Protein AF-A0A959C5Z8-F1 (afdb_monomer_lite)

Secondary structure (DSSP, 8-state):
---EETTEESSPPPP--HHHHHHHHHHHHHHHHHHHHHT---------S----TTTT--HHHHHHHHHHTSS-EEEEEEEEEEEEEEEEEEE---TTS-TTTTEEEEEEEEEEEEEEEEEEETTTEEEEEEEETT-SSTTTSEEEEEEE-TTT-TT-SEEEEEEEEE----S-SSSPPP-SEEEEEEEEEETTEEEEEEEEEE--------EETTEE-------TT---TTTEEESSHHHHHHHHHHTTTTTS----EEEEEEEEEEE-TT---SSEEEEEEETTTT-SS-SS-S-BTTBTT----B-SS-SSB-TTSPBPS-TTSBSHHHHHHHHHHH-GGGGSTTTHHHHHHHHS-PPBTTTEEEEEEEEPPTTTEEEETTTTEEEESS---TT--EEEEEEEEETTEEEE-

Sequence (414 aa):
ITEKIGDEFYRAPTYMTFEEYLNWRDRKQQEEYFDRLQGVTLSGDRSSSGIEDPIAKFDVKTSLIDRLFGGTNVDIRPQGNINLTFGFDYQKIQNPILTLRQQRTGNFDFDMDINMSASGKIGEKLNLNFNYNTQATFDFDNQMKINYDTKNFSEDEIIQNIEAGNVSMPLRSNLIKGAQNLFGVKTEMKFGHLRTTLLAAQQRSRQQSLTVQGGSQVQTFERPIDEYDENRHFFLSHWNRNEFEPALECLPVPISQFTVTRMEVWITNDRLATENVRDVVALMDLGEPQPFLNGPTVDDPNRPDYSLVSPPELDNKGQGLPANNNNRLYPMIASDLVSDPAFRFSDQVVSRLTNQYELKQIRDFEKVRARLLSSSEYTYNDQLGFVSINLNVQPDQVVGIALEYTYNGIPHKI

Structure (mmCIF, N/CA/C/O backbone):
data_AF-A0A959C5Z8-F1
#
_entry.id   AF-A0A959C5Z8-F1
#
loop_
_atom_site.group_PDB
_atom_site.id
_atom_site.type_symbol
_atom_site.label_atom_id
_atom_site.label_alt_id
_atom_site.label_comp_id
_atom_site.label_asym_id
_atom_site.label_entity_id
_atom_site.label_seq_id
_atom_site.pdbx_PDB_ins_code
_atom_site.Cartn_x
_atom_site.Cartn_y
_atom_site.Cartn_z
_atom_site.occupancy
_atom_site.B_iso_or_equiv
_atom_site.auth_seq_id
_atom_site.auth_comp_id
_atom_site.auth_asym_id
_atom_site.auth_atom_id
_atom_site.pdbx_PDB_model_num
ATOM 1 N N . ILE A 1 1 ? -69.147 21.075 68.998 1.00 70.38 1 ILE A N 1
ATOM 2 C CA . ILE A 1 1 ? -67.784 21.000 69.573 1.00 70.38 1 ILE A CA 1
ATOM 3 C C . ILE A 1 1 ? -67.687 22.020 70.697 1.00 70.38 1 ILE A C 1
ATOM 5 O O . ILE A 1 1 ? -68.044 23.175 70.485 1.00 70.38 1 ILE A O 1
ATOM 9 N N . THR A 1 2 ? -67.278 21.585 71.887 1.00 72.12 2 THR A N 1
ATOM 10 C CA . THR A 1 2 ? -67.073 22.446 73.060 1.00 72.12 2 THR A CA 1
ATOM 11 C C . THR A 1 2 ? -65.638 22.292 73.530 1.00 72.12 2 THR A C 1
ATOM 13 O O . THR A 1 2 ? -65.240 21.190 73.902 1.00 72.12 2 THR A O 1
ATOM 16 N N . GLU A 1 3 ? -64.879 23.379 73.528 1.00 70.19 3 GLU A N 1
ATOM 17 C CA . GLU A 1 3 ? -63.509 23.411 74.038 1.00 70.19 3 GLU A CA 1
ATOM 18 C C . GLU A 1 3 ? -63.519 24.114 75.397 1.00 70.19 3 GLU A C 1
ATOM 20 O O . GLU A 1 3 ? -64.049 25.220 75.531 1.00 70.19 3 GLU A O 1
ATOM 25 N N . LYS A 1 4 ? -62.979 23.450 76.420 1.00 79.06 4 LYS A N 1
ATOM 26 C CA . LYS A 1 4 ? -62.882 23.969 77.789 1.00 79.06 4 LYS A CA 1
ATOM 27 C C . LYS A 1 4 ? -61.420 24.053 78.211 1.00 79.06 4 LYS A C 1
ATOM 29 O O . LYS A 1 4 ? -60.632 23.188 77.835 1.00 79.06 4 LYS A O 1
ATOM 34 N N . ILE A 1 5 ? -61.085 25.059 79.015 1.00 69.81 5 ILE A N 1
ATOM 35 C CA . ILE A 1 5 ? -59.835 25.105 79.782 1.00 69.81 5 ILE A CA 1
ATOM 36 C C . ILE A 1 5 ? -60.237 25.124 81.257 1.00 69.81 5 ILE A C 1
ATOM 38 O O . ILE A 1 5 ? -60.871 26.069 81.719 1.00 69.81 5 ILE A O 1
ATOM 42 N N . GLY A 1 6 ? -59.913 24.053 81.986 1.00 79.69 6 GLY A N 1
ATOM 43 C CA . GLY A 1 6 ? -60.487 23.818 83.313 1.00 79.69 6 GLY A CA 1
ATOM 44 C C . GLY A 1 6 ? -62.007 23.637 83.233 1.00 79.69 6 GLY A C 1
ATOM 45 O O . GLY A 1 6 ? -62.503 22.919 82.362 1.00 79.69 6 GLY A O 1
ATOM 46 N N . ASP A 1 7 ? -62.740 24.319 84.113 1.00 78.06 7 ASP A N 1
ATOM 47 C CA . ASP A 1 7 ? -64.209 24.273 84.156 1.00 78.06 7 ASP A CA 1
ATOM 48 C C . ASP A 1 7 ? -64.891 25.335 83.274 1.00 78.06 7 ASP A C 1
ATOM 50 O O . ASP A 1 7 ? -66.117 25.328 83.131 1.00 78.06 7 ASP A O 1
ATOM 54 N N . GLU A 1 8 ? -64.121 26.219 82.634 1.00 69.06 8 GLU A N 1
ATOM 55 C CA . GLU A 1 8 ? -64.639 27.349 81.861 1.00 69.06 8 GLU A CA 1
ATOM 56 C C . GLU A 1 8 ? -64.588 27.081 80.346 1.00 69.06 8 GLU A C 1
ATOM 58 O O . GLU A 1 8 ? -63.652 26.470 79.816 1.00 69.06 8 GLU A O 1
ATOM 63 N N . PHE A 1 9 ? -65.627 27.512 79.624 1.00 75.88 9 PHE A N 1
ATOM 64 C CA . PHE A 1 9 ? -65.686 27.362 78.169 1.00 75.88 9 PHE A CA 1
ATOM 65 C C . PHE A 1 9 ? -64.715 28.342 77.513 1.00 75.88 9 PHE A C 1
ATOM 67 O O . PHE A 1 9 ? -64.899 29.554 77.577 1.00 75.88 9 PHE A O 1
ATOM 74 N N . TYR A 1 10 ? -63.697 27.804 76.846 1.00 73.00 10 TYR A N 1
ATOM 75 C CA . TYR A 1 10 ? -62.656 28.590 76.189 1.00 73.00 10 TYR A CA 1
ATOM 76 C C . TYR A 1 10 ? -63.189 29.322 74.949 1.00 73.00 10 TYR A C 1
ATOM 78 O O . TYR A 1 10 ? -62.725 30.414 74.618 1.00 73.00 10 TYR A O 1
ATOM 86 N N . ARG A 1 11 ? -64.188 28.743 74.265 1.00 75.44 11 ARG A N 1
ATOM 87 C CA . ARG A 1 11 ? -64.877 29.335 73.107 1.00 75.44 11 ARG A CA 1
ATOM 88 C C . ARG A 1 11 ? -66.354 28.952 73.074 1.00 75.44 11 ARG A C 1
ATOM 90 O O . ARG A 1 11 ? -66.761 27.941 73.649 1.00 75.44 11 ARG A O 1
ATOM 97 N N . ALA A 1 12 ? -67.150 29.757 72.366 1.00 78.00 12 ALA A N 1
ATOM 98 C CA . ALA A 1 12 ? -68.565 29.480 72.145 1.00 78.00 12 ALA A CA 1
ATOM 99 C C . ALA A 1 12 ? -68.754 28.118 71.434 1.00 78.00 12 ALA A C 1
ATOM 101 O O . ALA A 1 12 ? -68.021 27.828 70.481 1.00 78.00 12 ALA A O 1
ATOM 102 N N . PRO A 1 13 ? -69.721 27.282 71.863 1.00 73.94 13 PRO A N 1
ATOM 103 C CA . PRO A 1 13 ? -69.971 25.984 71.249 1.00 73.94 13 PRO A CA 1
ATOM 104 C C . PRO A 1 13 ? -70.252 26.125 69.754 1.00 73.94 13 PRO A C 1
ATOM 106 O O . PRO A 1 13 ? -71.168 26.837 69.349 1.00 73.94 13 PRO A O 1
ATOM 109 N N . THR A 1 14 ? -69.470 25.432 68.930 1.00 77.06 14 THR A N 1
ATOM 110 C CA . THR A 1 14 ? -69.711 25.377 67.483 1.00 77.06 14 THR A CA 1
ATOM 111 C C . THR A 1 14 ? -70.618 24.192 67.175 1.00 77.06 14 THR A C 1
ATOM 113 O O . THR A 1 14 ? -70.337 23.071 67.613 1.00 77.06 14 THR A O 1
ATOM 116 N N . TYR A 1 15 ? -71.699 24.422 66.436 1.00 80.12 15 TYR A N 1
ATOM 117 C CA . TYR A 1 15 ? -72.629 23.380 66.003 1.00 80.12 15 TYR A CA 1
ATOM 118 C C . TYR A 1 15 ? -72.281 22.949 64.578 1.00 80.12 15 TYR A C 1
ATOM 120 O O . TYR A 1 15 ? -71.918 23.783 63.757 1.00 80.12 15 TYR A O 1
ATOM 128 N N . MET A 1 16 ? -72.367 21.649 64.311 1.00 84.50 16 MET A N 1
ATOM 129 C CA . MET A 1 16 ? -72.185 21.065 62.982 1.00 84.50 16 MET A CA 1
ATOM 130 C C . MET A 1 16 ? -73.463 20.327 62.611 1.00 84.50 16 MET A C 1
ATOM 132 O O . MET A 1 16 ? -74.102 19.716 63.475 1.00 84.50 16 MET A O 1
ATOM 136 N N . THR A 1 17 ? -73.827 20.374 61.337 1.00 87.75 17 THR A N 1
ATOM 137 C CA . THR A 1 17 ? -74.866 19.500 60.789 1.00 87.75 17 THR A CA 1
ATOM 138 C C . THR A 1 17 ? -74.380 18.044 60.767 1.00 87.75 17 THR A C 1
ATOM 140 O O . THR A 1 17 ? -73.185 17.765 60.879 1.00 87.75 17 THR A O 1
ATOM 143 N N . PHE A 1 18 ? -75.301 17.085 60.641 1.00 81.44 18 PHE A N 1
ATOM 144 C CA . PHE A 1 18 ? -74.947 15.658 60.624 1.00 81.44 18 PHE A CA 1
ATOM 145 C C . PHE A 1 18 ? -73.981 15.301 59.481 1.00 81.44 18 PHE A C 1
ATOM 147 O O . PHE A 1 18 ? -73.053 14.516 59.670 1.00 81.44 18 PHE A O 1
ATOM 154 N N . GLU A 1 19 ? -74.165 15.921 58.316 1.00 85.69 19 GLU A N 1
ATOM 155 C CA . GLU A 1 19 ? -73.309 15.725 57.145 1.00 85.69 19 GLU A CA 1
ATOM 156 C C . GLU A 1 19 ? -71.905 16.316 57.352 1.00 85.69 19 GLU A C 1
ATOM 158 O O . GLU A 1 19 ? -70.901 15.665 57.063 1.00 85.69 19 GLU A O 1
ATOM 163 N N . GLU A 1 20 ? -71.805 17.506 57.952 1.00 84.44 20 GLU A N 1
ATOM 164 C CA . GLU A 1 20 ? -70.516 18.106 58.322 1.00 84.44 20 GLU A CA 1
ATOM 165 C C . GLU A 1 20 ? -69.775 17.286 59.383 1.00 84.44 20 GLU A C 1
ATOM 167 O O . GLU A 1 20 ? -68.552 17.165 59.316 1.00 84.44 20 GLU A O 1
ATOM 172 N N . TYR A 1 21 ? -70.495 16.683 60.335 1.00 84.50 21 TYR A N 1
ATOM 173 C CA . TYR A 1 21 ? -69.904 15.784 61.326 1.00 84.50 21 TYR A CA 1
ATOM 174 C C . TYR A 1 21 ? -69.316 14.525 60.678 1.00 84.50 21 TYR A C 1
ATOM 176 O O . TYR A 1 21 ? -68.203 14.129 61.028 1.00 84.50 21 TYR A O 1
ATOM 184 N N . LEU A 1 22 ? -70.035 13.912 59.731 1.00 86.62 22 LEU A N 1
ATOM 185 C CA . LEU A 1 22 ? -69.550 12.741 58.997 1.00 86.62 22 LEU A CA 1
ATOM 186 C C . LEU A 1 22 ? -68.285 13.071 58.202 1.00 86.62 22 LEU A C 1
ATOM 188 O O . LEU A 1 22 ? -67.268 12.410 58.390 1.00 86.62 22 LEU A O 1
ATOM 192 N N . ASN A 1 23 ? -68.303 14.153 57.420 1.00 88.88 23 ASN A N 1
ATOM 193 C CA . ASN A 1 23 ? -67.132 14.596 56.659 1.00 88.88 23 ASN A CA 1
ATOM 194 C C . ASN A 1 23 ? -65.944 14.949 57.565 1.00 88.88 23 ASN A C 1
ATOM 196 O O . ASN A 1 23 ? -64.798 14.608 57.266 1.00 88.88 23 ASN A O 1
ATOM 200 N N . TRP A 1 24 ? -66.200 15.621 58.692 1.00 87.69 24 TRP A N 1
ATOM 201 C CA . TRP A 1 24 ? -65.162 15.927 59.672 1.00 87.69 24 TRP A CA 1
ATOM 202 C C . TRP A 1 24 ? -64.554 14.648 60.250 1.00 87.69 24 TRP A C 1
ATOM 204 O O . TRP A 1 24 ? -63.330 14.546 60.300 1.00 87.69 24 TRP A O 1
ATOM 214 N N . ARG A 1 25 ? -65.385 13.669 60.633 1.00 86.56 25 ARG A N 1
ATOM 215 C CA . ARG A 1 25 ? -64.952 12.391 61.210 1.00 86.56 25 ARG A CA 1
ATOM 216 C C . ARG A 1 25 ? -64.163 11.552 60.211 1.00 86.56 25 ARG A C 1
ATOM 218 O O . ARG A 1 25 ? -63.141 10.993 60.592 1.00 86.56 25 ARG A O 1
ATOM 225 N N . ASP A 1 26 ? -64.605 11.489 58.961 1.00 87.00 26 ASP A N 1
ATOM 226 C CA . ASP A 1 26 ? -63.935 10.714 57.915 1.00 87.00 26 ASP A CA 1
ATOM 227 C C . ASP A 1 26 ? -62.552 11.298 57.607 1.00 87.00 26 ASP A C 1
ATOM 229 O O . ASP A 1 26 ? -61.567 10.562 57.543 1.00 87.00 26 ASP A O 1
ATOM 233 N N . ARG A 1 27 ? -62.436 12.631 57.540 1.00 88.44 27 ARG A N 1
ATOM 234 C CA . ARG A 1 27 ? -61.136 13.304 57.421 1.00 88.44 27 ARG A CA 1
ATOM 235 C C . ARG A 1 27 ? -60.252 13.055 58.645 1.00 88.44 27 ARG A C 1
ATOM 237 O O . ARG A 1 27 ? -59.079 12.736 58.487 1.00 88.44 27 ARG A O 1
ATOM 244 N N . LYS A 1 28 ? -60.821 13.121 59.854 1.00 85.31 28 LYS A N 1
ATOM 245 C CA . LYS A 1 28 ? -60.110 12.828 61.109 1.00 85.31 28 LYS A CA 1
ATOM 246 C C . LYS A 1 28 ? -59.597 11.381 61.158 1.00 85.31 28 LYS A C 1
ATOM 248 O O . LYS A 1 28 ? -58.490 11.145 61.628 1.00 85.31 28 LYS A O 1
ATOM 253 N N . GLN A 1 29 ? -60.380 10.423 60.657 1.00 81.38 29 GLN A N 1
ATOM 254 C CA . GLN A 1 29 ? -59.990 9.014 60.564 1.00 81.38 29 GLN A CA 1
ATOM 255 C C . GLN A 1 29 ? -58.918 8.775 59.503 1.00 81.38 29 GLN A C 1
ATOM 257 O O . GLN A 1 29 ? -58.024 7.968 59.737 1.00 81.38 29 GLN A O 1
ATOM 262 N N . GLN A 1 30 ? -58.984 9.461 58.360 1.00 80.19 30 GLN A N 1
ATOM 263 C CA . GLN A 1 30 ? -57.923 9.401 57.357 1.00 80.19 30 GLN A CA 1
ATOM 264 C C . GLN A 1 30 ? -56.613 9.967 57.908 1.00 80.19 30 GLN A C 1
ATOM 266 O O . GLN A 1 30 ? -55.587 9.304 57.789 1.00 80.19 30 GLN A O 1
ATOM 271 N N . GLU A 1 31 ? -56.647 11.131 58.563 1.00 76.75 31 GLU A N 1
ATOM 272 C CA . GLU A 1 31 ? -55.477 11.715 59.234 1.00 76.75 31 GLU A CA 1
ATOM 273 C C . GLU A 1 31 ? -54.906 10.755 60.288 1.00 76.75 31 GLU A C 1
ATOM 275 O O . GLU A 1 31 ? -53.731 10.417 60.222 1.00 76.75 31 GLU A O 1
ATOM 280 N N . GLU A 1 32 ? -55.735 10.197 61.179 1.00 75.56 32 GLU A N 1
ATOM 281 C CA . GLU A 1 32 ? -55.276 9.223 62.183 1.00 75.56 32 GLU A CA 1
ATOM 282 C C . GLU A 1 32 ? -54.742 7.916 61.571 1.00 75.56 32 GLU A C 1
ATOM 284 O O . GLU A 1 32 ? -53.820 7.304 62.116 1.00 75.56 32 GLU A O 1
ATOM 289 N N . TYR A 1 33 ? -55.299 7.468 60.445 1.00 71.50 33 TYR A N 1
ATOM 290 C CA . TYR A 1 33 ? -54.810 6.303 59.709 1.00 71.50 33 TYR A CA 1
ATOM 291 C C . TYR A 1 33 ? -53.435 6.571 59.081 1.00 71.50 33 TYR A C 1
ATOM 293 O O . TYR A 1 33 ? -52.537 5.732 59.189 1.00 71.50 33 TYR A O 1
ATOM 301 N N . PHE A 1 34 ? -53.244 7.749 58.478 1.00 65.88 34 PHE A N 1
ATOM 302 C CA . PHE A 1 34 ? -51.967 8.153 57.891 1.00 65.88 34 PHE A CA 1
ATOM 303 C C . PHE A 1 34 ? -50.900 8.462 58.950 1.00 65.88 34 PHE A C 1
ATOM 305 O O . PHE A 1 34 ? -49.756 8.047 58.772 1.00 65.88 34 PHE A O 1
ATOM 312 N N . ASP A 1 35 ? -51.262 9.073 60.078 1.00 64.94 35 ASP A N 1
ATOM 313 C CA . ASP A 1 35 ? -50.349 9.308 61.204 1.00 64.94 35 ASP A CA 1
ATOM 314 C C . ASP A 1 35 ? -49.856 7.983 61.811 1.00 64.94 35 ASP A C 1
ATOM 316 O O . ASP A 1 35 ? -48.666 7.828 62.104 1.00 64.94 35 ASP A O 1
ATOM 320 N N . ARG A 1 36 ? -50.732 6.968 61.911 1.00 64.00 36 ARG A N 1
ATOM 321 C CA . ARG A 1 36 ? -50.337 5.602 62.310 1.00 64.00 36 ARG A CA 1
ATOM 322 C C . ARG A 1 36 ? -49.400 4.934 61.302 1.00 64.00 36 ARG A C 1
ATOM 324 O O . ARG A 1 36 ? -48.511 4.197 61.716 1.00 64.00 36 ARG A O 1
ATOM 331 N N . LEU A 1 37 ? -49.582 5.176 60.003 1.00 58.41 37 LEU A N 1
ATOM 332 C CA . LEU A 1 37 ? -48.705 4.659 58.941 1.00 58.41 37 LEU A CA 1
ATOM 333 C C . LEU A 1 37 ? -47.327 5.339 58.920 1.00 58.41 37 LEU A C 1
ATOM 335 O O . LEU A 1 37 ? -46.347 4.698 58.542 1.00 58.41 37 LEU A O 1
ATOM 339 N N . GLN A 1 38 ? -47.244 6.613 59.316 1.00 52.34 38 GLN A N 1
ATOM 340 C CA . GLN A 1 38 ? -45.999 7.391 59.332 1.00 52.34 38 GLN A CA 1
ATOM 341 C C . GLN A 1 38 ? -45.220 7.284 60.652 1.00 52.34 38 GLN A C 1
ATOM 343 O O . GLN A 1 38 ? -44.062 7.694 60.705 1.00 52.34 38 GLN A O 1
ATOM 348 N N . GLY A 1 39 ? -45.814 6.718 61.709 1.00 53.91 39 GLY A N 1
ATOM 349 C CA . GLY A 1 39 ? -45.142 6.517 62.998 1.00 53.91 39 GLY A CA 1
ATOM 350 C C . GLY A 1 39 ? -44.803 7.816 63.738 1.00 53.91 39 GLY A C 1
ATOM 351 O O . GLY A 1 39 ? -43.969 7.805 64.640 1.00 53.91 39 GLY A O 1
ATOM 352 N N . VAL A 1 40 ? -45.429 8.939 63.373 1.00 44.94 40 VAL A N 1
ATOM 353 C CA . VAL A 1 40 ? -45.195 10.242 64.006 1.00 44.94 40 VAL A CA 1
ATOM 354 C C . VAL A 1 40 ? -46.152 10.394 65.186 1.00 44.94 40 VAL A C 1
ATOM 356 O O . VAL A 1 40 ? -47.213 11.000 65.082 1.00 44.94 40 VAL A O 1
ATOM 359 N N . THR A 1 41 ? -45.787 9.848 66.343 1.00 44.47 41 THR A N 1
ATOM 360 C CA . THR A 1 41 ? -46.347 10.342 67.606 1.00 44.47 41 THR A CA 1
ATOM 361 C C . THR A 1 41 ? -45.616 11.630 67.969 1.00 44.47 41 THR A C 1
ATOM 363 O O . THR A 1 41 ? -44.390 11.640 68.069 1.00 44.47 41 THR A O 1
ATOM 366 N N . LEU A 1 42 ? -46.376 12.720 68.111 1.00 40.34 42 LEU A N 1
ATOM 367 C CA . LEU A 1 42 ? -45.916 14.064 68.468 1.00 40.34 42 LEU A CA 1
ATOM 368 C C . LEU A 1 42 ? -44.779 14.054 69.500 1.00 40.34 42 LEU A C 1
ATOM 370 O O . LEU A 1 42 ? -44.913 13.517 70.598 1.00 40.34 42 LEU A O 1
ATOM 374 N N . SER A 1 43 ? -43.676 14.704 69.131 1.00 47.38 43 SER A N 1
ATOM 375 C CA . SER A 1 43 ? -42.541 14.994 69.998 1.00 47.38 43 SER A CA 1
ATOM 376 C C . SER A 1 43 ? -42.992 15.768 71.237 1.00 47.38 43 SER A C 1
ATOM 378 O O . SER A 1 43 ? -43.540 16.865 71.134 1.00 47.38 43 SER A O 1
ATOM 380 N N . GLY A 1 44 ? -42.733 15.202 72.410 1.00 38.59 44 GLY A N 1
ATOM 381 C CA . GLY A 1 44 ? -43.079 15.809 73.687 1.00 38.59 44 GLY A CA 1
ATOM 382 C C . GLY A 1 44 ? -42.612 14.945 74.846 1.00 38.59 44 GLY A C 1
ATOM 383 O O . GLY A 1 44 ? -43.425 14.367 75.558 1.00 38.59 44 GLY A O 1
ATOM 384 N N . ASP A 1 45 ? -41.296 14.853 75.027 1.00 41.47 45 ASP A N 1
ATOM 385 C CA . ASP A 1 45 ? -40.693 14.291 76.232 1.00 41.47 45 ASP A CA 1
ATOM 386 C C . ASP A 1 45 ? -41.240 14.990 77.482 1.00 41.47 45 ASP A C 1
ATOM 388 O O . ASP A 1 45 ? -40.985 16.178 77.704 1.00 41.47 45 ASP A O 1
ATOM 392 N N . ARG A 1 46 ? -41.965 14.226 78.307 1.00 43.59 46 ARG A N 1
ATOM 393 C CA . ARG A 1 46 ? -41.818 14.146 79.772 1.00 43.59 46 ARG A CA 1
ATOM 394 C C . ARG A 1 46 ? -42.885 13.207 80.340 1.00 43.59 46 ARG A C 1
ATOM 396 O O . ARG A 1 46 ? -43.994 13.635 80.646 1.00 43.59 46 ARG A O 1
ATOM 403 N N . SER A 1 47 ? -42.517 11.953 80.600 1.00 34.00 47 SER A N 1
ATOM 404 C CA . SER A 1 47 ? -43.230 11.119 81.574 1.00 34.00 47 SER A CA 1
ATOM 405 C C . SER A 1 47 ? -42.293 10.695 82.703 1.00 34.00 47 SER A C 1
ATOM 407 O O . SER A 1 47 ? -41.582 9.697 82.637 1.00 34.00 47 SER A O 1
ATOM 409 N N . SER A 1 48 ? -42.350 11.458 83.794 1.00 45.06 48 SER A N 1
ATOM 410 C CA . SER A 1 48 ? -42.033 10.981 85.140 1.00 45.06 48 SER A CA 1
ATOM 411 C C . SER A 1 48 ? -43.159 10.044 85.600 1.00 45.06 48 SER A C 1
ATOM 413 O O . SER A 1 48 ? -44.021 10.447 86.371 1.00 45.06 48 SER A O 1
ATOM 415 N N . SER A 1 49 ? -43.212 8.821 85.078 1.00 43.69 49 SER A N 1
ATOM 416 C CA . SER A 1 49 ? -43.805 7.643 85.733 1.00 43.69 49 SER A CA 1
ATOM 417 C C . SER A 1 49 ? -43.560 6.428 84.839 1.00 43.69 49 SER A C 1
ATOM 419 O O . SER A 1 49 ? -43.662 6.529 83.620 1.00 43.69 49 SER A O 1
ATOM 421 N N . GLY A 1 50 ? -43.146 5.313 85.442 1.00 47.88 50 GLY A N 1
ATOM 422 C CA . GLY A 1 50 ? -42.646 4.127 84.749 1.00 47.88 50 GLY A CA 1
ATOM 423 C C . GLY A 1 50 ? -43.713 3.366 83.968 1.00 47.88 50 GLY A C 1
ATOM 424 O O . GLY A 1 50 ? -44.239 2.367 84.451 1.00 47.88 50 GLY A O 1
ATOM 425 N N . ILE A 1 51 ? -43.970 3.806 82.742 1.00 45.41 51 ILE A N 1
ATOM 426 C CA . ILE A 1 51 ? -44.612 3.010 81.701 1.00 45.41 51 ILE A CA 1
ATOM 427 C C . ILE A 1 51 ? -43.584 2.895 80.575 1.00 45.41 51 ILE A C 1
ATOM 429 O O . ILE A 1 51 ? -43.209 3.900 79.976 1.00 45.41 51 ILE A O 1
ATOM 433 N N . GLU A 1 52 ? -43.068 1.681 80.357 1.00 45.59 52 GLU A N 1
ATOM 434 C CA . GLU A 1 52 ? -42.181 1.379 79.231 1.00 45.59 52 GLU A CA 1
ATOM 435 C C . GLU A 1 52 ? -42.893 1.735 77.925 1.00 45.59 52 GLU A C 1
ATOM 437 O O . GLU A 1 52 ? -43.960 1.196 77.632 1.00 45.59 52 GLU A O 1
ATOM 442 N N . ASP A 1 53 ? -42.287 2.628 77.147 1.00 45.62 53 ASP A N 1
ATOM 443 C CA . ASP A 1 53 ? -42.706 2.938 75.788 1.00 45.62 53 ASP A CA 1
ATOM 444 C C . ASP A 1 53 ? -42.541 1.675 74.910 1.00 45.62 53 ASP A C 1
ATOM 446 O O . ASP A 1 53 ? -41.408 1.224 74.691 1.00 45.62 53 ASP A O 1
ATOM 450 N N . PRO A 1 54 ? -43.630 1.051 74.417 1.00 52.41 54 PRO A N 1
ATOM 451 C CA . PRO A 1 54 ? -43.557 -0.189 73.644 1.00 52.41 54 PRO A CA 1
ATOM 452 C C . PRO A 1 54 ? -42.874 -0.019 72.275 1.00 52.41 54 PRO A C 1
ATOM 454 O O . PRO A 1 54 ? -42.637 -1.017 71.593 1.00 52.41 54 PRO A O 1
ATOM 457 N N . ILE A 1 55 ? -42.517 1.209 71.878 1.00 51.78 55 ILE A N 1
ATOM 458 C CA . ILE A 1 55 ? -41.801 1.510 70.631 1.00 51.78 55 ILE A CA 1
ATOM 459 C C . ILE A 1 55 ? -40.279 1.601 70.843 1.00 51.78 55 ILE A C 1
ATOM 461 O O . ILE A 1 55 ? -39.523 1.335 69.912 1.00 51.78 55 ILE A O 1
ATOM 465 N N . ALA A 1 56 ? -39.794 1.819 72.072 1.00 49.94 56 ALA A N 1
ATOM 466 C CA . ALA A 1 56 ? -38.355 1.818 72.373 1.00 49.94 56 ALA A CA 1
ATOM 467 C C . ALA A 1 56 ? -37.683 0.437 72.184 1.00 49.94 56 ALA A C 1
ATOM 469 O O . ALA A 1 56 ? -36.457 0.344 72.134 1.00 49.94 56 ALA A O 1
ATOM 470 N N . LYS A 1 57 ? -38.475 -0.641 72.051 1.00 49.94 57 LYS A N 1
ATOM 471 C CA . LYS A 1 57 ? -38.003 -2.001 71.719 1.00 49.94 57 LYS A CA 1
ATOM 472 C C . LYS A 1 57 ? -37.848 -2.253 70.213 1.00 49.94 57 LYS A C 1
ATOM 474 O O . LYS A 1 57 ? -37.299 -3.287 69.840 1.00 49.94 57 LYS A O 1
ATOM 479 N N . PHE A 1 58 ? -38.290 -1.334 69.352 1.00 50.16 58 PHE A N 1
ATOM 480 C CA . PHE A 1 58 ? -38.132 -1.435 67.903 1.00 50.16 58 PHE A CA 1
ATOM 481 C C . PHE A 1 58 ? -37.125 -0.393 67.419 1.00 50.16 58 PHE A C 1
ATOM 483 O O . PHE A 1 58 ? -37.460 0.766 67.191 1.00 50.16 58 PHE A O 1
ATOM 490 N N . ASP A 1 59 ? -35.874 -0.814 67.232 1.00 50.66 59 ASP A N 1
ATOM 491 C CA . ASP A 1 59 ? -34.889 -0.004 66.522 1.00 50.66 59 ASP A CA 1
ATOM 492 C C . ASP A 1 59 ? -35.297 0.072 65.039 1.00 50.66 59 ASP A C 1
ATOM 494 O O . ASP A 1 59 ? -35.093 -0.838 64.231 1.00 50.66 59 ASP A O 1
ATOM 498 N N . VAL A 1 60 ? -35.975 1.169 64.698 1.00 53.25 60 VAL A N 1
ATOM 499 C CA . VAL A 1 60 ? -36.582 1.416 63.384 1.00 53.25 60 VAL A CA 1
ATOM 500 C C . VAL A 1 60 ? -35.536 1.332 62.266 1.00 53.25 60 VAL A C 1
ATOM 502 O O . VAL A 1 60 ? -35.863 0.947 61.145 1.00 53.25 60 VAL A O 1
ATOM 505 N N . LYS A 1 61 ? -34.257 1.619 62.548 1.00 55.78 61 LYS A N 1
ATOM 506 C CA . LYS A 1 61 ? -33.186 1.542 61.544 1.00 55.78 61 LYS A CA 1
ATOM 507 C C . LYS A 1 61 ? -32.790 0.104 61.227 1.00 55.78 61 LYS A C 1
ATOM 509 O O . LYS A 1 61 ? -32.672 -0.236 60.050 1.00 55.78 61 LYS A O 1
ATOM 514 N N . THR A 1 62 ? -32.625 -0.746 62.238 1.00 58.59 62 THR A N 1
ATOM 515 C CA . THR A 1 62 ? -32.352 -2.177 62.023 1.00 58.59 62 THR A CA 1
ATOM 516 C C . THR A 1 62 ? -33.569 -2.889 61.438 1.00 58.59 62 THR A C 1
ATOM 518 O O . THR A 1 62 ? -33.399 -3.670 60.509 1.00 58.59 62 THR A O 1
ATOM 521 N N . SER A 1 63 ? -34.788 -2.543 61.864 1.00 64.38 63 SER A N 1
ATOM 522 C CA . SER A 1 63 ? -36.041 -3.084 61.307 1.00 64.38 63 SER A CA 1
ATOM 523 C C . SER A 1 63 ? -36.230 -2.756 59.816 1.00 64.38 63 SER A C 1
ATOM 525 O O . SER A 1 63 ? -36.660 -3.608 59.037 1.00 64.38 63 SER A O 1
ATOM 527 N N . LEU A 1 64 ? -35.865 -1.545 59.374 1.00 66.44 64 LEU A N 1
ATOM 528 C CA . LEU A 1 64 ? -35.967 -1.153 57.962 1.00 66.44 64 LEU A CA 1
ATOM 529 C C . LEU A 1 64 ? -34.950 -1.870 57.065 1.00 66.44 64 LEU A C 1
ATOM 531 O O . LEU A 1 64 ? -35.317 -2.305 55.974 1.00 66.44 64 LEU A O 1
ATOM 535 N N . ILE A 1 65 ? -33.695 -1.993 57.509 1.00 69.44 65 ILE A N 1
ATOM 536 C CA . ILE A 1 65 ? -32.640 -2.707 56.769 1.00 69.44 65 ILE A CA 1
ATOM 537 C C . ILE A 1 65 ? -32.988 -4.194 56.677 1.00 69.44 65 ILE A C 1
ATOM 539 O O . ILE A 1 65 ? -32.940 -4.766 55.591 1.00 69.44 65 ILE A O 1
ATOM 543 N N . ASP A 1 66 ? -33.415 -4.787 57.790 1.00 73.44 66 ASP A N 1
ATOM 544 C CA . ASP A 1 66 ? -33.837 -6.183 57.852 1.00 73.44 66 ASP A CA 1
ATOM 545 C C . ASP A 1 66 ? -35.033 -6.455 56.923 1.00 73.44 66 ASP A C 1
ATOM 547 O O . ASP A 1 66 ? -34.997 -7.374 56.108 1.00 73.44 66 ASP A O 1
ATOM 551 N N . ARG A 1 67 ? -36.044 -5.575 56.918 1.00 74.94 67 ARG A N 1
ATOM 552 C CA . ARG A 1 67 ? -37.212 -5.683 56.025 1.00 74.94 67 ARG A CA 1
ATOM 553 C C . ARG A 1 67 ? -36.867 -5.521 54.541 1.00 74.94 67 ARG A C 1
ATOM 555 O O . ARG A 1 67 ? -37.466 -6.188 53.698 1.00 74.94 67 ARG A O 1
ATOM 562 N N . LEU A 1 68 ? -35.947 -4.616 54.202 1.00 76.69 68 LEU A N 1
ATOM 563 C CA . LEU A 1 68 ? -35.570 -4.347 52.811 1.00 76.69 68 LEU A CA 1
ATOM 564 C C . LEU A 1 68 ? -34.650 -5.424 52.241 1.00 76.69 68 LEU A C 1
ATOM 566 O O . LEU A 1 68 ? -34.828 -5.811 51.087 1.00 76.69 68 LEU A O 1
ATOM 570 N N . PHE A 1 69 ? -33.692 -5.914 53.026 1.00 80.44 69 PHE A N 1
ATOM 571 C CA . PHE A 1 69 ? -32.652 -6.824 52.547 1.00 80.44 69 PHE A CA 1
ATOM 572 C C . PHE A 1 69 ? -32.832 -8.274 53.006 1.00 80.44 69 PHE A C 1
ATOM 574 O O . PHE A 1 69 ? -32.118 -9.138 52.507 1.00 80.44 69 PHE A O 1
ATOM 581 N N . GLY A 1 70 ? -33.806 -8.570 53.873 1.00 78.44 70 GLY A N 1
ATOM 582 C CA . GLY A 1 70 ? -34.024 -9.908 54.433 1.00 78.44 70 GLY A CA 1
ATOM 583 C C . GLY A 1 70 ? -32.917 -10.313 55.407 1.00 78.44 70 GLY A C 1
ATOM 584 O O . GLY A 1 70 ? -32.485 -11.456 55.395 1.00 78.44 70 GLY A O 1
ATOM 585 N N . GLY A 1 71 ? -32.369 -9.355 56.153 1.00 82.50 71 GLY A N 1
ATOM 586 C CA . GLY A 1 71 ? -31.224 -9.563 57.040 1.00 82.50 71 GLY A CA 1
ATOM 587 C C . GLY A 1 71 ? -30.273 -8.369 57.081 1.00 82.50 71 GLY A C 1
ATOM 588 O O . GLY A 1 71 ? -30.161 -7.601 56.126 1.00 82.5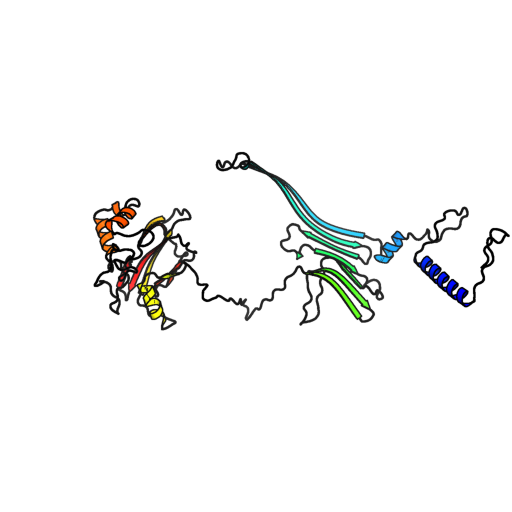0 71 GLY A O 1
ATOM 589 N N . THR A 1 72 ? -29.526 -8.241 58.176 1.00 81.44 72 THR A N 1
ATOM 590 C CA . THR A 1 72 ? -28.500 -7.196 58.372 1.00 81.44 72 THR A CA 1
ATOM 591 C C . THR A 1 72 ? -27.075 -7.664 58.058 1.00 81.44 72 THR A C 1
ATOM 593 O O . THR A 1 72 ? -26.142 -6.863 58.101 1.00 81.44 72 THR A O 1
ATOM 596 N N . ASN A 1 73 ? -26.889 -8.946 57.728 1.00 85.19 73 ASN A N 1
ATOM 597 C CA . ASN A 1 73 ? -25.574 -9.527 57.455 1.00 85.19 73 ASN A CA 1
ATOM 598 C C . ASN A 1 73 ? -24.967 -8.956 56.167 1.00 85.19 73 ASN A C 1
ATOM 600 O O . ASN A 1 73 ? -25.590 -9.002 55.113 1.00 85.19 73 ASN A O 1
ATOM 604 N N . VAL A 1 74 ? -23.731 -8.466 56.237 1.00 88.06 74 VAL A N 1
ATOM 605 C CA . VAL A 1 74 ? -22.977 -7.952 55.085 1.00 88.06 74 VAL A CA 1
ATOM 606 C C . VAL A 1 74 ? -21.717 -8.796 54.925 1.00 88.06 74 VAL A C 1
ATOM 608 O O . VAL A 1 74 ? -20.825 -8.728 55.766 1.00 88.06 74 VAL A O 1
ATOM 611 N N . ASP A 1 75 ? -21.639 -9.589 53.856 1.00 91.12 75 ASP A N 1
ATOM 612 C CA . ASP A 1 75 ? -20.446 -10.362 53.483 1.00 91.12 75 ASP A CA 1
ATOM 613 C C . ASP A 1 75 ? -19.945 -9.851 52.131 1.00 91.12 75 ASP A C 1
ATOM 615 O O . ASP A 1 75 ? -20.596 -10.062 51.112 1.00 91.12 75 ASP A O 1
ATOM 619 N N . ILE A 1 76 ? -18.820 -9.135 52.113 1.00 92.06 76 ILE A N 1
ATOM 620 C CA . ILE A 1 76 ? -18.184 -8.629 50.890 1.00 92.06 76 ILE A CA 1
ATOM 621 C C . ILE A 1 76 ? -16.761 -9.173 50.849 1.00 92.06 76 ILE A C 1
ATOM 623 O O . ILE A 1 76 ? -15.966 -8.920 51.752 1.00 92.06 76 ILE A O 1
ATOM 627 N N . ARG A 1 77 ? -16.434 -9.899 49.778 1.00 93.50 77 ARG A N 1
ATOM 628 C CA . ARG A 1 77 ? -15.146 -10.572 49.592 1.00 93.50 77 ARG A CA 1
ATOM 629 C C . ARG A 1 77 ? -14.411 -9.979 48.392 1.00 93.50 77 ARG A C 1
ATOM 631 O O . ARG A 1 77 ? -14.642 -10.427 47.267 1.00 93.50 77 ARG A O 1
ATOM 638 N N . PRO A 1 78 ? -13.558 -8.964 48.601 1.00 93.94 78 PRO A N 1
ATOM 639 C CA . PRO A 1 78 ? -12.646 -8.501 47.567 1.00 93.94 78 PRO A CA 1
ATOM 640 C C . PRO A 1 78 ? -11.516 -9.520 47.349 1.00 93.94 78 PRO A C 1
ATOM 642 O O . PRO A 1 78 ? -11.000 -10.105 48.301 1.00 93.94 78 PRO A O 1
ATOM 645 N N . GLN A 1 79 ? -11.123 -9.725 46.098 1.00 92.56 79 GLN A N 1
ATOM 646 C CA . GLN A 1 79 ? -10.044 -10.608 45.661 1.00 92.56 79 GLN A CA 1
ATOM 647 C C . GLN A 1 79 ? -9.298 -9.955 44.499 1.00 92.56 79 GLN A C 1
ATOM 649 O O . GLN A 1 79 ? -9.924 -9.414 43.593 1.00 92.56 79 GLN A O 1
ATOM 654 N N . GLY A 1 80 ? -7.970 -10.029 44.492 1.00 92.62 80 GLY A N 1
ATOM 655 C CA . GLY A 1 80 ? -7.160 -9.488 43.405 1.00 92.62 80 GLY A CA 1
ATOM 656 C C . GLY A 1 80 ? -5.872 -8.842 43.889 1.00 92.62 80 GLY A C 1
ATOM 657 O O . GLY A 1 80 ? -5.493 -8.978 45.054 1.00 92.62 80 GLY A O 1
ATOM 658 N N . ASN A 1 81 ? -5.213 -8.133 42.984 1.00 92.94 81 ASN A N 1
ATOM 659 C CA . ASN A 1 81 ? -3.992 -7.389 43.240 1.00 92.94 81 ASN A CA 1
ATOM 660 C C . ASN A 1 81 ? -4.128 -5.949 42.744 1.00 92.94 81 ASN A C 1
ATOM 662 O O . ASN A 1 81 ? -4.826 -5.653 41.776 1.00 92.94 81 ASN A O 1
ATOM 666 N N . ILE A 1 82 ? -3.442 -5.053 43.441 1.00 93.62 82 ILE A N 1
ATOM 667 C CA . ILE A 1 82 ? -3.331 -3.645 43.084 1.00 93.62 82 ILE A CA 1
ATOM 668 C C . ILE A 1 82 ? -1.841 -3.336 43.082 1.00 93.62 82 ILE A C 1
ATOM 670 O O . ILE A 1 82 ? -1.215 -3.303 44.141 1.00 93.62 82 ILE A O 1
ATOM 674 N N . ASN A 1 83 ? -1.283 -3.145 41.894 1.00 93.50 83 ASN A N 1
ATOM 675 C CA . ASN A 1 83 ? 0.098 -2.743 41.694 1.00 93.50 83 ASN A CA 1
ATOM 676 C C . ASN A 1 83 ? 0.110 -1.263 41.308 1.00 93.50 83 ASN A C 1
ATOM 678 O O . ASN A 1 83 ? -0.584 -0.840 40.386 1.00 93.50 83 ASN A O 1
ATOM 682 N N . LEU A 1 84 ? 0.889 -0.468 42.036 1.00 93.25 84 LEU A N 1
ATOM 683 C CA . LEU A 1 84 ? 1.075 0.953 41.760 1.00 93.25 84 LEU A CA 1
ATOM 684 C C . LEU A 1 84 ? 2.560 1.180 41.500 1.00 93.25 84 LEU A C 1
ATOM 686 O O . LEU A 1 84 ? 3.379 0.966 42.398 1.00 93.25 84 LEU A O 1
ATOM 690 N N . THR A 1 85 ? 2.895 1.606 40.287 1.00 94.12 85 THR A N 1
ATOM 691 C CA . THR A 1 85 ? 4.270 1.907 39.888 1.00 94.12 85 THR A CA 1
ATOM 692 C C . THR A 1 85 ? 4.442 3.415 39.831 1.00 94.12 85 THR A C 1
ATOM 694 O O . THR A 1 85 ? 3.698 4.119 39.153 1.00 94.12 85 THR A O 1
ATOM 697 N N . PHE A 1 86 ? 5.440 3.907 40.559 1.00 95.88 86 PHE A N 1
ATOM 698 C CA . PHE A 1 86 ? 5.818 5.313 40.576 1.00 95.88 86 PHE A CA 1
ATOM 699 C C . PHE A 1 86 ? 7.238 5.432 40.030 1.00 95.88 86 PHE A C 1
ATOM 701 O O . PHE A 1 86 ? 8.179 4.893 40.616 1.00 95.88 86 PHE A O 1
ATOM 708 N N . GLY A 1 87 ? 7.383 6.136 38.916 1.00 94.38 87 GLY A N 1
ATOM 709 C CA . GLY A 1 87 ? 8.637 6.367 38.220 1.00 94.38 87 GLY A CA 1
ATOM 710 C C . GLY A 1 87 ? 8.868 7.850 37.958 1.00 94.38 87 GLY A C 1
ATOM 711 O O . GLY A 1 87 ? 7.974 8.692 38.052 1.00 94.38 87 GLY A O 1
ATOM 712 N N . PHE A 1 88 ? 10.107 8.193 37.638 1.00 95.38 88 PHE A N 1
ATOM 713 C CA . PHE A 1 88 ? 10.435 9.510 37.116 1.00 95.38 88 PHE A CA 1
ATOM 714 C C . PHE A 1 88 ? 11.369 9.329 35.930 1.00 95.38 88 PHE A C 1
ATOM 716 O O . PHE A 1 88 ? 12.537 8.971 36.099 1.00 95.38 88 PHE A O 1
ATOM 723 N N . ASP A 1 89 ? 10.844 9.587 34.740 1.00 93.44 89 ASP A N 1
ATOM 724 C CA . ASP A 1 89 ? 11.590 9.465 33.501 1.00 93.44 89 ASP A CA 1
ATOM 725 C C . ASP A 1 89 ? 12.305 10.770 33.215 1.00 93.44 89 ASP A C 1
ATOM 727 O O . ASP A 1 89 ? 11.680 11.812 33.021 1.00 93.44 89 ASP A O 1
ATOM 731 N N . TYR A 1 90 ? 13.633 10.713 33.162 1.00 94.44 90 TYR A N 1
ATOM 732 C CA . TYR A 1 90 ? 14.469 11.833 32.760 1.00 94.44 90 TYR A CA 1
ATOM 733 C C . TYR A 1 90 ? 15.261 11.472 31.510 1.00 94.44 90 TYR A C 1
ATOM 735 O O . TYR A 1 90 ? 16.117 10.587 31.529 1.00 94.44 90 TYR A O 1
ATOM 743 N N . GLN A 1 91 ? 15.029 12.214 30.431 1.00 94.06 91 GLN A N 1
ATOM 744 C CA . GLN A 1 91 ? 15.730 12.028 29.170 1.00 94.06 91 GLN A CA 1
ATOM 745 C C . GLN A 1 91 ? 16.490 13.292 28.783 1.00 94.06 91 GLN A C 1
ATOM 747 O O . GLN A 1 91 ? 15.950 14.404 28.771 1.00 94.06 91 GLN A O 1
ATOM 752 N N . LYS A 1 92 ? 17.758 13.105 28.398 1.00 94.75 92 LYS A N 1
ATOM 753 C CA . LYS A 1 92 ? 18.591 14.153 27.811 1.00 94.75 92 LYS A CA 1
ATOM 754 C C . LYS A 1 92 ? 19.018 13.774 26.394 1.00 94.75 92 LYS A C 1
ATOM 756 O O . LYS A 1 92 ? 19.825 12.866 26.222 1.00 94.75 92 LYS A O 1
ATOM 761 N N . ILE A 1 93 ? 18.531 14.504 25.394 1.00 94.25 93 ILE A N 1
ATOM 762 C CA . ILE A 1 93 ? 18.887 14.304 23.983 1.00 94.25 93 ILE A CA 1
ATOM 763 C C . ILE A 1 93 ? 19.923 15.351 23.582 1.00 94.25 93 ILE A C 1
ATOM 765 O O . ILE A 1 93 ? 19.662 16.549 23.647 1.00 94.25 93 ILE A O 1
ATOM 769 N N . GLN A 1 94 ? 21.098 14.912 23.132 1.00 91.50 94 GLN A N 1
ATOM 770 C CA . GLN A 1 94 ? 22.169 15.800 22.660 1.00 91.50 94 GLN 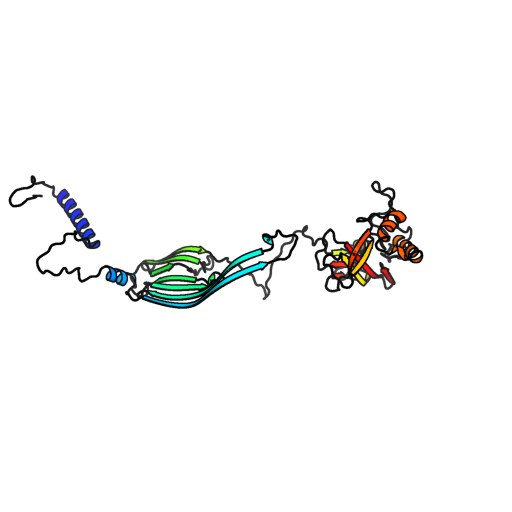A CA 1
ATOM 771 C C . GLN A 1 94 ? 21.997 16.143 21.174 1.00 91.50 94 GLN A C 1
ATOM 773 O O . GLN A 1 94 ? 22.901 15.938 20.370 1.00 91.50 94 GLN A O 1
ATOM 778 N N . ASN A 1 95 ? 20.815 16.638 20.800 1.00 89.56 95 ASN A N 1
ATOM 779 C CA . ASN A 1 95 ? 20.553 17.095 19.440 1.00 89.56 95 ASN A CA 1
ATOM 780 C C . ASN A 1 95 ? 20.700 18.627 19.378 1.00 89.56 95 ASN A C 1
ATOM 782 O O . ASN A 1 95 ? 19.884 19.325 19.986 1.00 89.56 95 ASN A O 1
ATOM 786 N N . PRO A 1 96 ? 21.698 19.165 18.651 1.00 88.94 96 PRO A N 1
ATOM 787 C CA . PRO A 1 96 ? 21.930 20.606 18.551 1.00 88.94 96 PRO A CA 1
ATOM 788 C C . PRO A 1 96 ? 20.805 21.363 17.828 1.00 88.94 96 PRO A C 1
ATOM 790 O O . PRO A 1 96 ? 20.711 22.576 17.984 1.00 88.94 96 PRO A O 1
ATOM 793 N N . ILE A 1 97 ? 19.940 20.669 17.076 1.00 92.88 97 ILE A N 1
ATOM 794 C CA . ILE A 1 97 ? 18.747 21.253 16.439 1.00 92.88 97 ILE A CA 1
ATOM 795 C C . ILE A 1 97 ? 17.689 21.625 17.495 1.00 92.88 97 ILE A C 1
ATOM 797 O O . ILE A 1 97 ? 16.899 22.544 17.292 1.00 92.88 97 ILE A O 1
ATOM 801 N N . LEU A 1 98 ? 17.676 20.938 18.643 1.00 90.75 98 LEU A N 1
ATOM 802 C CA . LEU A 1 98 ? 16.755 21.220 19.743 1.00 90.75 98 LEU A CA 1
ATOM 803 C C . LEU A 1 98 ? 17.324 22.298 20.670 1.00 90.75 98 LEU A C 1
ATOM 805 O O . LEU A 1 98 ? 18.513 22.297 20.998 1.00 90.75 98 LEU A O 1
ATOM 809 N N . THR A 1 99 ? 16.456 23.179 21.177 1.00 92.06 99 THR A N 1
ATOM 810 C CA . THR A 1 99 ? 16.843 24.157 22.207 1.00 92.06 99 THR A CA 1
ATOM 811 C C . THR A 1 99 ? 17.307 23.455 23.487 1.00 92.06 99 THR A C 1
ATOM 813 O O . THR A 1 99 ? 16.805 22.387 23.835 1.00 92.06 99 THR A O 1
ATOM 816 N N . LEU A 1 100 ? 18.213 24.070 24.257 1.00 88.94 100 LEU A N 1
ATOM 817 C CA . LEU A 1 100 ? 18.753 23.478 25.497 1.00 88.94 100 LEU A CA 1
ATOM 818 C C . LEU A 1 100 ? 17.671 23.056 26.508 1.00 88.94 100 LEU A C 1
ATOM 820 O O . LEU A 1 100 ? 17.886 22.122 27.281 1.00 88.94 100 LEU A O 1
ATOM 824 N N . ARG A 1 101 ? 16.512 23.728 26.496 1.00 88.69 101 ARG A N 1
ATOM 825 C CA . ARG A 1 101 ? 15.351 23.353 27.311 1.00 88.69 101 ARG A CA 1
ATOM 826 C C . ARG A 1 101 ? 14.655 22.101 26.772 1.00 88.69 101 ARG A C 1
ATOM 828 O O . ARG A 1 101 ? 14.313 21.243 27.565 1.00 88.69 101 ARG A O 1
ATOM 835 N N . GLN A 1 102 ? 14.479 21.972 25.457 1.00 90.69 102 GLN A N 1
ATOM 836 C CA . GLN A 1 102 ? 13.876 20.786 24.824 1.00 90.69 102 GLN A CA 1
ATOM 837 C C . GLN A 1 102 ? 14.813 19.571 24.810 1.00 90.69 102 GLN A C 1
ATOM 839 O O . GLN A 1 102 ? 14.351 18.440 24.733 1.00 90.69 102 GLN A O 1
ATOM 844 N N . GLN A 1 103 ? 16.124 19.788 24.935 1.00 92.62 103 GLN A N 1
ATOM 845 C CA . GLN A 1 103 ? 17.103 18.714 25.109 1.00 92.62 103 GLN A CA 1
ATOM 846 C C . GLN A 1 103 ? 16.969 17.986 26.452 1.00 92.62 103 GLN A C 1
ATOM 848 O O . GLN A 1 103 ? 17.585 16.937 26.612 1.00 92.62 103 GLN A O 1
ATOM 853 N N . ARG A 1 104 ? 16.228 18.530 27.428 1.00 93.00 104 ARG A N 1
ATOM 854 C CA . ARG A 1 104 ? 16.005 17.919 28.745 1.00 93.00 104 ARG A CA 1
ATOM 855 C C . ARG A 1 104 ? 14.509 17.802 28.992 1.00 93.00 104 ARG A C 1
ATOM 857 O O . ARG A 1 104 ? 13.827 18.810 29.138 1.00 93.00 104 ARG A O 1
ATOM 864 N N . THR A 1 105 ? 14.013 16.579 29.075 1.00 92.88 105 THR A N 1
ATOM 865 C CA . THR A 1 105 ? 12.610 16.299 29.393 1.00 92.88 105 THR A CA 1
ATOM 866 C C . THR A 1 105 ? 12.552 15.424 30.637 1.00 92.88 105 THR A C 1
ATOM 868 O O . THR A 1 105 ? 13.443 14.604 30.862 1.00 92.88 105 THR A O 1
ATOM 871 N N . GLY A 1 106 ? 11.566 15.682 31.490 1.00 94.25 106 GLY A N 1
ATOM 872 C CA . GLY A 1 106 ? 11.378 14.989 32.755 1.00 94.25 106 GLY A CA 1
ATOM 873 C C . GLY A 1 106 ? 9.891 14.846 33.022 1.00 94.25 106 GLY A C 1
ATOM 874 O O . GLY A 1 106 ? 9.225 15.872 33.146 1.00 94.25 106 GLY A O 1
ATOM 875 N N . ASN A 1 107 ? 9.386 13.618 33.088 1.00 94.31 107 ASN A N 1
ATOM 876 C CA . ASN A 1 107 ? 7.977 13.335 33.338 1.00 94.31 107 ASN A CA 1
ATOM 877 C C . ASN A 1 107 ? 7.846 12.404 34.543 1.00 94.31 107 ASN A C 1
ATOM 879 O O . ASN A 1 107 ? 8.641 11.484 34.728 1.00 94.31 107 ASN A O 1
ATOM 883 N N . PHE A 1 108 ? 6.840 12.665 35.373 1.00 95.75 108 PHE A N 1
ATOM 884 C CA . PHE A 1 108 ? 6.435 11.716 36.399 1.00 95.75 108 PHE A CA 1
ATOM 885 C C . PHE A 1 108 ? 5.670 10.585 35.720 1.00 95.75 108 PHE A C 1
ATOM 887 O O . PHE A 1 108 ? 4.676 10.852 35.042 1.00 95.75 108 PHE A O 1
ATOM 894 N N . ASP A 1 109 ? 6.161 9.364 35.888 1.00 93.31 109 ASP A N 1
ATOM 895 C CA . ASP A 1 109 ? 5.515 8.165 35.380 1.00 93.31 109 ASP A CA 1
ATOM 896 C C . ASP A 1 109 ? 4.697 7.533 36.508 1.00 93.31 109 ASP A C 1
ATOM 898 O O . ASP A 1 109 ? 5.194 7.297 37.613 1.00 93.31 109 ASP A O 1
ATOM 902 N N . PHE A 1 110 ? 3.415 7.323 36.249 1.00 94.12 110 PHE A N 1
ATOM 903 C CA . PHE A 1 110 ? 2.486 6.745 37.204 1.00 94.12 110 PHE A CA 1
ATOM 904 C C . PHE A 1 110 ? 1.606 5.744 36.483 1.00 94.12 110 PHE A C 1
ATOM 906 O O . PHE A 1 110 ? 0.739 6.130 35.695 1.00 94.12 110 PHE A O 1
ATOM 913 N N . ASP A 1 111 ? 1.817 4.472 36.802 1.00 92.94 111 ASP A N 1
ATOM 914 C CA . ASP A 1 111 ? 1.054 3.370 36.237 1.00 92.94 111 ASP A CA 1
ATOM 915 C C . ASP A 1 111 ? 0.286 2.630 37.337 1.00 92.94 111 ASP A C 1
ATOM 917 O O . ASP A 1 111 ? 0.822 2.305 38.404 1.00 92.94 111 ASP A O 1
ATOM 921 N N . MET A 1 112 ? -0.997 2.389 37.075 1.00 91.75 112 MET A N 1
ATOM 922 C CA . MET A 1 112 ? -1.908 1.672 37.961 1.00 91.75 112 MET A CA 1
ATOM 923 C C . MET A 1 112 ? -2.346 0.375 37.290 1.00 91.75 112 MET A C 1
ATOM 925 O O . MET A 1 112 ? -3.180 0.378 36.382 1.00 91.75 112 MET A O 1
ATOM 929 N N . ASP A 1 113 ? -1.856 -0.742 37.809 1.00 93.81 113 ASP A N 1
ATOM 930 C CA . ASP A 1 113 ? -2.272 -2.085 37.420 1.00 93.81 113 ASP A CA 1
ATOM 931 C C . ASP A 1 113 ? -3.187 -2.656 38.513 1.00 93.81 113 ASP A C 1
ATOM 933 O O . ASP A 1 113 ? -2.760 -3.249 39.508 1.00 93.81 113 ASP A O 1
ATOM 937 N N . ILE A 1 114 ? -4.480 -2.371 38.363 1.00 93.88 114 ILE A N 1
ATOM 938 C CA . ILE A 1 114 ? -5.540 -2.852 39.244 1.00 93.88 114 ILE A CA 1
ATOM 939 C C . ILE A 1 114 ? -6.157 -4.055 38.556 1.00 93.88 114 ILE A C 1
ATOM 941 O O . ILE A 1 114 ? -6.723 -3.904 37.480 1.00 93.88 114 ILE A O 1
ATOM 945 N N . ASN A 1 115 ? -6.120 -5.210 39.210 1.00 93.56 115 ASN A N 1
ATOM 946 C CA . ASN A 1 115 ? -6.887 -6.385 38.828 1.00 93.56 115 ASN A CA 1
ATOM 947 C C . ASN A 1 115 ? -7.641 -6.873 40.062 1.00 93.56 115 ASN A C 1
ATOM 949 O O . ASN A 1 115 ? -7.095 -7.586 40.905 1.00 93.56 115 ASN A O 1
ATOM 953 N N . MET A 1 116 ? -8.882 -6.419 40.206 1.00 94.38 116 MET A N 1
ATOM 954 C CA . MET A 1 116 ? -9.681 -6.620 41.405 1.00 94.38 116 MET A CA 1
ATOM 955 C C . MET A 1 116 ? -11.084 -7.093 41.048 1.00 94.38 116 MET A C 1
ATOM 957 O O . MET A 1 116 ? -11.788 -6.490 40.246 1.00 94.38 116 MET A O 1
ATOM 961 N N . SER A 1 117 ? -11.529 -8.127 41.746 1.00 94.00 117 SER A N 1
ATOM 962 C CA . SER A 1 117 ? -12.913 -8.569 41.779 1.00 94.00 117 SER A CA 1
ATOM 963 C C . SER A 1 117 ? -13.457 -8.465 43.201 1.00 94.00 117 SER A C 1
ATOM 965 O O . SER A 1 117 ? -12.722 -8.565 44.179 1.00 94.00 117 SER A O 1
ATOM 967 N N . ALA A 1 118 ? -14.749 -8.225 43.349 1.00 94.19 118 ALA A N 1
ATOM 968 C CA . ALA A 1 118 ? -15.432 -8.270 44.626 1.00 94.19 118 ALA A CA 1
ATOM 969 C C . ALA A 1 118 ? -16.807 -8.895 44.424 1.00 94.19 118 ALA A C 1
ATOM 971 O O . ALA A 1 118 ? -17.607 -8.424 43.617 1.00 94.19 118 ALA A O 1
ATOM 972 N N . SER A 1 119 ? -17.085 -9.948 45.182 1.00 94.19 119 SER A N 1
ATOM 973 C CA . SER A 1 119 ? -18.420 -10.532 45.280 1.00 94.19 119 SER A CA 1
ATOM 974 C C . SER A 1 119 ? -18.936 -10.323 46.691 1.00 94.19 119 SER A C 1
ATOM 976 O O . SER A 1 119 ? -18.199 -10.564 47.651 1.00 94.19 119 SER A O 1
ATOM 978 N N . GLY A 1 120 ? -20.183 -9.903 46.842 1.00 92.81 120 GLY A N 1
ATOM 979 C CA . GLY A 1 120 ? -20.769 -9.720 48.156 1.00 92.81 120 GLY A CA 1
ATOM 980 C C . GLY A 1 120 ? -22.270 -9.923 48.191 1.00 92.81 120 GLY A C 1
ATOM 981 O O . GLY A 1 120 ? -22.964 -9.769 47.187 1.00 92.81 120 GLY A O 1
ATOM 982 N N . LYS A 1 121 ? -22.763 -10.261 49.378 1.00 92.25 121 LYS A N 1
ATOM 983 C CA . LYS A 1 121 ? -24.178 -10.402 49.689 1.00 92.25 121 LYS A CA 1
ATOM 984 C C . LYS A 1 121 ? -24.517 -9.521 50.888 1.00 92.25 121 LYS A C 1
ATOM 986 O O . LYS A 1 121 ? -23.824 -9.557 51.904 1.00 92.25 121 LYS A O 1
ATOM 991 N N . ILE A 1 122 ? -25.566 -8.718 50.752 1.00 89.06 122 ILE A N 1
ATOM 992 C CA . ILE A 1 122 ? -26.119 -7.892 51.827 1.00 89.06 122 ILE A CA 1
ATOM 993 C C . ILE A 1 122 ? -27.523 -8.411 52.133 1.00 89.06 122 ILE A C 1
ATOM 995 O O . ILE A 1 122 ? -28.395 -8.440 51.260 1.00 89.06 122 ILE A O 1
ATOM 999 N N . GLY A 1 123 ? -27.710 -8.845 53.375 1.00 86.69 123 GLY A N 1
ATOM 1000 C CA . GLY A 1 123 ? -28.858 -9.619 53.813 1.00 86.69 123 GLY A CA 1
ATOM 1001 C C . GLY A 1 123 ? -29.006 -10.888 52.979 1.00 86.69 123 GLY A C 1
ATOM 1002 O O . GLY A 1 123 ? -28.041 -11.592 52.666 1.00 86.69 123 GLY A O 1
ATOM 1003 N N . GLU A 1 124 ? -30.235 -11.159 52.574 1.00 85.56 124 GLU A N 1
ATOM 1004 C CA . GLU A 1 124 ? -30.567 -12.273 51.706 1.00 85.56 124 GLU A CA 1
ATOM 1005 C C . GLU A 1 124 ? -30.929 -11.844 50.273 1.00 85.56 124 GLU A C 1
ATOM 1007 O O . GLU A 1 124 ? -30.753 -12.644 49.348 1.00 85.56 124 GLU A O 1
ATOM 1012 N N . LYS A 1 125 ? -31.337 -10.580 50.078 1.00 88.38 125 LYS A N 1
ATOM 1013 C CA . LYS A 1 125 ? -31.914 -10.058 48.828 1.00 88.38 125 LYS A CA 1
ATOM 1014 C C . LYS A 1 125 ? -30.934 -9.314 47.912 1.00 88.38 125 LYS A C 1
ATOM 1016 O O . LYS A 1 125 ? -31.177 -9.264 46.711 1.00 88.38 125 LYS A O 1
ATOM 1021 N N . LEU A 1 126 ? -29.836 -8.733 48.411 1.00 91.31 126 LEU A N 1
ATOM 1022 C CA . LEU A 1 126 ? -28.916 -7.937 47.580 1.00 91.31 126 LEU A CA 1
ATOM 1023 C C . LEU A 1 126 ? -27.606 -8.683 47.303 1.00 91.31 126 LEU A C 1
ATOM 1025 O O . LEU A 1 126 ? -26.872 -9.032 48.222 1.00 91.31 126 LEU A O 1
ATOM 1029 N N . ASN A 1 127 ? -27.286 -8.864 46.024 1.00 92.88 127 ASN A N 1
ATOM 1030 C CA . ASN A 1 127 ? -26.033 -9.441 45.549 1.00 92.88 127 ASN A CA 1
ATOM 1031 C C . ASN A 1 127 ? -25.246 -8.395 44.752 1.00 92.88 127 ASN A C 1
ATOM 1033 O O . ASN A 1 127 ? -25.797 -7.711 43.888 1.00 92.88 127 ASN A O 1
ATOM 1037 N N . LEU A 1 128 ? -23.952 -8.296 45.021 1.00 93.31 128 LEU A N 1
ATOM 1038 C CA . LEU A 1 128 ? -23.006 -7.415 44.348 1.00 93.31 128 LEU A CA 1
ATOM 1039 C C . LEU A 1 128 ? -21.912 -8.257 43.707 1.00 93.31 128 LEU A C 1
ATOM 1041 O O . LEU A 1 128 ? -21.280 -9.062 44.381 1.00 93.31 128 LEU A O 1
ATOM 1045 N N . ASN A 1 129 ? -21.663 -8.022 42.425 1.00 94.19 129 ASN A N 1
ATOM 1046 C CA . ASN A 1 129 ? -20.508 -8.534 41.706 1.00 94.19 129 ASN A CA 1
ATOM 1047 C C . ASN A 1 129 ? -19.818 -7.362 41.016 1.00 94.19 129 ASN A C 1
ATOM 1049 O O . ASN A 1 129 ? -20.437 -6.630 40.247 1.00 94.19 129 ASN A O 1
ATOM 1053 N N . PHE A 1 130 ? -18.540 -7.182 41.293 1.00 94.12 130 PHE A N 1
ATOM 1054 C CA . PHE A 1 130 ? -17.704 -6.139 40.725 1.00 94.12 130 PHE A CA 1
ATOM 1055 C C . PHE A 1 130 ? -16.418 -6.782 40.216 1.00 94.12 130 PHE A C 1
ATOM 1057 O O . PHE A 1 130 ? -15.824 -7.598 40.909 1.00 94.12 130 PHE A O 1
ATOM 1064 N N . ASN A 1 131 ? -16.006 -6.445 39.006 1.00 93.44 131 ASN A N 1
ATOM 1065 C CA . ASN A 1 131 ? -14.750 -6.837 38.397 1.00 93.44 131 ASN A CA 1
ATOM 1066 C C . ASN A 1 131 ? -14.185 -5.617 37.677 1.00 93.44 131 ASN A C 1
ATOM 1068 O O . ASN A 1 131 ? -14.889 -4.977 36.891 1.00 93.44 131 ASN A O 1
ATOM 1072 N N . TYR A 1 132 ? -12.940 -5.286 37.984 1.00 93.69 132 TYR A N 1
ATOM 1073 C CA . TYR A 1 132 ? -12.255 -4.129 37.452 1.00 93.69 132 TYR A CA 1
ATOM 1074 C C . TYR A 1 132 ? -10.787 -4.455 37.206 1.00 93.69 132 TYR A C 1
ATOM 1076 O O . TYR A 1 132 ? -10.024 -4.738 38.132 1.00 93.69 132 TYR A O 1
ATOM 1084 N N . ASN A 1 133 ? -10.417 -4.387 35.935 1.00 93.31 133 ASN A N 1
ATOM 1085 C CA . ASN A 1 133 ? -9.081 -4.552 35.415 1.00 93.31 133 ASN A CA 1
ATOM 1086 C C . ASN A 1 133 ? -8.704 -3.314 34.580 1.00 93.31 133 ASN A C 1
ATOM 1088 O O . ASN A 1 133 ? -9.340 -3.026 33.560 1.00 93.31 133 ASN A O 1
ATOM 1092 N N . THR A 1 134 ? -7.677 -2.572 35.005 1.00 91.88 134 THR A N 1
ATOM 1093 C CA . THR A 1 134 ? -7.187 -1.387 34.271 1.00 91.88 134 THR A CA 1
ATOM 1094 C C . THR A 1 134 ? -6.478 -1.744 32.968 1.00 91.88 134 THR A C 1
ATOM 1096 O O . THR A 1 134 ? -6.426 -0.913 32.068 1.00 91.88 134 THR A O 1
ATOM 1099 N N . GLN A 1 135 ? -5.995 -2.980 32.841 1.00 88.38 135 GLN A N 1
ATOM 1100 C CA . GLN A 1 135 ? -5.295 -3.519 31.671 1.00 88.38 135 GLN A CA 1
ATOM 1101 C C . GLN A 1 135 ? -6.213 -4.379 30.776 1.00 88.38 135 GLN A C 1
ATOM 1103 O O . GLN A 1 135 ? -5.742 -5.131 29.921 1.00 88.38 135 GLN A O 1
ATOM 1108 N N . ALA A 1 136 ? -7.535 -4.313 30.968 1.00 88.06 136 ALA A N 1
ATOM 1109 C CA . ALA A 1 136 ? -8.487 -5.042 30.134 1.00 88.06 136 ALA A CA 1
ATOM 1110 C C . ALA A 1 136 ? -8.445 -4.554 28.676 1.00 88.06 136 ALA A C 1
ATOM 1112 O O . ALA A 1 136 ? -8.616 -3.370 28.397 1.00 88.06 136 ALA A O 1
ATOM 1113 N N . THR A 1 137 ? -8.280 -5.480 27.726 1.00 87.44 137 THR A N 1
ATOM 1114 C CA . THR A 1 137 ? -8.388 -5.166 26.287 1.00 87.44 137 THR A CA 1
ATOM 1115 C C . THR A 1 137 ? -9.844 -4.975 25.858 1.00 87.44 137 THR A C 1
ATOM 1117 O O . THR A 1 137 ? -10.117 -4.265 24.891 1.00 87.44 137 THR A O 1
ATOM 1120 N N . PHE A 1 138 ? -10.787 -5.603 26.568 1.00 81.44 138 PHE A N 1
ATOM 1121 C CA . PHE A 1 138 ? -12.205 -5.556 26.240 1.00 81.44 138 PHE A CA 1
ATOM 1122 C C . PHE A 1 138 ? -13.051 -5.012 27.394 1.00 81.44 138 PHE A C 1
ATOM 1124 O O . PHE A 1 138 ? -12.932 -5.439 28.539 1.00 81.44 138 PHE A O 1
ATOM 1131 N N . ASP A 1 139 ? -14.019 -4.153 27.063 1.00 75.12 139 ASP A N 1
ATOM 1132 C CA . ASP A 1 139 ? -14.946 -3.559 28.038 1.00 75.12 139 ASP A CA 1
ATOM 1133 C C . ASP A 1 139 ? -15.802 -4.588 28.798 1.00 75.12 139 ASP A C 1
ATOM 1135 O O . ASP A 1 139 ? -16.356 -4.266 29.848 1.00 75.12 139 ASP A O 1
ATOM 1139 N N . PHE A 1 140 ? -15.951 -5.816 28.284 1.00 75.62 140 PHE A N 1
ATOM 1140 C CA . PHE A 1 140 ? -16.713 -6.865 28.967 1.00 75.62 140 PHE A CA 1
ATOM 1141 C C . PHE A 1 140 ? -15.976 -7.476 30.159 1.00 75.62 140 PHE A C 1
ATOM 1143 O O . PHE A 1 140 ? -16.629 -8.151 30.951 1.00 75.62 140 PHE A O 1
ATOM 1150 N N . ASP A 1 141 ? -14.666 -7.268 30.301 1.00 80.00 141 ASP A N 1
ATOM 1151 C CA . ASP A 1 141 ? -13.908 -7.749 31.462 1.00 80.00 141 ASP A CA 1
ATOM 1152 C C . ASP A 1 141 ? -14.201 -6.887 32.700 1.00 80.00 141 ASP A C 1
ATOM 1154 O O . ASP A 1 141 ? -14.235 -7.384 33.828 1.00 80.00 141 ASP A O 1
ATOM 1158 N N . ASN A 1 142 ? -14.527 -5.611 32.472 1.00 88.75 142 ASN A N 1
ATOM 1159 C CA . ASN A 1 142 ? -14.924 -4.653 33.495 1.00 88.75 142 ASN A CA 1
ATOM 1160 C C . ASN A 1 142 ? -16.437 -4.715 33.722 1.00 88.75 142 ASN A C 1
ATOM 1162 O O . ASN A 1 142 ? -17.234 -4.094 33.012 1.00 88.75 142 ASN A O 1
ATOM 1166 N N . GLN A 1 143 ? -16.842 -5.488 34.728 1.00 90.25 143 GLN A N 1
ATOM 1167 C CA . GLN A 1 143 ? -18.246 -5.748 35.029 1.00 90.25 143 GLN A CA 1
ATOM 1168 C C . GLN A 1 143 ? -18.623 -5.226 36.406 1.00 90.25 143 GLN A C 1
ATOM 1170 O O . GLN A 1 143 ? -18.008 -5.556 37.409 1.00 90.25 143 GLN A O 1
ATOM 1175 N N . MET A 1 144 ? -19.712 -4.478 36.479 1.00 93.00 144 MET A N 1
ATOM 1176 C CA . MET A 1 144 ? -20.357 -4.110 37.728 1.00 93.00 144 MET A CA 1
ATOM 1177 C C . MET A 1 144 ? -21.803 -4.563 37.643 1.00 93.00 144 MET A C 1
ATOM 1179 O O . MET A 1 144 ? -22.536 -4.086 36.790 1.00 93.00 144 MET A O 1
ATOM 1183 N N . LYS A 1 145 ? -22.237 -5.467 38.513 1.00 94.19 145 LYS A N 1
ATOM 1184 C CA . LYS A 1 145 ? -23.624 -5.917 38.585 1.00 94.19 145 LYS A CA 1
ATOM 1185 C C . LYS A 1 145 ? -24.106 -5.899 40.026 1.00 94.19 145 LYS A C 1
ATOM 1187 O O . LYS A 1 145 ? -23.589 -6.612 40.881 1.00 94.19 145 LYS A O 1
ATOM 1192 N N . ILE A 1 146 ? -25.146 -5.117 40.263 1.00 94.31 146 ILE A N 1
ATOM 1193 C CA . ILE A 1 146 ? -25.924 -5.127 41.499 1.00 94.31 146 ILE A CA 1
ATOM 1194 C C . ILE A 1 146 ? -27.241 -5.822 41.181 1.00 94.31 146 ILE A C 1
ATOM 1196 O O . ILE A 1 146 ? -27.859 -5.502 40.172 1.00 94.31 146 ILE A O 1
ATOM 1200 N N . ASN A 1 147 ? -27.648 -6.785 42.000 1.00 94.44 147 ASN A N 1
ATOM 1201 C CA . ASN A 1 147 ? -28.839 -7.600 41.791 1.00 94.44 147 ASN A CA 1
ATOM 1202 C C . ASN A 1 147 ? -29.632 -7.695 43.095 1.00 94.44 147 ASN A C 1
ATOM 1204 O O . ASN A 1 147 ? -29.189 -8.346 44.041 1.00 94.44 147 ASN A O 1
ATOM 1208 N N . TYR A 1 148 ? -30.790 -7.050 43.135 1.00 92.44 148 TYR A N 1
ATOM 1209 C CA . TYR A 1 148 ? -31.755 -7.151 44.218 1.00 92.44 148 TYR A CA 1
ATOM 1210 C C . TYR A 1 148 ? -32.836 -8.162 43.832 1.00 92.44 148 TYR A C 1
ATOM 1212 O O . TYR A 1 148 ? -33.718 -7.845 43.035 1.00 92.44 148 TYR A O 1
ATOM 1220 N N . ASP A 1 149 ? -32.740 -9.373 44.375 1.00 89.44 149 ASP A N 1
ATOM 1221 C CA . ASP A 1 149 ? -33.612 -10.501 44.057 1.00 89.44 149 ASP A CA 1
ATOM 1222 C C . ASP A 1 149 ? -34.509 -10.843 45.245 1.00 89.44 149 ASP A C 1
ATOM 1224 O O . ASP A 1 149 ? -34.050 -11.173 46.341 1.00 89.44 149 ASP A O 1
ATOM 1228 N N . THR A 1 150 ? -35.808 -10.774 45.004 1.00 84.06 150 THR A N 1
ATOM 1229 C CA . THR A 1 150 ? -36.852 -11.022 45.997 1.00 84.06 150 THR A CA 1
ATOM 1230 C C . THR A 1 150 ? -37.557 -12.358 45.772 1.00 84.06 150 THR A C 1
ATOM 1232 O O . THR A 1 150 ? -38.284 -12.823 46.652 1.00 84.06 150 THR A O 1
ATOM 1235 N N . LYS A 1 151 ? -37.296 -13.025 44.635 1.00 72.19 151 LYS A N 1
ATOM 1236 C CA . LYS A 1 151 ? -37.997 -14.242 44.188 1.00 72.19 151 LYS A CA 1
ATOM 1237 C C . LYS A 1 151 ? -37.911 -15.387 45.183 1.00 72.19 151 LYS A C 1
ATOM 1239 O O . LYS A 1 151 ? -38.848 -16.166 45.296 1.00 72.19 151 LYS A O 1
ATOM 1244 N N . ASN A 1 152 ? -36.785 -15.501 45.881 1.00 66.81 152 ASN A N 1
ATOM 1245 C CA . ASN A 1 152 ? -36.529 -16.612 46.795 1.00 66.81 152 ASN A CA 1
ATOM 1246 C C . ASN A 1 152 ? -37.157 -16.414 48.186 1.00 66.81 152 ASN A C 1
ATOM 1248 O O . ASN A 1 152 ? -37.075 -17.323 49.005 1.00 66.81 152 ASN A O 1
ATOM 1252 N N . PHE A 1 153 ? -37.758 -15.249 48.462 1.00 65.50 153 PHE A N 1
ATOM 1253 C CA . PHE A 1 153 ? -38.187 -14.864 49.814 1.00 65.50 153 PHE A CA 1
ATOM 1254 C C . PHE A 1 153 ? -39.696 -14.675 49.944 1.00 65.50 153 PHE A C 1
ATOM 1256 O O . PHE A 1 153 ? -40.248 -14.932 51.010 1.00 65.50 153 PHE A O 1
ATOM 1263 N N . SER A 1 154 ? -40.373 -14.247 48.877 1.00 67.62 154 SER A N 1
ATOM 1264 C CA . SER A 1 154 ? -41.831 -14.137 48.856 1.00 67.62 154 SER A CA 1
ATOM 1265 C C . SER A 1 154 ? -42.360 -14.248 47.429 1.00 67.62 154 SER A C 1
ATOM 1267 O O . SER A 1 154 ? -41.969 -13.485 46.543 1.00 67.62 154 SER A O 1
ATOM 1269 N N . GLU A 1 155 ? -43.273 -15.193 47.199 1.00 64.50 155 GLU A N 1
ATOM 1270 C CA . GLU A 1 155 ? -43.925 -15.371 45.895 1.00 64.50 155 GLU A CA 1
ATOM 1271 C C . GLU A 1 155 ? -44.877 -14.212 45.542 1.00 64.50 155 GLU A C 1
ATOM 1273 O O . GLU A 1 155 ? -45.185 -14.014 44.361 1.00 64.50 155 GLU A O 1
ATOM 1278 N N . ASP A 1 156 ? -45.283 -13.427 46.548 1.00 69.25 156 ASP A N 1
ATOM 1279 C CA . ASP A 1 156 ? -46.287 -12.361 46.454 1.00 69.25 156 ASP A CA 1
ATOM 1280 C C . ASP A 1 156 ? -45.695 -10.973 46.133 1.00 69.25 156 ASP A C 1
ATOM 1282 O O . ASP A 1 156 ? -46.434 -9.999 45.962 1.00 69.25 156 ASP A O 1
ATOM 1286 N N . GLU A 1 157 ? -44.367 -10.835 46.033 1.00 77.69 157 GLU A N 1
ATOM 1287 C CA . GLU A 1 157 ? -43.741 -9.543 45.729 1.00 77.69 157 GLU A CA 1
ATOM 1288 C C . GLU A 1 157 ? -43.914 -9.153 44.249 1.00 77.69 157 GLU A C 1
ATOM 1290 O O . GLU A 1 157 ? -43.515 -9.871 43.334 1.00 77.69 157 GLU A O 1
ATOM 1295 N N . ILE A 1 158 ? -44.481 -7.971 43.983 1.00 84.19 158 ILE A N 1
ATOM 1296 C CA . ILE A 1 158 ? -44.669 -7.468 42.609 1.00 84.19 158 ILE A CA 1
ATOM 1297 C C . ILE A 1 158 ? -43.321 -7.243 41.921 1.00 84.19 158 ILE A C 1
ATOM 1299 O O . ILE A 1 158 ? -43.158 -7.592 40.752 1.00 84.19 158 ILE A O 1
ATOM 1303 N N . ILE A 1 159 ? -42.360 -6.650 42.630 1.00 87.56 159 ILE A N 1
ATOM 1304 C CA . ILE A 1 159 ? -40.989 -6.466 42.151 1.00 87.56 159 ILE A CA 1
ATOM 1305 C C . ILE A 1 159 ? -40.249 -7.762 42.427 1.00 87.56 159 ILE A C 1
ATOM 1307 O O . ILE A 1 159 ? -40.152 -8.174 43.574 1.00 87.56 159 ILE A O 1
ATOM 1311 N N . GLN A 1 160 ? -39.746 -8.388 41.371 1.00 89.31 160 GLN A N 1
ATOM 1312 C CA . GLN A 1 160 ? -39.102 -9.696 41.428 1.00 89.31 160 GLN A CA 1
ATOM 1313 C C . GLN A 1 160 ? -37.580 -9.575 41.334 1.00 89.31 160 GLN A C 1
ATOM 1315 O O . GLN A 1 160 ? -36.854 -10.347 41.948 1.00 89.31 160 GLN A O 1
ATOM 1320 N N . ASN A 1 161 ? -37.087 -8.640 40.519 1.00 92.88 161 ASN A N 1
ATOM 1321 C CA . ASN A 1 161 ? -35.656 -8.404 40.390 1.00 92.88 161 ASN A CA 1
ATOM 1322 C C . ASN A 1 161 ? -35.364 -6.952 40.000 1.00 92.88 161 ASN A C 1
ATOM 1324 O O . ASN A 1 161 ? -36.031 -6.415 39.114 1.00 92.88 161 ASN A O 1
ATOM 1328 N N . ILE A 1 162 ? -34.351 -6.339 40.608 1.00 94.06 162 ILE A N 1
ATOM 1329 C CA . ILE A 1 162 ? -33.759 -5.079 40.151 1.00 94.06 162 ILE A CA 1
ATOM 1330 C C . ILE A 1 162 ? -32.266 -5.310 39.925 1.00 94.06 162 ILE A C 1
ATOM 1332 O O . ILE A 1 162 ? -31.513 -5.551 40.866 1.00 94.06 162 ILE A O 1
ATOM 1336 N N . GLU A 1 163 ? -31.831 -5.195 38.675 1.00 95.00 163 GLU A N 1
ATOM 1337 C CA . GLU A 1 163 ? -30.427 -5.237 38.288 1.00 95.00 163 GLU A CA 1
ATOM 1338 C C . GLU A 1 163 ? -29.932 -3.835 37.923 1.00 95.00 163 GLU A C 1
ATOM 1340 O O . GLU A 1 163 ? -30.631 -3.085 37.241 1.00 95.00 163 GLU A O 1
ATOM 1345 N N . ALA A 1 164 ? -28.710 -3.491 38.321 1.00 95.19 164 ALA A N 1
ATOM 1346 C CA . ALA A 1 164 ? -28.036 -2.264 37.909 1.00 95.19 164 ALA A CA 1
ATOM 1347 C C . ALA A 1 164 ? -26.581 -2.537 37.497 1.00 95.19 164 ALA A C 1
ATOM 1349 O O . ALA A 1 164 ? -25.911 -3.385 38.089 1.00 95.19 164 ALA A O 1
ATOM 1350 N N . GLY A 1 165 ? -26.101 -1.803 36.492 1.00 93.50 165 GLY A N 1
ATOM 1351 C CA . GLY A 1 165 ? -24.789 -1.976 35.870 1.00 93.50 165 GLY A CA 1
ATOM 1352 C C . GLY A 1 165 ? -24.868 -2.864 34.625 1.00 93.50 165 GLY A C 1
ATOM 1353 O O . GLY A 1 165 ? -25.677 -2.600 33.738 1.00 93.50 165 GLY A O 1
ATOM 1354 N N . ASN A 1 166 ? -24.041 -3.902 34.525 1.00 92.62 166 ASN A N 1
ATOM 1355 C CA . ASN A 1 166 ? -24.028 -4.852 33.417 1.00 92.62 166 ASN A CA 1
ATOM 1356 C C . ASN A 1 166 ? -25.280 -5.743 33.457 1.00 92.62 166 ASN A C 1
ATOM 1358 O O . ASN A 1 166 ? -25.389 -6.680 34.252 1.00 92.62 166 ASN A O 1
ATOM 1362 N N . VAL A 1 167 ? -26.224 -5.452 32.566 1.00 92.25 167 VAL A N 1
ATOM 1363 C CA . VAL A 1 167 ? -27.508 -6.144 32.432 1.00 92.25 167 VAL A CA 1
ATOM 1364 C C . VAL A 1 167 ? -27.643 -6.776 31.048 1.00 92.25 167 VAL A C 1
ATOM 1366 O O . VAL A 1 167 ? -26.989 -6.391 30.076 1.00 92.25 167 VAL A O 1
ATOM 1369 N N . SER A 1 168 ? -28.503 -7.786 30.947 1.00 90.06 168 SER A N 1
ATOM 1370 C CA . SER A 1 168 ? -28.835 -8.431 29.677 1.00 90.06 168 SER A CA 1
ATOM 1371 C C . SER A 1 168 ? -30.329 -8.720 29.600 1.00 90.06 168 SER A C 1
ATOM 1373 O O . SER A 1 168 ? -30.990 -8.953 30.617 1.00 90.06 168 SER A O 1
ATOM 1375 N N . MET A 1 169 ? -30.865 -8.696 28.381 1.00 90.06 169 MET A N 1
ATOM 1376 C CA . MET A 1 169 ? -32.269 -8.997 28.122 1.00 90.06 169 MET A CA 1
ATOM 1377 C C . MET A 1 169 ? -32.379 -9.939 26.926 1.00 90.06 169 MET A C 1
ATOM 1379 O O . MET A 1 169 ? -32.765 -9.510 25.840 1.00 90.06 169 MET A O 1
ATOM 1383 N N . PRO A 1 170 ? -32.018 -11.225 27.083 1.00 87.69 170 PRO A N 1
ATOM 1384 C CA . PRO A 1 170 ? -32.223 -12.201 26.025 1.00 87.69 170 PRO A CA 1
ATOM 1385 C C . PRO A 1 170 ? -33.727 -12.385 25.779 1.00 87.69 170 PRO A C 1
ATOM 1387 O O . PRO A 1 170 ? -34.488 -12.706 26.691 1.00 87.69 170 PRO A O 1
ATOM 1390 N N . LEU A 1 171 ? -34.160 -12.191 24.534 1.00 87.44 171 LEU A N 1
ATOM 1391 C CA . LEU A 1 171 ? -35.543 -12.402 24.112 1.00 87.44 171 LEU A CA 1
ATOM 1392 C C . LEU A 1 171 ? -35.667 -13.739 23.383 1.00 87.44 171 LEU A C 1
ATOM 1394 O O . LEU A 1 171 ? -34.824 -14.090 22.561 1.00 87.44 171 LEU A O 1
ATOM 1398 N N . ARG A 1 172 ? -36.755 -14.468 23.644 1.00 84.69 172 ARG A N 1
ATOM 1399 C CA . ARG A 1 172 ? -37.109 -15.708 22.931 1.00 84.69 172 ARG A CA 1
ATOM 1400 C C . ARG A 1 172 ? -37.873 -15.392 21.638 1.00 84.69 172 ARG A C 1
ATOM 1402 O O . ARG A 1 172 ? -38.978 -15.881 21.437 1.00 84.69 172 ARG A O 1
ATOM 1409 N N . SER A 1 173 ? -37.329 -14.510 20.804 1.00 85.44 173 SER A N 1
ATOM 1410 C CA . SER A 1 173 ? -37.917 -14.130 19.515 1.00 85.44 173 SER A CA 1
ATOM 1411 C C . SER A 1 173 ? -36.856 -14.194 18.426 1.00 85.44 173 SER A C 1
ATOM 1413 O O . SER A 1 173 ? -35.731 -13.742 18.620 1.00 85.44 173 SER A O 1
ATOM 1415 N N . ASN A 1 174 ? -37.226 -14.738 17.266 1.00 82.75 174 ASN A N 1
ATOM 1416 C CA . ASN A 1 174 ? -36.342 -14.782 16.100 1.00 82.75 174 ASN A CA 1
ATOM 1417 C C . ASN A 1 174 ? -36.326 -13.448 15.335 1.00 82.75 174 ASN A C 1
ATOM 1419 O O . ASN A 1 174 ? -35.364 -13.170 14.625 1.00 82.75 174 ASN A O 1
ATOM 1423 N N . LEU A 1 175 ? -37.380 -12.634 15.481 1.00 86.81 175 LEU A N 1
ATOM 1424 C CA . LEU A 1 175 ? -37.532 -11.351 14.788 1.00 86.81 175 LEU A CA 1
ATOM 1425 C C . LEU A 1 175 ? -36.835 -10.213 15.537 1.00 86.81 175 LEU A C 1
ATOM 1427 O O . LEU A 1 175 ? -36.155 -9.394 14.927 1.00 86.81 175 LEU A O 1
ATOM 1431 N N . ILE A 1 176 ? -36.997 -10.173 16.863 1.00 84.12 176 ILE A N 1
ATOM 1432 C CA . ILE A 1 176 ? -36.397 -9.152 17.726 1.00 84.12 176 ILE A CA 1
ATOM 1433 C C . ILE A 1 176 ? -35.378 -9.843 18.618 1.00 84.12 176 ILE A C 1
ATOM 1435 O O . ILE A 1 176 ? -35.734 -10.531 19.578 1.00 84.12 176 ILE A O 1
ATOM 1439 N N . LYS A 1 177 ? -34.100 -9.655 18.292 1.00 81.44 177 LYS A N 1
ATOM 1440 C CA . LYS A 1 177 ? -33.002 -10.154 19.115 1.00 81.44 177 LYS A CA 1
ATOM 1441 C C . LYS A 1 177 ? -32.848 -9.256 20.337 1.00 81.44 177 LYS A C 1
ATOM 1443 O O . LYS A 1 177 ? -32.750 -8.039 20.221 1.00 81.44 177 LYS A O 1
ATOM 1448 N N . GLY A 1 178 ? -32.849 -9.874 21.512 1.00 82.62 178 GLY A N 1
ATOM 1449 C CA . GLY A 1 178 ? -32.598 -9.180 22.767 1.00 82.62 178 GLY A CA 1
ATOM 1450 C C . GLY A 1 178 ? -31.154 -8.692 22.856 1.00 82.62 178 GLY A C 1
ATOM 1451 O O . GLY A 1 178 ? -30.236 -9.421 22.478 1.00 82.62 178 GLY A O 1
ATOM 1452 N N . ALA A 1 179 ? -30.947 -7.472 23.348 1.00 81.88 179 ALA A N 1
ATOM 1453 C CA . ALA A 1 179 ? -29.609 -6.920 23.485 1.00 81.88 179 ALA A CA 1
ATOM 1454 C C . ALA A 1 179 ? -28.871 -7.524 24.697 1.00 81.88 179 ALA A C 1
ATOM 1456 O O . ALA A 1 179 ? -29.444 -7.774 25.765 1.00 81.88 179 ALA A O 1
ATOM 1457 N N . GLN A 1 180 ? -27.579 -7.779 24.503 1.00 81.62 180 GLN A N 1
ATOM 1458 C CA . GLN A 1 180 ? -26.664 -8.346 25.492 1.00 81.62 180 GLN A CA 1
ATOM 1459 C C . GLN A 1 180 ? -25.537 -7.345 25.775 1.00 81.62 180 GLN A C 1
ATOM 1461 O O . GLN A 1 180 ? -25.202 -6.526 24.914 1.00 81.62 180 GLN A O 1
ATOM 1466 N N . ASN A 1 181 ? -24.950 -7.430 26.971 1.00 84.06 181 ASN A N 1
ATOM 1467 C CA . ASN A 1 181 ? -23.875 -6.549 27.444 1.00 84.06 181 ASN A CA 1
ATOM 1468 C C . ASN A 1 181 ? -24.276 -5.068 27.438 1.00 84.06 181 ASN A C 1
ATOM 1470 O O . ASN A 1 181 ? -23.679 -4.228 26.764 1.00 84.06 181 ASN A O 1
ATOM 1474 N N . LEU A 1 182 ? -25.332 -4.759 28.183 1.00 89.50 182 LEU A N 1
ATOM 1475 C CA . LEU A 1 182 ? -25.844 -3.407 28.348 1.00 89.50 182 LEU A CA 1
ATOM 1476 C C . LEU A 1 182 ? -25.384 -2.841 29.686 1.00 89.50 182 LEU A C 1
ATOM 1478 O O . LEU A 1 182 ? -25.286 -3.590 30.653 1.00 89.50 182 LEU A O 1
ATOM 1482 N N . PHE A 1 183 ? -25.161 -1.531 29.764 1.00 91.94 183 PHE A N 1
ATOM 1483 C CA . PHE A 1 183 ? -24.901 -0.858 31.035 1.00 91.94 183 PHE A CA 1
ATOM 1484 C C . PHE A 1 183 ? -26.092 0.026 31.412 1.00 91.94 183 PHE A C 1
ATOM 1486 O O . PHE A 1 183 ? -26.377 1.007 30.722 1.00 91.94 183 PHE A O 1
ATOM 1493 N N . GLY A 1 184 ? -26.821 -0.327 32.469 1.00 93.88 184 GLY A N 1
ATOM 1494 C CA . GLY A 1 184 ? -28.019 0.397 32.883 1.00 93.88 184 GLY A CA 1
ATOM 1495 C C . GLY A 1 184 ? -28.791 -0.277 34.006 1.00 93.88 184 GLY A C 1
ATOM 1496 O O . GLY A 1 184 ? -28.214 -0.989 34.820 1.00 93.88 184 GLY A O 1
ATOM 1497 N N . VAL A 1 185 ? -30.098 -0.033 34.056 1.00 95.75 185 VAL A N 1
ATOM 1498 C CA . VAL A 1 185 ? -31.000 -0.555 35.091 1.00 95.75 185 VAL A CA 1
ATOM 1499 C C . VAL A 1 185 ? -32.064 -1.438 34.446 1.00 95.75 185 VAL A C 1
ATOM 1501 O O . VAL A 1 185 ? -32.687 -1.047 33.455 1.00 95.75 185 VAL A O 1
ATOM 1504 N N . LYS A 1 186 ? -32.275 -2.628 35.011 1.00 95.56 186 LYS A N 1
ATOM 1505 C CA . LYS A 1 186 ? -33.294 -3.595 34.598 1.00 95.56 186 LYS A CA 1
ATOM 1506 C C . LYS A 1 186 ? -34.192 -3.930 35.781 1.00 95.56 186 LYS A C 1
ATOM 1508 O O . LYS A 1 186 ? -33.703 -4.368 36.812 1.00 95.56 186 LYS A O 1
ATOM 1513 N N . THR A 1 187 ? -35.499 -3.812 35.606 1.00 95.06 187 THR A N 1
ATOM 1514 C CA . THR A 1 187 ? -36.488 -4.134 36.637 1.00 95.06 187 THR A CA 1
ATOM 1515 C C . THR A 1 187 ? -37.461 -5.178 36.109 1.00 95.06 187 THR A C 1
ATOM 1517 O O . THR A 1 187 ? -38.100 -4.978 35.078 1.00 95.06 187 THR A O 1
ATOM 1520 N N . GLU A 1 188 ? -37.594 -6.295 36.814 1.00 94.00 188 GLU A N 1
ATOM 1521 C CA . GLU A 1 188 ? -38.561 -7.355 36.535 1.00 94.00 188 GLU A CA 1
ATOM 1522 C C . GLU A 1 188 ? -39.710 -7.281 37.541 1.00 94.00 188 GLU A C 1
ATOM 1524 O O . GLU A 1 188 ? -39.495 -7.316 38.752 1.00 94.00 188 GLU A O 1
ATOM 1529 N N . MET A 1 189 ? -40.935 -7.211 37.029 1.00 93.38 189 MET A N 1
ATOM 1530 C CA . MET A 1 189 ? -42.169 -7.177 37.807 1.00 93.38 189 MET A CA 1
ATOM 1531 C C . MET A 1 189 ? -43.109 -8.307 37.379 1.00 93.38 189 MET A C 1
ATOM 1533 O O . MET A 1 189 ? -43.169 -8.659 36.198 1.00 93.38 189 MET A O 1
ATOM 1537 N N . LYS A 1 190 ? -43.860 -8.875 38.324 1.00 92.00 190 LYS A N 1
ATOM 1538 C CA . LYS A 1 190 ? -44.847 -9.934 38.079 1.00 92.00 190 LYS A CA 1
ATOM 1539 C C . LYS A 1 190 ? -46.191 -9.556 38.706 1.00 92.00 190 LYS A C 1
ATOM 1541 O O . LYS A 1 190 ? -46.319 -9.483 39.919 1.00 92.00 190 LYS A O 1
ATOM 1546 N N . PHE A 1 191 ? -47.203 -9.364 37.866 1.00 90.00 191 PHE A N 1
ATOM 1547 C CA . PHE A 1 191 ? -48.590 -9.111 38.257 1.00 90.00 191 PHE A CA 1
ATOM 1548 C C . PHE A 1 191 ? -49.420 -10.367 37.968 1.00 90.00 191 PHE A C 1
ATOM 1550 O O . PHE A 1 191 ? -49.944 -10.550 36.865 1.00 90.00 191 PHE A O 1
ATOM 1557 N N . GLY A 1 192 ? -49.477 -11.293 38.930 1.00 88.06 192 GLY A N 1
ATOM 1558 C CA . GLY A 1 192 ? -50.097 -12.606 38.730 1.00 88.06 192 GLY A CA 1
ATOM 1559 C C . GLY A 1 192 ? -49.392 -13.402 37.623 1.00 88.06 192 GLY A C 1
ATOM 1560 O O . GLY A 1 192 ? -48.265 -13.863 37.805 1.00 88.06 192 GLY A O 1
ATOM 1561 N N . HIS A 1 193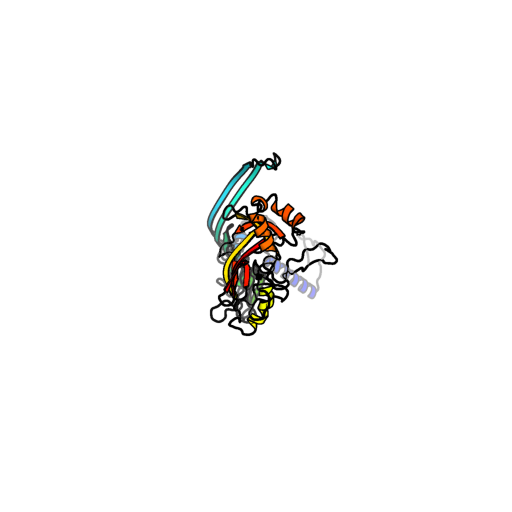 ? -50.039 -13.548 36.463 1.00 88.12 193 HIS A N 1
ATOM 1562 C CA . HIS A 1 193 ? -49.472 -14.230 35.288 1.00 88.12 193 HIS A CA 1
ATOM 1563 C C . HIS A 1 193 ? -48.733 -13.292 34.318 1.00 88.12 193 HIS A C 1
ATOM 1565 O O . HIS A 1 193 ? -48.003 -13.768 33.447 1.00 88.12 193 HIS A O 1
ATOM 1571 N N . LEU A 1 194 ? -48.890 -11.971 34.454 1.00 91.12 194 LEU A N 1
ATOM 1572 C CA . LEU A 1 194 ? -48.214 -10.986 33.612 1.00 91.12 194 LEU A CA 1
ATOM 1573 C C . LEU A 1 194 ? -46.803 -10.724 34.146 1.00 91.12 194 LEU A C 1
ATOM 1575 O O . LEU A 1 194 ? -46.644 -10.284 35.282 1.00 91.12 194 LEU A O 1
ATOM 1579 N N . ARG A 1 195 ? -45.778 -10.958 33.322 1.00 91.62 195 ARG A N 1
ATOM 1580 C CA . ARG A 1 195 ? -44.390 -10.578 33.617 1.00 91.62 195 ARG A CA 1
ATOM 1581 C C . ARG A 1 195 ? -44.001 -9.376 32.768 1.00 91.62 195 ARG A C 1
ATOM 1583 O O . ARG A 1 195 ? -44.041 -9.456 31.543 1.00 91.62 195 ARG A O 1
ATOM 1590 N N . THR A 1 196 ? -43.589 -8.302 33.424 1.00 92.81 196 THR A N 1
ATOM 1591 C CA . THR A 1 196 ? -43.153 -7.060 32.789 1.00 92.81 196 THR A CA 1
ATOM 1592 C C . THR A 1 196 ? -41.689 -6.825 33.125 1.00 92.81 196 THR A C 1
ATOM 1594 O O . THR A 1 196 ? -41.323 -6.763 34.295 1.00 92.81 196 THR A O 1
ATOM 1597 N N . THR A 1 197 ? -40.846 -6.673 32.108 1.00 93.38 197 THR A N 1
ATOM 1598 C CA . THR A 1 197 ? -39.434 -6.317 32.279 1.00 93.38 197 THR A CA 1
ATOM 1599 C C . THR A 1 197 ? -39.207 -4.935 31.688 1.00 93.38 197 THR A C 1
ATOM 1601 O O . THR A 1 197 ? -39.437 -4.729 30.499 1.00 93.38 197 THR A O 1
ATOM 1604 N N . LEU A 1 198 ? -38.761 -3.996 32.516 1.00 93.62 198 LEU A N 1
ATOM 1605 C CA . LEU A 1 198 ? -38.342 -2.662 32.102 1.00 93.62 198 LEU A CA 1
ATOM 1606 C C . LEU A 1 198 ? -36.820 -2.603 32.069 1.00 93.62 198 LEU A C 1
ATOM 1608 O O . LEU A 1 198 ? -36.157 -3.112 32.970 1.00 93.62 198 LEU A O 1
ATOM 1612 N N . LEU A 1 199 ? -36.272 -1.980 31.034 1.00 93.69 199 LEU A N 1
ATOM 1613 C CA . LEU A 1 199 ? -34.838 -1.866 30.827 1.00 93.69 199 LEU A CA 1
ATOM 1614 C C . LEU A 1 199 ? -34.518 -0.481 30.275 1.00 93.69 199 LEU A C 1
ATOM 1616 O O . LEU A 1 199 ? -35.007 -0.108 29.211 1.00 93.69 199 LEU A O 1
ATOM 1620 N N . ALA A 1 200 ? -33.669 0.252 30.986 1.00 94.81 200 ALA A N 1
ATOM 1621 C CA . ALA A 1 200 ? -33.104 1.516 30.540 1.00 94.81 200 ALA A CA 1
ATOM 1622 C C . ALA A 1 200 ? -31.583 1.392 30.602 1.00 94.81 200 ALA A C 1
ATOM 1624 O O . ALA A 1 200 ? -31.005 1.334 31.688 1.00 94.81 200 ALA A O 1
ATOM 1625 N N . ALA A 1 201 ? -30.934 1.280 29.444 1.00 93.75 201 ALA A N 1
ATOM 1626 C CA . ALA A 1 201 ? -29.507 1.009 29.389 1.00 93.75 201 ALA A CA 1
ATOM 1627 C C . ALA A 1 201 ? -28.847 1.572 28.132 1.00 93.75 201 ALA A C 1
ATOM 1629 O O . ALA A 1 201 ? -29.472 1.703 27.081 1.00 93.75 201 ALA A O 1
ATOM 1630 N N . GLN A 1 202 ? -27.552 1.851 28.249 1.00 90.06 202 GLN A N 1
ATOM 1631 C CA . GLN A 1 202 ? -26.689 2.155 27.122 1.00 90.06 202 GLN A CA 1
ATOM 1632 C C . GLN A 1 202 ? -26.163 0.847 26.524 1.00 90.06 202 GLN A C 1
ATOM 1634 O O . GLN A 1 202 ? -25.564 0.021 27.220 1.00 90.06 202 GLN A O 1
ATOM 1639 N N . GLN A 1 203 ? -26.368 0.667 25.220 1.00 85.06 203 GLN A N 1
ATOM 1640 C CA . GLN A 1 203 ? -25.798 -0.454 24.485 1.00 85.06 203 GLN A CA 1
ATOM 1641 C C . GLN A 1 203 ? -24.320 -0.188 24.192 1.00 85.06 203 GLN A C 1
ATOM 1643 O O . GLN A 1 203 ? -23.981 0.792 23.534 1.00 85.06 203 GLN A O 1
ATOM 1648 N N . ARG A 1 204 ? -23.448 -1.074 24.685 1.00 79.56 204 ARG A N 1
ATOM 1649 C CA . ARG A 1 204 ? -21.993 -1.025 24.454 1.00 79.56 204 ARG A CA 1
ATOM 1650 C C . ARG A 1 204 ? -21.510 -2.050 23.421 1.00 79.56 204 ARG A C 1
ATOM 1652 O O . ARG A 1 204 ? -20.321 -2.150 23.161 1.00 79.56 204 ARG A O 1
ATOM 1659 N N . SER A 1 205 ? -22.423 -2.819 22.826 1.00 75.69 205 SER A N 1
ATOM 1660 C CA . SER A 1 205 ? -22.117 -3.879 21.861 1.00 75.69 205 SER A CA 1
ATOM 1661 C C . SER A 1 205 ? -22.636 -3.541 20.461 1.00 75.69 205 SER A C 1
ATOM 1663 O O . SER A 1 205 ? -23.734 -3.005 20.301 1.00 75.69 205 SER A O 1
ATOM 1665 N N . ARG A 1 206 ? -21.866 -3.888 19.423 1.00 75.75 206 ARG A N 1
ATOM 1666 C CA . ARG A 1 206 ? -22.305 -3.804 18.023 1.00 75.75 206 ARG A CA 1
ATOM 1667 C C . ARG A 1 206 ? -22.575 -5.205 17.496 1.00 75.75 206 ARG A C 1
ATOM 1669 O O . ARG A 1 206 ? -21.717 -6.077 17.578 1.00 75.75 206 ARG A O 1
ATOM 1676 N N . GLN A 1 207 ? -23.761 -5.418 16.936 1.00 71.25 207 GLN A N 1
ATOM 1677 C CA . GLN A 1 207 ? -24.077 -6.682 16.287 1.00 71.25 207 GLN A CA 1
ATOM 1678 C C . GLN A 1 207 ? -23.386 -6.731 14.922 1.00 71.25 207 GLN A C 1
ATOM 1680 O O . GLN A 1 207 ? -23.625 -5.877 14.069 1.00 71.25 207 GLN A O 1
ATOM 1685 N N . GLN A 1 208 ? -22.549 -7.742 14.712 1.00 72.88 208 GLN A N 1
ATOM 1686 C CA . GLN A 1 208 ? -22.004 -8.075 13.400 1.00 72.88 208 GLN A CA 1
ATOM 1687 C C . GLN A 1 208 ? -22.613 -9.403 12.948 1.00 72.88 208 GLN A C 1
ATOM 1689 O O . GLN A 1 208 ? -22.700 -10.353 13.724 1.00 72.88 208 GLN A O 1
ATOM 1694 N N . SER A 1 209 ? -23.102 -9.443 11.710 1.00 71.75 209 SER A N 1
ATOM 1695 C CA . SER A 1 209 ? -23.602 -10.663 11.080 1.00 71.75 209 SER A CA 1
ATOM 1696 C C . SER A 1 209 ? -22.549 -11.145 10.099 1.00 71.75 209 SER A C 1
ATOM 1698 O O . SER A 1 209 ? -22.207 -10.414 9.173 1.00 71.75 209 SER A O 1
ATOM 1700 N N . LEU A 1 210 ? -22.049 -12.360 10.303 1.00 69.00 210 LEU A N 1
ATOM 1701 C CA . LEU A 1 210 ? -21.125 -13.010 9.385 1.00 69.00 210 LEU A CA 1
ATOM 1702 C C . LEU A 1 210 ? -21.861 -14.151 8.685 1.00 69.00 210 LEU A C 1
ATOM 1704 O O . LEU A 1 210 ? -22.377 -15.053 9.344 1.00 69.00 210 LEU A O 1
ATOM 1708 N N . THR A 1 211 ? -21.912 -14.113 7.357 1.00 71.38 211 THR A N 1
ATOM 1709 C CA . THR A 1 211 ? -22.486 -15.199 6.560 1.00 71.38 211 THR A CA 1
ATOM 1710 C C . THR A 1 211 ? -21.356 -16.126 6.129 1.00 71.38 211 THR A C 1
ATOM 1712 O O . THR A 1 211 ? -20.528 -15.758 5.302 1.00 71.38 211 THR A O 1
ATOM 1715 N N . VAL A 1 212 ? -21.309 -17.329 6.699 1.00 75.88 212 VAL A N 1
ATOM 1716 C CA . VAL A 1 212 ? -20.352 -18.377 6.315 1.00 75.88 212 VAL A CA 1
ATOM 1717 C C . VAL A 1 212 ? -21.061 -19.327 5.355 1.00 75.88 212 VAL A C 1
ATOM 1719 O O . VAL A 1 212 ? -22.085 -19.910 5.710 1.00 75.88 212 VAL A O 1
ATOM 1722 N N . GLN A 1 213 ? -20.544 -19.480 4.138 1.00 74.44 213 GLN A N 1
ATOM 1723 C CA . GLN A 1 213 ? -21.097 -20.390 3.131 1.00 74.44 213 GLN A CA 1
ATOM 1724 C C . GLN A 1 213 ? -20.062 -21.478 2.830 1.00 74.44 213 GLN A C 1
ATOM 1726 O O . GLN A 1 213 ? -18.911 -21.177 2.528 1.00 74.44 213 GLN A O 1
ATOM 1731 N N . GLY A 1 214 ? -20.445 -22.754 2.952 1.00 79.50 214 GLY A N 1
ATOM 1732 C CA . GLY A 1 214 ? -19.584 -23.882 2.563 1.00 79.50 214 GLY A CA 1
ATOM 1733 C C . GLY A 1 214 ? -18.281 -24.041 3.362 1.00 79.50 214 GLY A C 1
ATOM 1734 O O . GLY A 1 214 ? -17.341 -24.643 2.861 1.00 79.50 214 GLY A O 1
ATOM 1735 N N . GLY A 1 215 ? -18.202 -23.501 4.584 1.00 82.31 215 GLY A N 1
ATOM 1736 C CA . GLY A 1 215 ? -17.007 -23.589 5.437 1.00 82.31 215 GLY A CA 1
ATOM 1737 C C . GLY A 1 215 ? -15.946 -22.513 5.183 1.00 82.31 215 GLY A C 1
ATOM 1738 O O . GLY A 1 215 ? -14.919 -22.527 5.856 1.00 82.31 215 GLY A O 1
ATOM 1739 N N . SER A 1 216 ? -16.196 -21.566 4.271 1.00 75.25 216 SER A N 1
ATOM 1740 C CA . SER A 1 216 ? -15.324 -20.413 4.032 1.00 75.25 216 SER A CA 1
ATOM 1741 C C . SER A 1 216 ? -16.031 -19.098 4.357 1.00 75.25 216 SER A C 1
ATOM 1743 O O . SER A 1 216 ? -17.246 -18.947 4.177 1.00 75.25 216 SER A O 1
ATOM 1745 N N . GLN A 1 217 ? -15.258 -18.137 4.860 1.00 78.38 217 GLN A N 1
ATOM 1746 C CA . GLN A 1 217 ? -15.709 -16.766 5.051 1.00 78.38 217 GLN A CA 1
ATOM 1747 C C . GLN A 1 217 ? -15.781 -16.083 3.682 1.00 78.38 217 GLN A C 1
ATOM 1749 O O . GLN A 1 217 ? -14.756 -15.788 3.074 1.00 78.38 217 GLN A O 1
ATOM 1754 N N . VAL A 1 218 ? -16.995 -15.821 3.198 1.00 80.00 218 VAL A N 1
ATOM 1755 C CA . VAL A 1 218 ? -17.207 -15.072 1.954 1.00 80.00 218 VAL A CA 1
ATOM 1756 C C . VAL A 1 218 ? -17.349 -13.595 2.303 1.00 80.00 218 VAL A C 1
ATOM 1758 O O . VAL A 1 218 ? -18.299 -13.203 2.979 1.00 80.00 218 VAL A O 1
ATOM 1761 N N . GLN A 1 219 ? -16.407 -12.773 1.842 1.00 79.62 219 GLN A N 1
ATOM 1762 C CA . GLN A 1 219 ? -16.504 -11.318 1.908 1.00 79.62 219 GLN A CA 1
ATOM 1763 C C . GLN A 1 219 ? -16.800 -10.780 0.509 1.00 79.62 219 GLN A C 1
ATOM 1765 O O . GLN A 1 219 ? -16.027 -10.987 -0.423 1.00 79.62 219 GLN A O 1
ATOM 1770 N N . THR A 1 220 ? -17.929 -10.095 0.358 1.00 84.31 220 THR A N 1
ATOM 1771 C CA . THR A 1 220 ? -18.239 -9.352 -0.864 1.00 84.31 220 THR A CA 1
ATOM 1772 C C . THR A 1 220 ? -17.408 -8.076 -0.896 1.00 84.31 220 THR A C 1
ATOM 1774 O O . THR A 1 220 ? -17.367 -7.350 0.100 1.00 84.31 220 THR A O 1
ATOM 1777 N N . PHE A 1 221 ? -16.778 -7.797 -2.030 1.00 87.00 221 PHE A N 1
ATOM 1778 C CA . PHE A 1 221 ? -16.115 -6.528 -2.302 1.00 87.00 221 PHE A CA 1
ATOM 1779 C C . PHE A 1 221 ? -16.789 -5.857 -3.500 1.00 87.00 221 PHE A C 1
ATOM 1781 O O . PHE A 1 221 ? -17.323 -6.530 -4.381 1.00 87.00 221 PHE A O 1
ATOM 1788 N N . GLU A 1 222 ? -16.767 -4.532 -3.514 1.00 90.94 222 GLU A N 1
ATOM 1789 C CA . GLU A 1 222 ? -17.196 -3.698 -4.631 1.00 90.94 222 GLU A CA 1
ATOM 1790 C C . GLU A 1 222 ? -16.030 -2.765 -4.938 1.00 90.94 222 GLU A C 1
ATOM 1792 O O . GLU A 1 222 ? -15.431 -2.213 -4.013 1.00 90.94 222 GLU A O 1
ATOM 1797 N N . ARG A 1 223 ? -15.663 -2.650 -6.214 1.00 90.19 223 ARG A N 1
ATOM 1798 C CA . ARG A 1 223 ? -14.582 -1.777 -6.664 1.00 90.19 223 ARG A CA 1
ATOM 1799 C C . ARG A 1 223 ? -15.046 -1.047 -7.923 1.00 90.19 223 ARG A C 1
ATOM 1801 O O . ARG A 1 223 ? -15.465 -1.722 -8.867 1.00 90.19 223 ARG A O 1
ATOM 1808 N N . PRO A 1 224 ? -15.055 0.292 -7.931 1.00 93.38 224 PRO A N 1
ATOM 1809 C CA . PRO A 1 224 ? -15.491 1.058 -9.081 1.00 93.38 224 PRO A CA 1
ATOM 1810 C C . PRO A 1 224 ? -14.433 0.994 -10.197 1.00 93.38 224 PRO A C 1
ATOM 1812 O O . PRO A 1 224 ? -13.272 0.653 -9.967 1.00 93.38 224 PRO A O 1
ATOM 1815 N N . ILE A 1 225 ? -14.859 1.261 -11.434 1.00 90.94 225 ILE A N 1
ATOM 1816 C CA . ILE A 1 225 ? -14.049 1.042 -12.652 1.00 90.94 225 ILE A CA 1
ATOM 1817 C C . ILE A 1 225 ? -12.845 1.999 -12.722 1.00 90.94 225 ILE A C 1
ATOM 1819 O O . ILE A 1 225 ? -11.840 1.689 -13.354 1.00 90.94 225 ILE A O 1
ATOM 1823 N N . ASP A 1 226 ? -12.938 3.153 -12.068 1.00 93.19 226 ASP A N 1
ATOM 1824 C CA . ASP A 1 226 ? -11.887 4.162 -11.958 1.00 93.19 226 ASP A CA 1
ATOM 1825 C C . ASP A 1 226 ? -10.851 3.855 -10.866 1.00 93.19 226 ASP A C 1
ATOM 1827 O O . ASP A 1 226 ? -9.760 4.417 -10.896 1.00 93.19 226 ASP A O 1
ATOM 1831 N N . GLU A 1 227 ? -11.135 2.938 -9.936 1.00 91.88 227 GLU A N 1
ATOM 1832 C CA . GLU A 1 227 ? -10.196 2.541 -8.882 1.00 91.88 227 GLU A CA 1
ATOM 1833 C C . GLU A 1 227 ? -9.221 1.468 -9.392 1.00 91.88 227 GLU A C 1
ATOM 1835 O O . GLU A 1 227 ? -9.177 0.338 -8.896 1.00 91.88 227 GLU A O 1
ATOM 1840 N N . TYR A 1 228 ? -8.422 1.802 -10.404 1.00 88.56 228 TYR A N 1
ATOM 1841 C CA . TYR A 1 228 ? -7.327 0.944 -10.859 1.00 88.56 228 TYR A CA 1
ATOM 1842 C C . TYR A 1 228 ? -6.131 0.999 -9.892 1.00 88.56 228 TYR A C 1
ATOM 1844 O O . TYR A 1 228 ? -6.042 1.866 -9.024 1.00 88.56 228 TYR A O 1
ATOM 1852 N N . ASP A 1 229 ? -5.228 0.023 -9.990 1.00 89.06 229 ASP A N 1
ATOM 1853 C CA . ASP A 1 229 ? -3.991 0.003 -9.200 1.00 89.06 229 ASP A CA 1
ATOM 1854 C C . ASP A 1 229 ? -2.943 0.901 -9.883 1.00 89.06 229 ASP A C 1
ATOM 1856 O O . ASP A 1 229 ? -2.366 0.540 -10.914 1.00 89.06 229 ASP A O 1
ATOM 1860 N N . GLU A 1 230 ? -2.781 2.121 -9.372 1.00 89.06 230 GLU A N 1
ATOM 1861 C CA . GLU A 1 230 ? -1.921 3.149 -9.962 1.00 89.06 230 GLU A CA 1
ATOM 1862 C C . GLU A 1 230 ? -0.429 2.847 -9.737 1.00 89.06 230 GLU A C 1
ATOM 1864 O O . GLU A 1 230 ? -0.034 2.363 -8.680 1.00 89.06 230 GLU A O 1
ATOM 1869 N N . ASN A 1 231 ? 0.417 3.158 -10.730 1.00 90.81 231 ASN A N 1
ATOM 1870 C CA . ASN A 1 231 ? 1.887 3.095 -10.641 1.00 90.81 231 ASN A CA 1
ATOM 1871 C C . ASN A 1 231 ? 2.449 1.742 -10.168 1.00 90.81 231 ASN A C 1
ATOM 1873 O O . ASN A 1 231 ? 3.516 1.665 -9.558 1.00 90.81 231 ASN A O 1
ATOM 1877 N N . ARG A 1 232 ? 1.735 0.655 -10.475 1.00 92.62 232 ARG A N 1
ATOM 1878 C CA . ARG A 1 232 ? 2.117 -0.697 -10.061 1.00 92.62 232 ARG A CA 1
ATOM 1879 C C . ARG A 1 232 ? 2.437 -1.631 -11.218 1.00 92.62 232 ARG A C 1
ATOM 1881 O O . ARG A 1 232 ? 3.347 -2.455 -11.110 1.00 92.62 232 ARG A O 1
ATOM 1888 N N . HIS A 1 233 ? 1.680 -1.511 -12.302 1.00 94.50 233 HIS A N 1
ATOM 1889 C CA . HIS A 1 233 ? 1.758 -2.386 -13.463 1.00 94.50 233 HIS A CA 1
ATOM 1890 C C . HIS A 1 233 ? 2.306 -1.608 -14.657 1.00 94.50 233 HIS A C 1
ATOM 1892 O O . HIS A 1 233 ? 1.733 -0.596 -15.056 1.00 94.50 233 HIS A O 1
ATOM 1898 N N . PHE A 1 234 ? 3.404 -2.093 -15.231 1.00 94.44 234 PHE A N 1
ATOM 1899 C CA . PHE A 1 234 ? 4.105 -1.443 -16.333 1.00 94.44 234 PHE A CA 1
ATOM 1900 C C . PHE A 1 234 ? 4.316 -2.433 -17.476 1.00 94.44 234 PHE A C 1
ATOM 1902 O O . PHE A 1 234 ? 4.751 -3.564 -17.257 1.00 94.44 234 PHE A O 1
ATOM 1909 N N . PHE A 1 235 ? 4.032 -2.011 -18.706 1.00 95.69 235 PHE A N 1
ATOM 1910 C CA . PHE A 1 235 ? 4.452 -2.755 -19.893 1.00 95.69 235 PHE A CA 1
ATOM 1911 C C . PHE A 1 235 ? 5.968 -2.652 -20.063 1.00 95.69 235 PHE A C 1
ATOM 1913 O O . PHE A 1 235 ? 6.555 -1.622 -19.742 1.00 95.69 235 PHE A O 1
ATOM 1920 N N . LEU A 1 236 ? 6.594 -3.714 -20.571 1.00 94.44 236 LEU A N 1
ATOM 1921 C CA . LEU A 1 236 ? 8.046 -3.745 -20.778 1.00 94.44 236 LEU A CA 1
ATOM 1922 C C . LEU A 1 236 ? 8.496 -2.885 -21.968 1.00 94.44 236 LEU A C 1
ATOM 1924 O O . LEU A 1 236 ? 9.629 -2.421 -21.984 1.00 94.44 236 LEU A O 1
ATOM 1928 N N . SER A 1 237 ? 7.616 -2.691 -22.951 1.00 93.12 237 SER A N 1
ATOM 1929 C CA . SER A 1 237 ? 7.840 -1.859 -24.137 1.00 93.12 237 SER A CA 1
ATOM 1930 C C . SER A 1 237 ? 6.509 -1.385 -24.731 1.00 93.12 237 SER A C 1
ATOM 1932 O O . SER A 1 237 ? 5.437 -1.923 -24.412 1.00 93.12 237 SER A O 1
ATOM 1934 N N . HIS A 1 238 ? 6.555 -0.418 -25.646 1.00 91.69 238 HIS A N 1
ATOM 1935 C CA . HIS A 1 238 ? 5.393 -0.011 -26.434 1.00 91.69 238 HIS A CA 1
ATOM 1936 C C . HIS A 1 238 ? 4.898 -1.123 -27.360 1.00 91.69 238 HIS A C 1
ATOM 1938 O O . HIS A 1 238 ? 3.688 -1.249 -27.557 1.00 91.69 238 HIS A O 1
ATOM 1944 N N . TRP A 1 239 ? 5.795 -1.972 -27.866 1.00 92.19 239 TRP A N 1
ATOM 1945 C CA . TRP A 1 239 ? 5.401 -3.158 -28.626 1.00 92.19 239 TRP A CA 1
ATOM 1946 C C . TRP A 1 239 ? 4.555 -4.115 -27.772 1.00 92.19 239 TRP A C 1
ATOM 1948 O O . TRP A 1 239 ? 3.467 -4.505 -28.194 1.00 92.19 239 TRP A O 1
ATOM 1958 N N . ASN A 1 240 ? 4.976 -4.408 -26.532 1.00 93.94 240 ASN A N 1
ATOM 1959 C CA . ASN A 1 240 ? 4.203 -5.264 -25.619 1.00 93.94 240 ASN A CA 1
ATOM 1960 C C . ASN A 1 240 ? 2.827 -4.668 -25.298 1.00 93.94 240 ASN A C 1
ATOM 1962 O O . ASN A 1 240 ? 1.843 -5.398 -25.235 1.00 93.94 240 ASN A O 1
ATOM 1966 N N . ARG A 1 241 ? 2.742 -3.341 -25.140 1.00 93.75 241 ARG A N 1
ATOM 1967 C CA . ARG A 1 241 ? 1.463 -2.644 -24.950 1.00 93.75 241 ARG A CA 1
ATOM 1968 C C . ARG A 1 241 ? 0.524 -2.827 -26.147 1.00 93.75 241 ARG A C 1
ATOM 1970 O O . ARG A 1 241 ? -0.668 -3.032 -25.947 1.00 93.75 241 ARG A O 1
ATOM 1977 N N . ASN A 1 242 ? 1.045 -2.738 -27.371 1.00 92.56 242 ASN A N 1
ATOM 1978 C CA . ASN A 1 242 ? 0.241 -2.853 -28.590 1.00 92.56 242 ASN A CA 1
ATOM 1979 C C . ASN A 1 242 ? -0.203 -4.299 -28.870 1.00 92.56 242 ASN A C 1
ATOM 1981 O O . ASN A 1 242 ? -1.311 -4.507 -29.359 1.00 92.56 242 ASN A O 1
ATOM 1985 N N . GLU A 1 243 ? 0.625 -5.291 -28.534 1.00 92.50 243 GLU A N 1
ATOM 1986 C CA . GLU A 1 243 ? 0.303 -6.716 -28.713 1.00 92.50 243 GLU A CA 1
ATOM 1987 C C . GLU A 1 243 ? -0.448 -7.336 -27.517 1.00 92.50 243 GLU A C 1
ATOM 1989 O O . GLU A 1 243 ? -0.880 -8.482 -27.609 1.00 92.50 243 GLU A O 1
ATOM 1994 N N . PHE A 1 244 ? -0.682 -6.595 -26.426 1.00 94.56 244 PHE A N 1
ATOM 1995 C CA . PHE A 1 244 ? -1.377 -7.107 -25.238 1.00 94.56 244 PHE A CA 1
ATOM 1996 C C . PHE A 1 244 ? -2.813 -7.572 -25.525 1.00 94.56 244 PHE A C 1
ATOM 1998 O O . PHE A 1 244 ? -3.162 -8.709 -25.213 1.00 94.56 244 PHE A O 1
ATOM 2005 N N . GLU A 1 245 ? -3.639 -6.720 -26.143 1.00 94.44 245 GLU A N 1
ATOM 2006 C C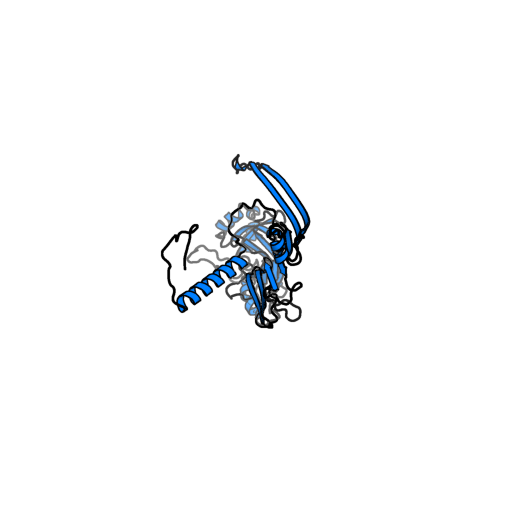A . GLU A 1 245 ? -5.035 -7.057 -26.466 1.00 94.44 245 GLU A CA 1
ATOM 2007 C C . GLU A 1 245 ? -5.129 -8.159 -27.542 1.00 94.44 245 GLU A C 1
ATOM 2009 O O . GLU A 1 245 ? -5.823 -9.150 -27.300 1.00 94.44 245 GLU A O 1
ATOM 2014 N N . PRO A 1 246 ? -4.393 -8.088 -28.679 1.00 93.00 246 PRO A N 1
ATOM 2015 C CA . PRO A 1 246 ? -4.380 -9.170 -29.669 1.00 93.00 246 PRO A CA 1
ATOM 2016 C C . PRO A 1 246 ? -3.934 -10.523 -29.098 1.00 93.00 246 PRO A C 1
ATOM 2018 O O . PRO A 1 246 ? -4.490 -11.563 -29.452 1.00 93.00 246 PRO A O 1
ATOM 2021 N N . ALA A 1 247 ? -2.955 -10.533 -28.187 1.00 92.44 247 ALA A N 1
ATOM 2022 C CA . ALA A 1 247 ? -2.492 -11.765 -27.556 1.00 92.44 247 ALA A CA 1
ATOM 2023 C C . ALA A 1 247 ? -3.554 -12.398 -26.639 1.00 92.44 247 ALA A C 1
ATOM 2025 O O . ALA A 1 247 ? -3.495 -13.603 -26.390 1.00 92.44 247 ALA A O 1
ATOM 2026 N N . LEU A 1 248 ? -4.529 -11.628 -26.149 1.00 93.81 248 LEU A N 1
ATOM 2027 C CA . LEU A 1 248 ? -5.569 -12.087 -25.224 1.00 93.81 248 LEU A CA 1
ATOM 2028 C C . LEU A 1 248 ? -6.893 -12.473 -25.900 1.00 93.81 248 LEU A C 1
ATOM 2030 O O . LEU A 1 248 ? -7.808 -12.921 -25.209 1.00 93.81 248 LEU A O 1
ATOM 2034 N N . GLU A 1 249 ? -7.002 -12.390 -27.230 1.00 93.44 249 GLU A N 1
ATOM 2035 C CA . GLU A 1 249 ? -8.237 -12.734 -27.956 1.00 93.44 249 GLU A CA 1
ATOM 2036 C C . GLU A 1 249 ? -8.718 -14.177 -27.702 1.00 93.44 249 GLU A C 1
ATOM 2038 O O . GLU A 1 249 ? -9.920 -14.445 -27.707 1.00 93.44 249 GLU A O 1
ATOM 2043 N N . CYS A 1 250 ? -7.796 -15.113 -27.443 1.00 88.50 250 CYS A N 1
ATOM 2044 C CA . CYS A 1 250 ? -8.097 -16.533 -27.242 1.00 88.50 250 CYS A CA 1
ATOM 2045 C C . CYS A 1 250 ? -7.710 -17.035 -25.838 1.00 88.50 250 CYS A C 1
ATOM 2047 O O . CYS A 1 250 ? -6.877 -17.930 -25.685 1.00 88.50 250 CYS A O 1
ATOM 2049 N N . LEU A 1 251 ? -8.345 -16.499 -24.791 1.00 90.25 251 LEU A N 1
ATOM 2050 C CA . LEU A 1 251 ? -8.219 -17.037 -23.426 1.00 90.25 251 LEU A CA 1
ATOM 2051 C C . LEU A 1 251 ? -8.584 -18.540 -23.375 1.00 90.25 251 LEU A C 1
ATOM 2053 O O . LEU A 1 251 ? -9.536 -18.960 -24.039 1.00 90.25 251 LEU A O 1
ATOM 2057 N N . PRO A 1 252 ? -7.882 -19.374 -22.576 1.00 89.38 252 PRO A N 1
ATOM 2058 C CA . PRO A 1 252 ? -6.995 -19.015 -21.461 1.00 89.38 252 PRO A CA 1
ATOM 2059 C C . PRO A 1 252 ? -5.492 -18.941 -21.789 1.00 89.38 252 PRO A C 1
ATOM 2061 O O . PRO A 1 252 ? -4.710 -18.652 -20.887 1.00 89.38 252 PRO A O 1
ATOM 2064 N N . VAL A 1 253 ? -5.068 -19.232 -23.024 1.00 88.50 253 VAL A N 1
ATOM 2065 C CA . VAL A 1 253 ? -3.643 -19.249 -23.405 1.00 88.50 253 VAL A CA 1
ATOM 2066 C C . VAL A 1 253 ? -3.347 -18.037 -24.287 1.00 88.50 253 VAL A C 1
ATOM 2068 O O . VAL A 1 253 ? -3.955 -17.926 -25.349 1.00 88.50 253 VAL A O 1
ATOM 2071 N N . PRO A 1 254 ? -2.424 -17.141 -23.900 1.00 90.12 254 PRO A N 1
ATOM 2072 C CA . PRO A 1 254 ? -2.123 -15.972 -24.710 1.00 90.12 254 PRO A CA 1
ATOM 2073 C C . PRO A 1 254 ? -1.417 -16.371 -26.014 1.00 90.12 254 PRO A C 1
ATOM 2075 O O . PRO A 1 254 ? -0.502 -17.198 -26.024 1.00 90.12 254 PRO A O 1
ATOM 2078 N N . ILE A 1 255 ? -1.821 -15.759 -27.125 1.00 91.44 255 ILE A N 1
ATOM 2079 C CA . ILE A 1 255 ? -1.215 -15.952 -28.446 1.00 91.44 255 ILE A CA 1
ATOM 2080 C C . ILE A 1 255 ? -0.008 -15.015 -28.560 1.00 91.44 255 ILE A C 1
ATOM 2082 O O . ILE A 1 255 ? -0.062 -13.979 -29.216 1.00 91.44 255 ILE A O 1
ATOM 2086 N N . SER A 1 256 ? 1.090 -15.370 -27.895 1.00 90.94 256 SER A N 1
ATOM 2087 C CA . SER A 1 256 ? 2.336 -14.603 -27.942 1.00 90.94 256 SER A CA 1
ATOM 2088 C C . SER A 1 256 ? 3.531 -15.496 -28.256 1.00 90.94 256 SER A C 1
ATOM 2090 O O . SER A 1 256 ? 3.634 -16.625 -27.780 1.00 90.94 256 SER A O 1
ATOM 2092 N N . GLN A 1 257 ? 4.445 -14.976 -29.073 1.00 91.94 257 GLN A N 1
ATOM 2093 C CA . GLN A 1 257 ? 5.750 -15.586 -29.352 1.00 91.94 257 GLN A CA 1
ATOM 2094 C C . GLN A 1 257 ? 6.893 -14.900 -28.602 1.00 91.94 257 GLN A C 1
ATOM 2096 O O . GLN A 1 257 ? 8.050 -15.290 -28.761 1.00 91.94 257 GLN A O 1
ATOM 2101 N N . PHE A 1 258 ? 6.565 -13.871 -27.823 1.00 94.31 258 PHE A N 1
ATOM 2102 C CA . PHE A 1 258 ? 7.476 -13.181 -26.931 1.00 94.31 258 PHE A CA 1
ATOM 2103 C C . PHE A 1 258 ? 7.633 -14.008 -25.653 1.00 94.31 258 PHE A C 1
ATOM 2105 O O . PHE A 1 258 ? 6.664 -14.555 -25.131 1.00 94.31 258 PHE A O 1
ATOM 2112 N N . THR A 1 259 ? 8.857 -14.161 -25.162 1.00 95.62 259 THR A N 1
ATOM 2113 C CA . THR A 1 259 ? 9.128 -14.839 -23.890 1.00 95.62 259 THR A CA 1
ATOM 2114 C C . THR A 1 259 ? 10.324 -14.187 -23.217 1.00 95.62 259 THR A C 1
ATOM 2116 O O . THR A 1 259 ? 11.435 -14.239 -23.747 1.00 95.62 259 THR A O 1
ATOM 2119 N N . VAL A 1 260 ? 10.111 -13.571 -22.055 1.00 95.69 260 VAL A N 1
ATOM 2120 C CA . VAL A 1 260 ? 11.190 -12.996 -21.236 1.00 95.69 260 VAL A CA 1
ATOM 2121 C C . VAL A 1 260 ? 12.079 -14.116 -20.696 1.00 95.69 260 VAL A C 1
ATOM 2123 O O . VAL A 1 260 ? 11.598 -15.042 -20.050 1.00 95.69 260 VAL A O 1
ATOM 2126 N N . THR A 1 261 ? 13.386 -14.024 -20.932 1.00 95.62 261 THR A N 1
ATOM 2127 C CA . THR A 1 261 ? 14.373 -14.991 -20.425 1.00 95.62 261 THR A CA 1
ATOM 2128 C C . THR A 1 261 ? 15.104 -14.471 -19.197 1.00 95.62 261 THR A C 1
ATOM 2130 O O . THR A 1 261 ? 15.417 -15.242 -18.288 1.00 95.62 261 THR A O 1
ATOM 2133 N N . ARG A 1 262 ? 15.368 -13.162 -19.142 1.00 95.19 262 ARG A N 1
ATOM 2134 C CA . ARG A 1 262 ? 16.013 -12.506 -18.004 1.00 95.19 262 ARG A CA 1
ATOM 2135 C C . ARG A 1 262 ? 15.512 -11.079 -17.866 1.00 95.19 262 ARG A C 1
ATOM 2137 O O . ARG A 1 262 ? 15.362 -10.382 -18.860 1.00 95.19 262 ARG A O 1
ATOM 2144 N N . MET A 1 263 ? 15.301 -10.632 -16.633 1.00 94.94 263 MET A N 1
ATOM 2145 C CA . MET A 1 263 ? 14.888 -9.262 -16.355 1.00 94.94 263 MET A CA 1
ATOM 2146 C C . MET A 1 263 ? 15.548 -8.745 -15.081 1.00 94.94 263 MET A C 1
ATOM 2148 O O . MET A 1 263 ? 15.613 -9.442 -14.067 1.00 94.94 263 MET A O 1
ATOM 2152 N N . GLU A 1 264 ? 16.014 -7.505 -15.141 1.00 95.62 264 GLU A N 1
ATOM 2153 C CA . GLU A 1 264 ? 16.497 -6.732 -14.007 1.00 95.62 264 GLU A CA 1
ATOM 2154 C C . GLU A 1 264 ? 15.665 -5.456 -13.897 1.00 95.62 264 GLU A C 1
ATOM 2156 O O . GLU A 1 264 ? 15.548 -4.698 -14.860 1.00 95.62 264 GLU A O 1
ATOM 2161 N N . VAL A 1 265 ? 15.097 -5.211 -12.717 1.00 95.50 265 VAL A N 1
ATOM 2162 C CA . VAL A 1 265 ? 14.289 -4.020 -12.443 1.00 95.50 265 VAL A CA 1
ATOM 2163 C C . VAL A 1 265 ? 15.020 -3.159 -11.425 1.00 95.50 265 VAL A C 1
ATOM 2165 O O . VAL A 1 265 ? 15.392 -3.626 -10.350 1.00 95.50 265 VAL A O 1
ATOM 2168 N N . TRP A 1 266 ? 15.223 -1.898 -11.767 1.00 95.19 266 TRP A N 1
ATOM 2169 C CA . TRP A 1 266 ? 15.950 -0.906 -10.993 1.00 95.19 266 TRP A CA 1
ATOM 2170 C C . TRP A 1 266 ? 14.982 0.181 -10.539 1.00 95.19 266 TRP A C 1
ATOM 2172 O O . TRP A 1 266 ? 14.230 0.704 -11.354 1.00 95.19 266 TRP A O 1
ATOM 2182 N N . ILE A 1 267 ? 15.009 0.540 -9.255 1.00 94.69 267 ILE A N 1
ATOM 2183 C CA . ILE A 1 267 ? 14.190 1.632 -8.704 1.00 94.69 267 ILE A CA 1
ATOM 2184 C C . ILE A 1 267 ? 15.054 2.637 -7.945 1.00 94.69 267 ILE A C 1
ATOM 2186 O O . ILE A 1 267 ? 16.062 2.243 -7.350 1.00 94.69 267 ILE A O 1
ATOM 2190 N N . THR A 1 268 ? 14.662 3.913 -7.921 1.00 94.38 268 THR A N 1
ATOM 2191 C CA . THR A 1 268 ? 15.306 4.950 -7.096 1.00 94.38 268 THR A CA 1
ATOM 2192 C C . THR A 1 268 ? 15.531 4.477 -5.653 1.00 94.38 268 THR A C 1
ATOM 2194 O O . THR A 1 268 ? 14.657 3.898 -5.002 1.00 94.38 268 THR A O 1
ATOM 2197 N N . ASN A 1 269 ? 16.746 4.688 -5.144 1.00 91.62 269 ASN A N 1
ATOM 2198 C CA . ASN A 1 269 ? 17.139 4.263 -3.808 1.00 91.62 269 ASN A CA 1
ATOM 2199 C C . ASN A 1 269 ? 16.883 5.348 -2.749 1.00 91.62 269 ASN A C 1
ATOM 2201 O O . ASN A 1 269 ? 17.815 6.009 -2.293 1.00 91.62 269 ASN A O 1
ATOM 2205 N N . ASP A 1 270 ? 15.638 5.463 -2.292 1.00 84.12 270 ASP A N 1
ATOM 2206 C CA . ASP A 1 270 ? 15.280 6.417 -1.226 1.00 84.12 270 ASP A CA 1
ATOM 2207 C C . ASP A 1 270 ? 15.576 5.884 0.180 1.00 84.12 270 ASP A C 1
ATOM 2209 O O . ASP A 1 270 ? 15.680 6.634 1.149 1.00 84.12 270 ASP A O 1
ATOM 2213 N N . ARG A 1 271 ? 15.728 4.562 0.315 1.00 77.88 271 ARG A N 1
ATOM 2214 C CA . ARG A 1 271 ? 15.899 3.880 1.608 1.00 77.88 271 ARG A CA 1
ATOM 2215 C C . ARG A 1 271 ? 17.360 3.728 2.028 1.00 77.88 271 ARG A C 1
ATOM 2217 O O . ARG A 1 271 ? 17.646 2.938 2.922 1.00 77.88 271 ARG A O 1
ATOM 2224 N N . LEU A 1 272 ? 18.275 4.460 1.382 1.00 78.44 272 LEU A N 1
ATOM 2225 C CA . LEU A 1 272 ? 19.722 4.389 1.623 1.00 78.44 272 LEU A CA 1
ATOM 2226 C C . LEU A 1 272 ? 20.246 2.942 1.626 1.00 78.44 272 LEU A C 1
ATOM 2228 O O . LEU A 1 272 ? 21.138 2.596 2.402 1.00 78.44 272 LEU A O 1
ATOM 2232 N N . ALA A 1 273 ? 19.695 2.088 0.756 1.00 83.38 273 ALA A N 1
ATOM 2233 C CA . ALA A 1 273 ? 20.191 0.731 0.589 1.00 83.38 273 ALA A CA 1
ATOM 2234 C C . ALA A 1 273 ? 21.676 0.776 0.203 1.00 83.38 273 ALA A C 1
ATOM 2236 O O . ALA A 1 273 ? 22.110 1.659 -0.543 1.00 83.38 273 ALA A O 1
ATOM 2237 N N . THR A 1 274 ? 22.453 -0.164 0.728 1.00 84.19 274 THR A N 1
ATOM 2238 C CA . THR A 1 274 ? 23.907 -0.230 0.524 1.00 84.19 274 THR A CA 1
ATOM 2239 C C . THR A 1 274 ? 24.321 -1.348 -0.430 1.00 84.19 274 THR A C 1
ATOM 2241 O O . THR A 1 274 ? 25.428 -1.312 -0.961 1.00 84.19 274 THR A O 1
ATOM 2244 N N . GLU A 1 275 ? 23.441 -2.316 -0.686 1.00 85.38 275 GLU A N 1
ATOM 2245 C CA . GLU A 1 275 ? 23.705 -3.486 -1.527 1.00 85.38 275 GLU A CA 1
ATOM 2246 C C . GLU A 1 275 ? 23.093 -3.341 -2.924 1.00 85.38 275 GLU A C 1
ATOM 2248 O O . GLU A 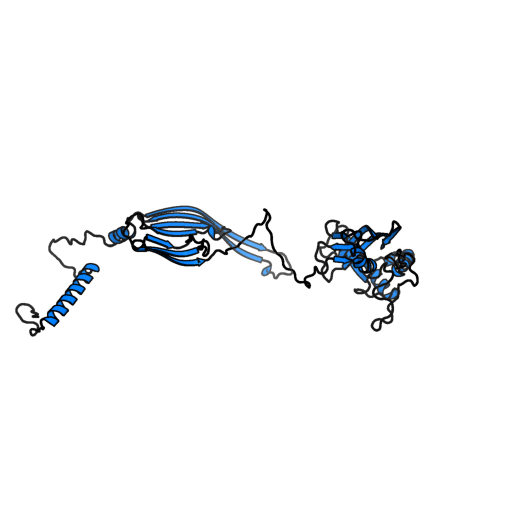1 275 ? 21.979 -2.842 -3.070 1.00 85.38 275 GLU A O 1
ATOM 2253 N N . ASN A 1 276 ? 23.815 -3.804 -3.955 1.00 89.44 276 ASN A N 1
ATOM 2254 C CA . ASN A 1 276 ? 23.379 -3.784 -5.360 1.00 89.44 276 ASN A CA 1
ATOM 2255 C C . ASN A 1 276 ? 22.823 -2.426 -5.819 1.00 89.44 276 ASN A C 1
ATOM 2257 O O . ASN A 1 276 ? 21.837 -2.353 -6.552 1.00 89.44 276 ASN A O 1
ATOM 2261 N N . VAL A 1 277 ? 23.480 -1.348 -5.391 1.00 93.38 277 VAL A N 1
ATOM 2262 C CA . VAL A 1 277 ? 23.140 0.027 -5.759 1.00 93.38 277 VAL A CA 1
ATOM 2263 C C . VAL A 1 277 ? 24.144 0.548 -6.771 1.00 93.38 277 VAL A C 1
ATOM 2265 O O . VAL A 1 277 ? 25.351 0.379 -6.597 1.00 93.38 277 VAL A O 1
ATOM 2268 N N . ARG A 1 278 ? 23.653 1.212 -7.815 1.00 92.06 278 ARG A N 1
ATOM 2269 C CA . ARG A 1 278 ? 24.485 1.877 -8.822 1.00 92.06 278 ARG A CA 1
ATOM 2270 C C . ARG A 1 278 ? 23.778 3.105 -9.384 1.00 92.06 278 ARG A C 1
ATOM 2272 O O . ARG A 1 278 ? 22.570 3.261 -9.219 1.00 92.06 278 ARG A O 1
ATOM 2279 N N . ASP A 1 279 ? 24.537 3.962 -10.049 1.00 92.38 279 ASP A N 1
ATOM 2280 C CA . ASP A 1 279 ? 23.950 5.021 -10.863 1.00 92.38 279 ASP A CA 1
ATOM 2281 C C . ASP A 1 279 ? 23.398 4.391 -12.147 1.00 92.38 279 ASP A C 1
ATOM 2283 O O . ASP A 1 279 ? 24.095 3.633 -12.826 1.00 92.38 279 ASP A O 1
ATOM 2287 N N . VAL A 1 280 ? 22.132 4.672 -12.442 1.00 93.25 280 VAL A N 1
ATOM 2288 C CA . VAL A 1 280 ? 21.410 4.187 -13.619 1.00 93.25 280 VAL A CA 1
ATOM 2289 C C . VAL A 1 280 ? 20.860 5.393 -14.365 1.00 93.25 280 VAL A C 1
ATOM 2291 O O . VAL A 1 280 ? 20.356 6.339 -13.758 1.00 93.25 280 VAL A O 1
ATOM 2294 N N . VAL A 1 281 ? 20.962 5.349 -15.689 1.00 94.00 281 VAL A N 1
ATOM 2295 C CA . VAL A 1 281 ? 20.278 6.285 -16.577 1.00 94.00 281 VAL A CA 1
ATOM 2296 C C . VAL A 1 281 ? 19.190 5.506 -17.293 1.00 94.00 281 VAL A C 1
ATOM 2298 O O . VAL A 1 281 ? 19.492 4.644 -18.115 1.00 94.00 281 VAL A O 1
ATOM 2301 N N . ALA A 1 282 ? 17.938 5.780 -16.939 1.00 93.75 282 ALA A N 1
ATOM 2302 C CA . ALA A 1 282 ? 16.790 5.222 -17.636 1.00 93.75 282 ALA A CA 1
ATOM 2303 C C . ALA A 1 282 ? 16.493 6.106 -18.851 1.00 93.75 282 ALA A C 1
ATOM 2305 O O . ALA A 1 282 ? 16.357 7.320 -18.708 1.00 93.75 282 ALA A O 1
ATOM 2306 N N . LEU A 1 283 ? 16.435 5.501 -20.034 1.00 92.50 283 LEU A N 1
ATOM 2307 C CA . LEU A 1 283 ? 16.127 6.158 -21.304 1.00 92.50 283 LEU A CA 1
ATOM 2308 C C . LEU A 1 283 ? 14.730 5.712 -21.736 1.00 92.50 283 LEU A C 1
ATOM 2310 O O . LEU A 1 283 ? 14.472 4.513 -21.772 1.00 92.50 283 LEU A O 1
ATOM 2314 N N . MET A 1 284 ? 13.848 6.658 -22.061 1.00 90.00 284 MET A N 1
ATOM 2315 C CA . MET A 1 284 ? 12.451 6.355 -22.395 1.00 90.00 284 MET A CA 1
ATOM 2316 C C . MET A 1 284 ? 12.324 5.574 -23.708 1.00 90.00 284 MET A C 1
ATOM 2318 O O . MET A 1 284 ? 11.632 4.567 -23.763 1.00 90.00 284 MET A O 1
ATOM 2322 N N . ASP A 1 285 ? 13.011 6.029 -24.756 1.00 89.00 285 ASP A N 1
ATOM 2323 C CA . ASP A 1 285 ? 12.855 5.494 -26.113 1.00 89.00 285 ASP A CA 1
ATOM 2324 C C . ASP A 1 285 ? 13.868 4.373 -26.436 1.00 89.00 285 ASP A C 1
ATOM 2326 O O . ASP A 1 285 ? 14.055 4.028 -27.603 1.00 89.00 285 ASP A O 1
ATOM 2330 N N . LEU A 1 286 ? 14.581 3.823 -25.439 1.00 90.06 286 LEU A N 1
ATOM 2331 C CA . LEU A 1 286 ? 15.642 2.829 -25.653 1.00 90.06 286 LEU A CA 1
ATOM 2332 C C . LEU A 1 286 ? 15.089 1.519 -26.227 1.00 90.06 286 LEU A C 1
ATOM 2334 O O . LEU A 1 286 ? 14.200 0.902 -25.658 1.00 90.06 286 LEU A O 1
ATOM 2338 N N . GLY A 1 287 ? 15.645 1.082 -27.354 1.00 88.06 287 GLY A N 1
ATOM 2339 C CA . GLY A 1 287 ? 15.225 -0.122 -28.057 1.00 88.06 287 GLY A CA 1
ATOM 2340 C C . GLY A 1 287 ? 13.855 -0.042 -28.736 1.00 88.06 287 GLY A C 1
ATOM 2341 O O . GLY A 1 287 ? 13.474 -0.994 -29.411 1.00 88.06 287 GLY A O 1
ATOM 2342 N N . GLU A 1 288 ? 13.128 1.072 -28.622 1.00 91.44 288 GLU A N 1
ATOM 2343 C CA . GLU A 1 288 ? 11.816 1.225 -29.249 1.00 91.44 288 GLU A CA 1
ATOM 2344 C C . GLU A 1 288 ? 11.956 1.489 -30.761 1.00 91.44 288 GLU A C 1
ATOM 2346 O O . GLU A 1 288 ? 12.557 2.493 -31.156 1.00 91.44 288 GLU A O 1
ATOM 2351 N N . PRO A 1 289 ? 11.405 0.625 -31.637 1.00 86.31 289 PRO A N 1
ATOM 2352 C CA . PRO A 1 289 ? 11.470 0.807 -33.090 1.00 86.31 289 PRO A CA 1
ATOM 2353 C C . PRO A 1 289 ? 10.650 2.018 -33.547 1.00 86.31 289 PRO A C 1
ATOM 2355 O O . PRO A 1 289 ? 11.016 2.700 -34.505 1.00 86.31 289 PRO A O 1
ATOM 2358 N N . GLN A 1 290 ? 9.553 2.288 -32.838 1.00 83.50 290 GLN A N 1
ATOM 2359 C CA . GLN A 1 290 ? 8.730 3.477 -32.991 1.00 83.50 290 GLN A CA 1
ATOM 2360 C C . GLN A 1 290 ? 8.665 4.195 -31.633 1.00 83.50 290 GLN A C 1
ATOM 2362 O O . GLN A 1 290 ? 7.770 3.901 -30.837 1.00 83.50 290 GLN A O 1
ATOM 2367 N N . PRO A 1 291 ? 9.609 5.114 -31.361 1.00 78.06 291 PRO A N 1
ATOM 2368 C CA . PRO A 1 291 ? 9.598 5.960 -30.170 1.00 78.06 291 PRO A CA 1
ATOM 2369 C C . PRO A 1 291 ? 8.237 6.629 -29.935 1.00 78.06 291 PRO A C 1
ATOM 2371 O O . PRO A 1 291 ? 7.503 6.931 -30.884 1.00 78.06 291 PRO A O 1
ATOM 2374 N N . PHE A 1 292 ? 7.888 6.903 -28.674 1.00 73.00 292 PHE A N 1
ATOM 2375 C CA . PHE A 1 292 ? 6.614 7.569 -28.356 1.00 73.00 292 PHE A CA 1
ATOM 2376 C C . PHE A 1 292 ? 6.555 8.985 -28.942 1.00 73.00 292 PHE A C 1
ATOM 2378 O O . PHE A 1 292 ? 5.501 9.468 -29.359 1.00 73.00 292 PHE A O 1
ATOM 2385 N N . LEU A 1 293 ? 7.711 9.644 -29.008 1.00 71.38 293 LEU A N 1
ATOM 2386 C CA . LEU A 1 293 ? 7.869 11.004 -29.497 1.00 71.38 293 LEU A CA 1
ATOM 2387 C C . LEU A 1 293 ? 8.875 11.008 -30.661 1.00 71.38 293 LEU A C 1
ATOM 2389 O O . LEU A 1 293 ? 10.089 11.023 -30.455 1.00 71.38 293 LEU A O 1
ATOM 2393 N N . ASN A 1 294 ? 8.355 11.011 -31.891 1.00 68.25 294 ASN A N 1
ATOM 2394 C CA . ASN A 1 294 ? 9.146 10.901 -33.120 1.00 68.25 294 ASN A CA 1
ATOM 2395 C C . ASN A 1 294 ? 9.446 12.274 -33.730 1.00 68.25 294 ASN A C 1
ATOM 2397 O O . ASN A 1 294 ? 8.613 12.841 -34.438 1.00 68.25 294 ASN A O 1
ATOM 2401 N N . GLY A 1 295 ? 10.652 12.784 -33.477 1.00 76.00 295 GLY A N 1
ATOM 2402 C CA . GLY A 1 295 ? 11.178 13.978 -34.138 1.00 76.00 295 GLY A CA 1
ATOM 2403 C C . GLY A 1 295 ? 10.544 15.308 -33.704 1.00 76.00 295 GLY A C 1
ATOM 2404 O O . GLY A 1 295 ? 9.846 15.375 -32.688 1.00 76.00 295 GLY A O 1
ATOM 2405 N N . PRO A 1 296 ? 10.820 16.396 -34.446 1.00 78.75 296 PRO A N 1
ATOM 2406 C CA . PRO A 1 296 ? 10.413 17.748 -34.084 1.00 78.75 296 PRO A CA 1
ATOM 2407 C C . PRO A 1 296 ? 8.908 17.899 -33.864 1.00 78.75 296 PRO A C 1
ATOM 2409 O O . PRO A 1 296 ? 8.095 17.501 -34.697 1.00 78.75 296 PRO A O 1
ATOM 2412 N N . THR A 1 297 ? 8.536 18.551 -32.766 1.00 79.88 297 THR A N 1
ATOM 2413 C CA . THR A 1 297 ? 7.147 18.929 -32.469 1.00 79.88 297 THR A CA 1
ATOM 2414 C C . THR A 1 297 ? 7.010 20.450 -32.463 1.00 79.88 297 THR A C 1
ATOM 2416 O O . THR A 1 297 ? 8.009 21.169 -32.453 1.00 79.88 297 THR A O 1
ATOM 2419 N N . VAL A 1 298 ? 5.774 20.961 -32.446 1.00 79.44 298 VAL A N 1
ATOM 2420 C CA . VAL A 1 298 ? 5.511 22.411 -32.332 1.00 79.44 298 VAL A CA 1
ATOM 2421 C C . 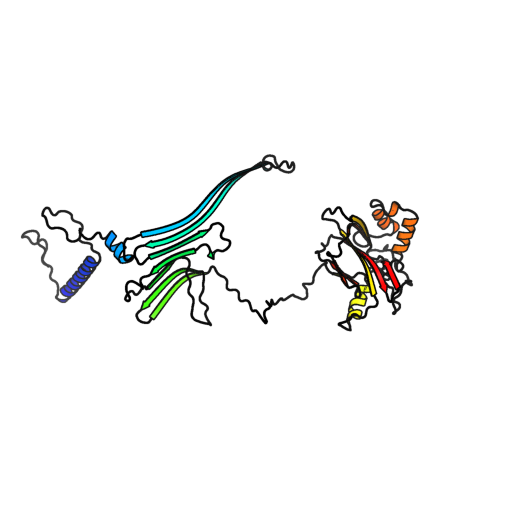VAL A 1 298 ? 6.151 22.994 -31.065 1.00 79.44 298 VAL A C 1
ATOM 2423 O O . VAL A 1 298 ? 6.698 24.094 -31.107 1.00 79.44 298 VAL A O 1
ATOM 2426 N N . ASP A 1 299 ? 6.145 22.226 -29.974 1.00 79.69 299 ASP A N 1
ATOM 2427 C CA . ASP A 1 299 ? 6.696 22.626 -28.676 1.00 79.69 299 ASP A CA 1
ATOM 2428 C C . ASP A 1 299 ? 8.189 22.268 -28.516 1.00 79.69 299 ASP A C 1
ATOM 2430 O O . ASP A 1 299 ? 8.839 22.693 -27.558 1.00 79.69 299 ASP A O 1
ATOM 2434 N N . ASP A 1 300 ? 8.754 21.488 -29.446 1.00 80.44 300 ASP A N 1
ATOM 2435 C CA . ASP A 1 300 ? 10.157 21.068 -29.431 1.00 80.44 300 ASP A CA 1
ATOM 2436 C C . ASP A 1 300 ? 10.734 20.890 -30.850 1.00 80.44 300 ASP A C 1
ATOM 2438 O O . ASP A 1 300 ? 10.839 19.762 -31.346 1.00 80.44 300 ASP A O 1
ATOM 2442 N N . PRO A 1 301 ? 11.113 21.990 -31.528 1.00 81.75 301 PRO A N 1
ATOM 2443 C CA . PRO A 1 301 ? 11.547 21.956 -32.927 1.00 81.75 301 PRO A CA 1
ATOM 2444 C C . PRO A 1 301 ? 12.881 21.240 -33.160 1.00 81.75 301 PRO A C 1
ATOM 2446 O O . PRO A 1 301 ? 13.165 20.821 -34.277 1.00 81.75 301 PRO A O 1
ATOM 2449 N N . ASN A 1 302 ? 13.699 21.111 -32.115 1.00 80.75 302 ASN A N 1
ATOM 2450 C CA . ASN A 1 302 ? 15.012 20.469 -32.183 1.00 80.75 302 ASN A CA 1
ATOM 2451 C C . ASN A 1 302 ? 14.969 19.042 -31.626 1.00 80.75 302 ASN A C 1
ATOM 2453 O O . ASN A 1 302 ? 16.002 18.502 -31.259 1.00 80.75 302 ASN A O 1
ATOM 2457 N N . ARG A 1 303 ? 13.788 18.423 -31.488 1.00 82.50 303 ARG A N 1
ATOM 2458 C CA . ARG A 1 303 ? 13.738 17.056 -30.970 1.00 82.50 303 ARG A CA 1
ATOM 2459 C C . ARG A 1 303 ? 14.393 16.098 -31.981 1.00 82.50 303 ARG A C 1
ATOM 2461 O O . ARG A 1 303 ? 13.941 16.040 -33.129 1.00 82.50 303 ARG A O 1
ATOM 2468 N N . PRO A 1 304 ? 15.391 15.306 -31.564 1.00 79.56 304 PRO A N 1
ATOM 2469 C CA . PRO A 1 304 ? 16.011 14.306 -32.421 1.00 79.56 304 PRO A CA 1
ATOM 2470 C C . PRO A 1 304 ? 15.040 13.159 -32.726 1.00 79.56 304 PRO A C 1
ATOM 2472 O O . PRO A 1 304 ? 14.238 12.744 -31.887 1.00 79.56 304 PRO A O 1
ATOM 2475 N N . ASP A 1 305 ? 15.136 12.621 -33.939 1.00 85.94 305 ASP A N 1
ATOM 2476 C CA . ASP A 1 305 ? 14.454 11.392 -34.335 1.00 85.94 305 ASP A CA 1
ATOM 2477 C C . ASP A 1 305 ? 15.456 10.233 -34.352 1.00 85.94 305 ASP A C 1
ATOM 2479 O O . ASP A 1 305 ? 16.370 10.177 -35.183 1.00 85.94 305 ASP A O 1
ATOM 2483 N N . TYR A 1 306 ? 15.278 9.309 -33.410 1.00 86.62 306 TYR A N 1
ATOM 2484 C CA . TYR A 1 306 ? 16.113 8.120 -33.275 1.00 86.62 306 TYR A CA 1
ATOM 2485 C C . TYR A 1 306 ? 15.533 6.882 -33.951 1.00 86.62 306 TYR A C 1
ATOM 2487 O O . TYR A 1 306 ? 16.164 5.821 -33.896 1.00 86.62 306 TYR A O 1
ATOM 2495 N N . SER A 1 307 ? 14.377 7.004 -34.604 1.00 86.81 307 SER A N 1
ATOM 2496 C CA . SER A 1 307 ? 13.771 5.905 -35.340 1.00 86.81 307 SER A CA 1
ATOM 2497 C C . SER A 1 307 ? 14.621 5.501 -36.553 1.00 86.81 307 SER A C 1
ATOM 2499 O O . SER A 1 307 ? 15.400 6.271 -37.147 1.00 86.81 307 SER A O 1
ATOM 2501 N N . LEU A 1 308 ? 14.506 4.230 -36.922 1.00 85.69 308 LEU A N 1
ATOM 2502 C CA . LEU A 1 308 ? 15.078 3.693 -38.147 1.00 85.69 308 LEU A CA 1
ATOM 2503 C C . LEU A 1 308 ? 13.968 3.564 -39.187 1.00 85.69 308 LEU A C 1
ATOM 2505 O O . LEU A 1 308 ? 12.908 3.019 -38.908 1.00 85.69 308 LEU A O 1
ATOM 2509 N N . VAL A 1 309 ? 14.241 4.006 -40.418 1.00 81.88 309 VAL A N 1
ATOM 2510 C CA . VAL A 1 309 ? 13.306 3.849 -41.550 1.00 81.88 309 VAL A CA 1
ATOM 2511 C C . VAL A 1 309 ? 13.020 2.368 -41.835 1.00 81.88 309 VAL A C 1
ATOM 2513 O O . VAL A 1 309 ? 11.965 2.009 -42.349 1.00 81.88 309 VAL A O 1
ATOM 2516 N N . SER A 1 310 ? 13.970 1.492 -41.512 1.00 84.38 310 SER A N 1
ATOM 2517 C CA . SER A 1 310 ? 13.825 0.042 -41.611 1.00 84.38 310 SER A CA 1
ATOM 2518 C C . SER A 1 310 ? 14.521 -0.601 -40.409 1.00 84.38 310 SER A C 1
ATOM 2520 O O . SER A 1 310 ? 15.745 -0.757 -40.447 1.00 84.38 310 SER A O 1
ATOM 2522 N N . PRO A 1 311 ? 13.787 -0.898 -39.320 1.00 87.44 311 PRO A N 1
ATOM 2523 C CA . PRO A 1 311 ? 14.366 -1.551 -38.154 1.00 87.44 311 PRO A CA 1
ATOM 2524 C C . PRO A 1 311 ? 14.824 -2.977 -38.519 1.00 87.44 311 PRO A C 1
ATOM 2526 O O . PRO A 1 311 ? 14.107 -3.675 -39.239 1.00 87.44 311 PRO A O 1
ATOM 2529 N N . PRO A 1 312 ? 16.021 -3.406 -38.081 1.00 87.38 312 PRO A N 1
ATOM 2530 C CA . PRO A 1 312 ? 16.584 -4.706 -38.443 1.00 87.38 312 PRO A CA 1
ATOM 2531 C C . PRO A 1 312 ? 15.864 -5.898 -37.798 1.00 87.38 312 PRO A C 1
ATOM 2533 O O . PRO A 1 312 ? 15.754 -6.942 -38.437 1.00 87.38 312 PRO A O 1
ATOM 2536 N N . GLU A 1 313 ? 15.376 -5.759 -36.563 1.00 90.56 313 GLU A N 1
ATOM 2537 C CA . GLU A 1 313 ? 14.678 -6.831 -35.847 1.00 90.56 313 GLU A CA 1
ATOM 2538 C C . GLU A 1 313 ? 13.167 -6.685 -36.047 1.00 90.56 313 GLU A C 1
ATOM 2540 O O . GLU A 1 313 ? 12.554 -5.727 -35.570 1.00 90.56 313 GLU A O 1
ATOM 2545 N N . LEU A 1 314 ? 12.557 -7.627 -36.761 1.00 91.00 314 LEU A N 1
ATOM 2546 C CA . LEU A 1 314 ? 11.146 -7.571 -37.133 1.00 91.00 314 LEU A CA 1
ATOM 2547 C C . LEU A 1 314 ? 10.380 -8.764 -36.567 1.00 91.00 314 LEU A C 1
ATOM 2549 O O . LEU A 1 314 ? 10.910 -9.869 -36.450 1.00 91.00 314 LEU A O 1
ATOM 2553 N N . ASP A 1 315 ? 9.111 -8.535 -36.261 1.00 89.62 315 ASP A N 1
ATOM 2554 C CA . ASP A 1 315 ? 8.155 -9.575 -35.920 1.00 89.62 315 ASP A CA 1
ATOM 2555 C C . ASP A 1 315 ? 7.649 -10.298 -37.189 1.00 89.62 315 ASP A C 1
ATOM 2557 O O . ASP A 1 315 ? 7.965 -9.929 -38.326 1.00 89.62 315 ASP A O 1
ATOM 2561 N N . ASN A 1 316 ? 6.813 -11.329 -37.027 1.00 86.56 316 ASN A N 1
ATOM 2562 C CA . ASN A 1 316 ? 6.277 -12.073 -38.178 1.00 86.56 316 ASN A CA 1
ATOM 2563 C C . ASN A 1 316 ? 5.321 -11.255 -39.067 1.00 86.56 316 ASN A C 1
ATOM 2565 O O . ASN A 1 316 ? 4.979 -11.699 -40.165 1.00 86.56 316 ASN A O 1
ATOM 2569 N N . LYS A 1 317 ? 4.847 -10.097 -38.593 1.00 85.88 317 LYS A N 1
ATOM 2570 C CA . LYS A 1 317 ? 3.974 -9.167 -39.320 1.00 85.88 317 LYS A CA 1
ATOM 2571 C C . LYS A 1 317 ? 4.788 -8.061 -40.016 1.00 85.88 317 LYS A C 1
ATOM 2573 O O . LYS A 1 317 ? 4.200 -7.228 -40.704 1.00 85.88 317 LYS A O 1
ATOM 2578 N N . GLY A 1 318 ? 6.117 -8.057 -39.872 1.00 85.00 318 GLY A N 1
ATOM 2579 C CA . GLY A 1 318 ? 7.013 -7.035 -40.412 1.00 85.00 318 GLY A CA 1
ATOM 2580 C C . GLY A 1 318 ? 7.049 -5.738 -39.597 1.00 85.00 318 GLY A C 1
ATOM 2581 O O . GLY A 1 318 ? 7.508 -4.720 -40.112 1.00 85.00 318 GLY A O 1
ATOM 2582 N N . GLN A 1 319 ? 6.557 -5.745 -38.357 1.00 87.12 319 GLN A N 1
ATOM 2583 C CA . GLN A 1 319 ? 6.674 -4.629 -37.419 1.00 87.12 319 GLN A CA 1
ATOM 2584 C C . GLN A 1 319 ? 7.990 -4.721 -36.647 1.00 87.12 319 GLN A C 1
ATOM 2586 O O . GLN A 1 319 ? 8.483 -5.813 -36.379 1.00 87.12 319 GLN A O 1
ATOM 2591 N N . GLY A 1 320 ? 8.567 -3.579 -36.274 1.00 89.44 320 GLY A N 1
ATOM 2592 C CA . GLY A 1 320 ? 9.771 -3.568 -35.447 1.00 89.44 320 GLY A CA 1
ATOM 2593 C C . GLY A 1 320 ? 9.512 -4.193 -34.076 1.00 89.44 320 GLY A C 1
ATOM 2594 O O . GLY A 1 320 ? 8.521 -3.868 -33.423 1.00 89.44 320 GLY A O 1
ATOM 2595 N N . LEU A 1 321 ? 10.425 -5.051 -33.631 1.00 93.25 321 LEU A N 1
ATOM 2596 C CA . LEU A 1 321 ? 10.463 -5.562 -32.262 1.00 93.25 321 LEU A CA 1
ATOM 2597 C C . LEU A 1 321 ? 11.194 -4.581 -31.329 1.00 93.25 321 LEU A C 1
ATOM 2599 O O . LEU A 1 321 ? 12.009 -3.781 -31.789 1.00 93.25 321 LEU A O 1
ATOM 2603 N N . PRO A 1 322 ? 10.956 -4.613 -30.014 1.00 93.50 322 PRO A N 1
ATOM 2604 C CA . PRO A 1 322 ? 11.705 -3.777 -29.089 1.00 93.50 322 PRO A CA 1
ATOM 2605 C C . PRO A 1 322 ? 13.120 -4.359 -28.927 1.00 93.50 322 PRO A C 1
ATOM 2607 O O . PRO A 1 322 ? 13.301 -5.448 -28.396 1.00 93.50 322 PRO A O 1
ATOM 2610 N N . ALA A 1 323 ? 14.150 -3.705 -29.448 1.00 94.00 323 ALA A N 1
ATOM 2611 C CA . ALA A 1 323 ? 15.517 -4.221 -29.419 1.00 94.00 323 ALA A CA 1
ATOM 2612 C C . ALA A 1 323 ? 16.533 -3.085 -29.463 1.00 94.00 323 ALA A C 1
ATOM 2614 O O . ALA A 1 323 ? 16.363 -2.128 -30.210 1.00 94.00 323 ALA A O 1
ATOM 2615 N N . ASN A 1 324 ? 17.653 -3.234 -28.755 1.00 92.75 324 ASN A N 1
ATOM 2616 C CA . ASN A 1 324 ? 18.723 -2.233 -28.709 1.00 92.75 324 ASN A CA 1
ATOM 2617 C C . ASN A 1 324 ? 19.237 -1.783 -30.091 1.00 92.75 324 ASN A C 1
ATOM 2619 O O . ASN A 1 324 ? 19.698 -0.660 -30.237 1.00 92.75 324 ASN A O 1
ATOM 2623 N N . ASN A 1 325 ? 19.118 -2.606 -31.133 1.00 90.25 325 ASN A N 1
ATOM 2624 C CA . ASN A 1 325 ? 19.542 -2.239 -32.490 1.00 90.25 325 ASN A CA 1
ATOM 2625 C C . ASN A 1 325 ? 18.427 -1.628 -33.358 1.00 90.25 325 ASN A C 1
ATOM 2627 O O . ASN A 1 325 ? 18.689 -1.244 -34.496 1.00 90.25 325 ASN A O 1
ATOM 2631 N N . ASN A 1 326 ? 17.196 -1.550 -32.852 1.00 90.31 326 ASN A N 1
ATOM 2632 C CA . ASN A 1 326 ? 16.040 -1.053 -33.598 1.00 90.31 326 ASN A CA 1
ATOM 2633 C C . ASN A 1 326 ? 15.829 0.455 -33.502 1.00 90.31 326 ASN A C 1
ATOM 2635 O O . ASN A 1 326 ? 15.009 1.006 -34.235 1.00 90.31 326 ASN A O 1
ATOM 2639 N N . ASN A 1 327 ? 16.629 1.129 -32.679 1.00 89.56 327 ASN A N 1
ATOM 2640 C CA . ASN A 1 327 ? 16.747 2.574 -32.669 1.00 89.56 327 ASN A CA 1
ATOM 2641 C C . ASN A 1 327 ? 18.218 2.993 -32.810 1.00 89.56 327 ASN A C 1
ATOM 2643 O O . ASN A 1 327 ? 19.139 2.184 -32.697 1.00 89.56 327 ASN A O 1
ATOM 2647 N N . ARG A 1 328 ? 18.454 4.282 -33.063 1.00 89.31 328 ARG A N 1
ATOM 2648 C CA . ARG A 1 328 ? 19.817 4.831 -33.144 1.00 89.31 328 ARG A CA 1
ATOM 2649 C C . ARG A 1 328 ? 20.417 5.168 -31.778 1.00 89.31 328 ARG A C 1
ATOM 2651 O O . ARG A 1 328 ? 21.633 5.310 -31.700 1.00 89.31 328 ARG A O 1
ATOM 2658 N N . LEU A 1 329 ? 19.606 5.272 -30.720 1.00 89.56 329 LEU A N 1
ATOM 2659 C CA . LEU A 1 329 ? 20.059 5.685 -29.385 1.00 89.56 329 LEU A CA 1
ATOM 2660 C C . LEU A 1 329 ? 21.131 4.756 -28.827 1.00 89.56 329 LEU A C 1
ATOM 2662 O O . LEU A 1 329 ? 22.230 5.216 -28.524 1.00 89.56 329 LEU A O 1
ATOM 2666 N N . TYR A 1 330 ? 20.832 3.460 -28.701 1.00 91.69 330 TYR A N 1
ATOM 2667 C CA . TYR A 1 330 ? 21.776 2.531 -28.085 1.00 91.69 330 TYR A CA 1
ATOM 2668 C C . TYR A 1 330 ? 23.068 2.393 -28.901 1.00 91.69 330 TYR A C 1
ATOM 2670 O O . TYR A 1 330 ? 24.133 2.531 -28.301 1.00 91.69 330 TYR A O 1
ATOM 2678 N N . PRO A 1 331 ? 23.044 2.203 -30.240 1.00 90.88 331 PRO A N 1
ATOM 2679 C CA . PRO A 1 331 ? 24.272 2.107 -31.022 1.00 90.88 331 PRO A CA 1
ATOM 2680 C C . PRO A 1 331 ? 25.131 3.374 -30.962 1.00 90.88 331 PRO A C 1
ATOM 2682 O O . PRO A 1 331 ? 26.349 3.253 -30.861 1.00 90.88 331 PRO A O 1
ATOM 2685 N N . MET A 1 332 ? 24.524 4.570 -30.980 1.00 89.88 332 MET A N 1
ATOM 2686 C CA . MET A 1 332 ? 25.256 5.841 -30.869 1.00 89.88 332 MET A CA 1
ATOM 2687 C C . MET A 1 332 ? 25.908 5.997 -29.492 1.00 89.88 332 MET A C 1
ATOM 2689 O O . MET A 1 332 ? 27.112 6.237 -29.398 1.00 89.88 332 MET A O 1
ATOM 2693 N N . ILE A 1 333 ? 25.137 5.772 -28.424 1.00 90.75 333 ILE A N 1
ATOM 2694 C CA . ILE A 1 333 ? 25.638 5.821 -27.047 1.00 90.75 333 ILE A CA 1
ATOM 2695 C C . ILE A 1 333 ? 26.748 4.780 -26.866 1.00 90.75 333 ILE A C 1
ATOM 2697 O O . ILE A 1 333 ? 27.820 5.099 -26.362 1.00 90.75 333 ILE A O 1
ATOM 2701 N N . ALA A 1 334 ? 26.545 3.549 -27.336 1.00 90.88 334 ALA A N 1
ATOM 2702 C CA . ALA A 1 334 ? 27.538 2.487 -27.255 1.00 90.88 334 ALA A CA 1
ATOM 2703 C C . ALA A 1 334 ? 28.820 2.828 -28.031 1.00 90.88 334 ALA A C 1
ATOM 2705 O O . ALA A 1 334 ? 29.913 2.604 -27.508 1.00 90.88 334 ALA A O 1
ATOM 2706 N N . SER A 1 335 ? 28.719 3.396 -29.240 1.00 91.00 335 SER A N 1
ATOM 2707 C CA . SER A 1 335 ? 29.897 3.824 -30.004 1.00 91.00 335 SER A CA 1
ATOM 2708 C C . SER A 1 335 ? 30.664 4.944 -29.305 1.00 91.00 335 SER A C 1
ATOM 2710 O O . SER A 1 335 ? 31.894 4.895 -29.237 1.00 91.00 335 SER A O 1
ATOM 2712 N N . ASP A 1 336 ? 29.950 5.899 -28.708 1.00 89.56 336 ASP A N 1
ATOM 2713 C CA . ASP A 1 336 ? 30.563 6.996 -27.966 1.00 89.56 336 ASP A CA 1
ATOM 2714 C C . ASP A 1 336 ? 31.247 6.489 -26.696 1.00 89.56 336 ASP A C 1
ATOM 2716 O O . ASP A 1 336 ? 32.387 6.867 -26.442 1.00 89.56 336 ASP A O 1
ATOM 2720 N N . LEU A 1 337 ? 30.628 5.564 -25.951 1.00 89.75 337 LEU A N 1
ATOM 2721 C CA . LEU A 1 337 ? 31.239 4.923 -24.779 1.00 89.75 337 LEU A CA 1
ATOM 2722 C C . LEU A 1 337 ? 32.526 4.154 -25.118 1.00 89.75 337 LEU A C 1
ATOM 2724 O O . LEU A 1 337 ? 33.428 4.076 -24.282 1.00 89.75 337 LEU A O 1
ATOM 2728 N N . VAL A 1 338 ? 32.612 3.561 -26.313 1.00 92.06 338 VAL A N 1
ATOM 2729 C CA . VAL A 1 338 ? 33.839 2.897 -26.785 1.00 92.06 338 VAL A CA 1
ATOM 2730 C C . VAL A 1 338 ? 34.935 3.927 -27.067 1.00 92.06 338 VAL A C 1
ATOM 2732 O O . VAL A 1 338 ? 36.102 3.664 -26.777 1.00 92.06 338 VAL A O 1
ATOM 2735 N N . SER A 1 339 ? 34.572 5.092 -27.607 1.00 91.00 339 SER A N 1
ATOM 2736 C CA . SER A 1 339 ? 35.521 6.170 -27.910 1.00 91.00 339 SER A CA 1
ATOM 2737 C C . SER A 1 339 ? 35.971 6.960 -26.672 1.00 91.00 339 SER A C 1
ATOM 2739 O O . SER A 1 339 ? 37.149 7.295 -26.556 1.00 91.00 339 SER A O 1
ATOM 2741 N N . ASP A 1 340 ? 35.059 7.207 -25.730 1.00 90.62 340 ASP A N 1
ATOM 2742 C CA . ASP A 1 340 ? 35.280 7.937 -24.484 1.00 90.62 340 ASP A CA 1
ATOM 2743 C C . ASP A 1 340 ? 34.596 7.212 -23.305 1.00 90.62 340 ASP A C 1
ATOM 2745 O O . ASP A 1 340 ? 33.422 7.448 -22.993 1.00 90.62 340 ASP A O 1
ATOM 2749 N N . PRO A 1 341 ? 35.336 6.349 -22.583 1.00 89.25 341 PRO A N 1
ATOM 2750 C CA . PRO A 1 341 ? 34.812 5.643 -21.419 1.00 89.25 341 PRO A CA 1
ATOM 2751 C C . PRO A 1 341 ? 34.395 6.549 -20.253 1.00 89.25 341 PRO A C 1
ATOM 2753 O O . PRO A 1 341 ? 33.778 6.045 -19.310 1.00 89.25 341 PRO A O 1
ATOM 2756 N N . ALA A 1 342 ? 34.740 7.845 -20.265 1.00 88.69 342 ALA A N 1
ATOM 2757 C CA . ALA A 1 342 ? 34.329 8.793 -19.233 1.00 88.69 342 ALA A CA 1
ATOM 2758 C C . ALA A 1 342 ? 32.860 9.225 -19.375 1.00 88.69 342 ALA A C 1
ATOM 2760 O O . ALA A 1 342 ? 32.267 9.667 -18.392 1.00 88.69 342 ALA A O 1
ATOM 2761 N N . PHE A 1 343 ? 32.229 9.005 -20.537 1.00 86.38 343 PHE A N 1
ATOM 2762 C CA . PHE A 1 343 ? 30.820 9.350 -20.767 1.00 86.38 343 PHE A CA 1
ATOM 2763 C C . PHE A 1 343 ? 29.863 8.690 -19.755 1.00 86.38 343 PHE A C 1
ATOM 2765 O O . PHE A 1 343 ? 28.858 9.280 -19.367 1.00 86.38 343 PHE A O 1
ATOM 2772 N N . ARG A 1 344 ? 30.203 7.498 -19.246 1.00 84.75 344 ARG A N 1
ATOM 2773 C CA . ARG A 1 344 ? 29.400 6.793 -18.230 1.00 84.75 344 ARG A CA 1
ATOM 2774 C C . ARG A 1 344 ? 29.483 7.397 -16.823 1.00 84.75 344 ARG A C 1
ATOM 2776 O O . ARG A 1 344 ? 28.795 6.915 -15.925 1.00 84.75 344 ARG A O 1
ATOM 2783 N N . PHE A 1 345 ? 30.367 8.366 -16.583 1.00 89.19 345 PHE A N 1
ATOM 2784 C CA . PHE A 1 345 ? 30.506 8.971 -15.264 1.00 89.19 345 PHE A CA 1
ATOM 2785 C C . PHE A 1 345 ? 29.354 9.939 -14.965 1.00 89.19 345 PHE A C 1
ATOM 2787 O O . PHE A 1 345 ? 28.861 10.669 -15.826 1.00 89.19 345 PHE A O 1
ATOM 2794 N N . SER A 1 346 ? 28.911 9.916 -13.706 1.00 83.12 346 SER A N 1
ATOM 2795 C CA . SER A 1 346 ? 27.686 10.570 -13.214 1.00 83.12 346 SER A CA 1
ATOM 2796 C C . SER A 1 346 ? 27.679 12.099 -13.374 1.00 83.12 346 SER A C 1
ATOM 2798 O O . SER A 1 346 ? 26.611 12.718 -13.373 1.00 83.12 346 SER A O 1
ATOM 2800 N N . ASP A 1 347 ? 28.861 12.705 -13.492 1.00 83.12 347 ASP A N 1
ATOM 2801 C CA . ASP A 1 347 ? 29.114 14.136 -13.674 1.00 83.12 347 ASP A CA 1
ATOM 2802 C C . ASP A 1 347 ? 29.015 14.584 -15.141 1.00 83.12 347 ASP A C 1
ATOM 2804 O O . ASP A 1 347 ? 28.626 15.721 -15.410 1.00 83.12 347 ASP A O 1
ATOM 2808 N N . GLN A 1 348 ? 29.320 13.697 -16.092 1.00 87.50 348 GLN A N 1
ATOM 2809 C CA . GLN A 1 348 ? 29.346 14.016 -17.523 1.00 87.50 348 GLN A CA 1
ATOM 2810 C C . GLN A 1 348 ? 28.111 13.521 -18.273 1.00 87.50 348 GLN A C 1
ATOM 2812 O O . GLN A 1 348 ? 27.688 14.171 -19.231 1.00 87.50 348 GLN A O 1
ATOM 2817 N N . VAL A 1 349 ? 27.510 12.412 -17.828 1.00 91.00 349 VAL A N 1
ATOM 2818 C CA . VAL A 1 349 ? 26.429 11.729 -18.554 1.00 91.00 349 VAL A CA 1
ATOM 2819 C C . VAL A 1 349 ? 25.238 12.645 -18.839 1.00 91.00 349 VAL A C 1
ATOM 2821 O O . VAL A 1 349 ? 24.781 12.717 -19.975 1.00 91.00 349 VAL A O 1
ATOM 2824 N N . VAL A 1 350 ? 24.798 13.430 -17.848 1.00 92.25 350 VAL A N 1
ATOM 2825 C CA . VAL A 1 350 ? 23.653 14.344 -18.000 1.00 92.25 350 VAL A CA 1
ATOM 2826 C C . VAL A 1 350 ? 23.976 15.445 -19.007 1.00 92.25 350 VAL A C 1
ATOM 2828 O O . VAL A 1 350 ? 23.218 15.671 -19.939 1.00 92.25 350 VAL A O 1
ATOM 2831 N N . SER A 1 351 ? 25.136 16.095 -18.872 1.00 91.12 351 SER A N 1
ATOM 2832 C CA . SER A 1 351 ? 25.552 17.173 -19.779 1.00 91.12 351 SER A CA 1
ATOM 2833 C C . SER A 1 351 ? 25.707 16.688 -21.223 1.00 91.12 351 SER A C 1
ATOM 2835 O O . SER A 1 351 ? 25.333 17.389 -22.160 1.00 91.12 351 SER A O 1
ATOM 2837 N N . ARG A 1 352 ? 26.237 15.479 -21.423 1.00 89.81 352 ARG A N 1
ATOM 2838 C CA . ARG A 1 352 ? 26.415 14.876 -22.749 1.00 89.81 352 ARG A CA 1
ATOM 2839 C C . ARG A 1 352 ? 25.080 14.500 -23.388 1.00 89.81 352 ARG A C 1
ATOM 2841 O O . ARG A 1 352 ? 24.848 14.888 -24.529 1.00 89.81 352 ARG A O 1
ATOM 2848 N N . LEU A 1 353 ? 24.194 13.817 -22.661 1.00 90.88 353 LEU A N 1
ATOM 2849 C CA . LEU A 1 353 ? 22.861 13.468 -23.167 1.00 90.88 353 LEU A CA 1
ATOM 2850 C C . LEU A 1 353 ? 22.049 14.723 -23.518 1.00 90.88 353 LEU A C 1
ATOM 2852 O O . LEU A 1 353 ? 21.404 14.764 -24.560 1.00 90.88 353 LEU A O 1
ATOM 2856 N N . THR A 1 354 ? 22.157 15.785 -22.721 1.00 90.88 354 THR A N 1
ATOM 2857 C CA . THR A 1 354 ? 21.457 17.038 -23.017 1.00 90.88 354 THR A CA 1
ATOM 2858 C C . THR A 1 354 ? 22.059 17.799 -24.199 1.00 90.88 354 THR A C 1
ATOM 2860 O O . THR A 1 354 ? 21.323 18.280 -25.051 1.00 90.88 354 THR A O 1
ATOM 2863 N N . ASN A 1 355 ? 23.387 17.936 -24.276 1.00 89.50 355 ASN A N 1
ATOM 2864 C CA . ASN A 1 355 ? 24.017 18.825 -25.262 1.00 89.50 355 ASN A CA 1
ATOM 2865 C C . ASN A 1 355 ? 24.337 18.152 -26.603 1.00 89.50 355 ASN A C 1
ATOM 2867 O O . ASN A 1 355 ? 24.324 18.820 -27.630 1.00 89.50 355 ASN A O 1
ATOM 2871 N N . GLN A 1 356 ? 24.688 16.865 -26.600 1.00 87.12 356 GLN A N 1
ATOM 2872 C CA . GLN A 1 356 ? 25.105 16.135 -27.805 1.00 87.12 356 GLN A CA 1
ATOM 2873 C C . GLN A 1 356 ? 23.954 15.335 -28.418 1.00 87.12 356 GLN A C 1
ATOM 2875 O O . GLN A 1 356 ? 23.902 15.171 -29.634 1.00 87.12 356 GLN A O 1
ATOM 2880 N N . TYR A 1 357 ? 23.045 14.850 -27.574 1.00 87.75 357 TYR A N 1
ATOM 2881 C CA . TYR A 1 357 ? 21.876 14.081 -27.984 1.00 87.75 357 TYR A CA 1
ATOM 2882 C C . TYR A 1 357 ? 20.585 14.906 -27.903 1.00 87.75 357 TYR A C 1
ATOM 2884 O O . TYR A 1 357 ? 19.530 14.381 -28.201 1.00 87.75 357 TYR A O 1
ATOM 2892 N N . GLU A 1 358 ? 20.633 16.182 -27.503 1.00 88.62 358 GLU A N 1
ATOM 2893 C CA . GLU A 1 358 ? 19.449 17.062 -27.434 1.00 88.62 358 GLU A CA 1
ATOM 2894 C C . GLU A 1 358 ? 18.282 16.471 -26.603 1.00 88.62 358 GLU A C 1
ATOM 2896 O O . GLU A 1 358 ? 17.121 16.857 -26.760 1.00 88.62 358 GLU A O 1
ATOM 2901 N N . LEU A 1 359 ? 18.585 15.541 -25.686 1.00 89.12 359 LEU A N 1
ATOM 2902 C CA . LEU A 1 359 ? 17.604 14.894 -24.819 1.00 89.12 359 LEU A CA 1
ATOM 2903 C C . LEU A 1 359 ? 17.282 15.787 -23.619 1.00 89.12 359 LEU A C 1
ATOM 2905 O O . LEU A 1 359 ? 18.158 16.437 -23.046 1.00 89.12 359 LEU A O 1
ATOM 2909 N N . LYS A 1 360 ? 16.028 15.780 -23.169 1.00 90.00 360 LYS A N 1
ATOM 2910 C CA . LYS A 1 360 ? 15.611 16.502 -21.961 1.00 90.00 360 LYS A CA 1
ATOM 2911 C C . LYS A 1 360 ? 15.507 15.549 -20.775 1.00 90.00 360 LYS A C 1
ATOM 2913 O O . LYS A 1 360 ? 14.846 14.516 -20.861 1.00 90.00 360 LYS A O 1
ATOM 2918 N N . GLN A 1 361 ? 16.116 15.934 -19.655 1.00 90.31 361 GLN A N 1
ATOM 2919 C CA . GLN A 1 361 ? 15.964 15.225 -18.383 1.00 90.31 361 GLN A CA 1
ATOM 2920 C C . GLN A 1 361 ? 14.485 15.241 -17.932 1.00 90.31 361 GLN A C 1
ATOM 2922 O O . GLN A 1 361 ? 13.744 16.151 -18.315 1.00 90.31 361 GLN A O 1
ATOM 2927 N N . ILE A 1 362 ? 14.043 14.248 -17.154 1.00 88.56 362 ILE A N 1
ATOM 2928 C CA . ILE A 1 362 ? 12.660 13.981 -16.705 1.00 88.56 362 ILE A CA 1
ATOM 2929 C C . ILE A 1 362 ? 11.729 13.491 -17.824 1.00 88.56 362 ILE A C 1
ATOM 2931 O O . ILE A 1 362 ? 10.840 12.681 -17.572 1.00 88.56 362 ILE A O 1
ATOM 2935 N N . ARG A 1 363 ? 11.922 13.953 -19.064 1.00 87.75 363 ARG A N 1
ATOM 2936 C CA . ARG A 1 363 ? 11.090 13.561 -20.210 1.00 87.75 363 ARG A CA 1
ATOM 2937 C C . ARG A 1 363 ? 11.675 12.393 -20.998 1.00 87.75 363 ARG A C 1
ATOM 2939 O O . ARG A 1 363 ? 10.990 11.404 -21.202 1.00 87.75 363 ARG A O 1
ATOM 2946 N N . ASP A 1 364 ? 12.907 12.538 -21.482 1.00 89.38 364 ASP A N 1
ATOM 2947 C CA . ASP A 1 364 ? 13.526 11.575 -22.401 1.00 89.38 364 ASP A CA 1
ATOM 2948 C C . ASP A 1 364 ? 14.491 10.627 -21.673 1.00 89.38 364 ASP A C 1
ATOM 2950 O O . ASP A 1 364 ? 14.689 9.481 -22.084 1.00 89.38 364 ASP A O 1
ATOM 2954 N N . PHE A 1 365 ? 15.090 11.098 -20.577 1.00 92.31 365 PHE A N 1
ATOM 2955 C CA . PHE A 1 365 ? 15.922 10.287 -19.696 1.00 92.31 365 PHE A CA 1
ATOM 2956 C C . PHE A 1 365 ? 15.874 10.797 -18.260 1.00 92.31 365 PHE A C 1
ATOM 2958 O O . PHE A 1 365 ? 15.631 11.978 -18.025 1.00 92.31 365 PHE A O 1
ATOM 2965 N N . GLU A 1 366 ? 16.195 9.931 -17.305 1.00 94.00 366 GLU A N 1
ATOM 2966 C CA . GLU A 1 366 ? 16.403 10.339 -15.918 1.00 94.00 366 GLU A CA 1
ATOM 2967 C C . GLU A 1 366 ? 17.606 9.613 -15.313 1.00 94.00 366 GLU A C 1
ATOM 2969 O O . GLU A 1 366 ? 17.780 8.402 -15.491 1.00 94.00 366 GLU A O 1
ATOM 2974 N N . LYS A 1 367 ? 18.461 10.364 -14.604 1.00 92.94 367 LYS A N 1
ATOM 2975 C CA . LYS A 1 367 ? 19.612 9.805 -13.887 1.00 92.94 367 LYS A CA 1
ATOM 2976 C C . LYS A 1 367 ? 19.262 9.657 -12.417 1.00 92.94 367 LYS A C 1
ATOM 2978 O O . LYS A 1 367 ? 19.143 10.650 -11.703 1.00 92.94 367 LYS A O 1
ATOM 2983 N N . VAL A 1 368 ? 19.257 8.423 -11.934 1.00 92.81 368 VAL A N 1
ATOM 2984 C CA . VAL A 1 368 ? 19.011 8.124 -10.524 1.00 92.81 368 VAL A CA 1
ATOM 2985 C C . VAL A 1 368 ? 20.063 7.194 -9.956 1.00 92.81 368 VAL A C 1
ATOM 2987 O O . VAL A 1 368 ? 20.646 6.357 -10.646 1.00 92.81 368 VAL A O 1
ATOM 2990 N N . ARG A 1 369 ? 20.277 7.305 -8.647 1.00 93.00 369 ARG A N 1
ATOM 2991 C CA . ARG A 1 369 ? 20.945 6.249 -7.900 1.00 93.00 369 ARG A CA 1
ATOM 2992 C C . ARG A 1 369 ? 19.908 5.178 -7.598 1.00 93.00 369 ARG A C 1
ATOM 2994 O O . ARG A 1 369 ? 19.047 5.381 -6.744 1.00 93.00 369 ARG A O 1
ATOM 3001 N N . ALA A 1 370 ? 19.976 4.063 -8.311 1.00 94.25 370 ALA A N 1
ATOM 3002 C CA . ALA A 1 370 ? 18.979 3.008 -8.241 1.00 94.25 370 ALA A CA 1
ATOM 3003 C C . ALA A 1 370 ? 19.499 1.775 -7.498 1.00 94.25 370 ALA A C 1
ATOM 3005 O O . ALA A 1 370 ? 20.695 1.466 -7.507 1.00 94.25 370 ALA A O 1
ATOM 3006 N N . ARG A 1 371 ? 18.577 1.052 -6.866 1.00 94.31 371 ARG A N 1
ATOM 3007 C CA . ARG A 1 371 ? 18.803 -0.282 -6.308 1.00 94.31 371 ARG A CA 1
ATOM 3008 C C . ARG A 1 371 ? 18.154 -1.329 -7.205 1.00 94.31 371 ARG A C 1
ATOM 3010 O O . ARG A 1 371 ? 17.082 -1.083 -7.759 1.00 94.31 371 ARG A O 1
ATOM 3017 N N . LEU A 1 372 ? 18.780 -2.495 -7.302 1.00 94.94 372 LEU A N 1
ATOM 3018 C CA . LEU A 1 372 ? 18.180 -3.653 -7.956 1.00 94.94 372 LEU A CA 1
ATOM 3019 C C . LEU A 1 372 ? 17.036 -4.197 -7.092 1.00 94.94 372 LEU A C 1
ATOM 3021 O O . LEU A 1 372 ? 17.220 -4.416 -5.891 1.00 94.94 372 LEU A O 1
ATOM 3025 N N . LEU A 1 373 ? 15.873 -4.425 -7.696 1.00 93.50 373 LEU A N 1
ATOM 3026 C CA . LEU A 1 373 ? 14.783 -5.144 -7.052 1.00 93.50 373 LEU A CA 1
ATOM 3027 C C . LEU A 1 373 ? 15.080 -6.640 -7.021 1.00 93.50 373 LEU A C 1
ATOM 3029 O O . LEU A 1 373 ? 15.509 -7.244 -8.006 1.00 93.50 373 LEU A O 1
ATOM 3033 N N . SER A 1 374 ? 14.811 -7.245 -5.873 1.00 92.44 374 SER A N 1
ATOM 3034 C CA . SER A 1 374 ? 14.842 -8.695 -5.717 1.00 92.44 374 SER A CA 1
ATOM 3035 C C . SER A 1 374 ? 13.645 -9.351 -6.415 1.00 92.44 374 SER A C 1
ATOM 3037 O O . SER A 1 374 ? 12.609 -8.725 -6.635 1.00 92.44 374 SER A O 1
ATOM 3039 N N . SER A 1 375 ? 13.761 -10.640 -6.735 1.00 89.38 375 SER A N 1
ATOM 3040 C CA . SER A 1 375 ? 12.698 -11.401 -7.409 1.00 89.38 375 SER A CA 1
ATOM 3041 C C . SER A 1 375 ? 11.404 -11.540 -6.596 1.00 89.38 375 SER A C 1
ATOM 3043 O O . SER A 1 375 ? 10.385 -11.933 -7.150 1.00 89.38 375 SER A O 1
ATOM 3045 N N . SER A 1 376 ? 11.415 -11.233 -5.295 1.00 92.00 376 SER A N 1
ATOM 3046 C CA . SER A 1 376 ? 10.212 -11.181 -4.454 1.00 92.00 376 SER A CA 1
ATOM 3047 C C . SER A 1 376 ? 9.514 -9.815 -4.481 1.00 92.00 376 SER A C 1
ATOM 3049 O O . SER A 1 376 ? 8.349 -9.706 -4.093 1.00 92.00 376 SER A O 1
ATOM 3051 N N . GLU A 1 377 ? 10.198 -8.763 -4.935 1.00 93.00 377 GLU A N 1
ATOM 3052 C CA . GLU A 1 377 ? 9.676 -7.393 -4.970 1.00 93.00 377 GLU A CA 1
ATOM 3053 C C . GLU A 1 377 ? 8.906 -7.070 -6.252 1.00 93.00 377 GLU A C 1
ATOM 3055 O O . GLU A 1 377 ? 8.233 -6.042 -6.310 1.00 93.00 377 GLU A O 1
ATOM 3060 N N . TYR A 1 378 ? 8.958 -7.936 -7.261 1.00 95.44 378 TYR A N 1
ATOM 3061 C CA . TYR A 1 378 ? 8.169 -7.799 -8.477 1.00 95.44 378 TYR A CA 1
ATOM 3062 C C . TYR A 1 378 ? 7.732 -9.165 -9.005 1.00 95.44 378 TYR A C 1
ATOM 3064 O O . TYR A 1 378 ? 8.324 -10.199 -8.712 1.00 95.44 378 TYR A O 1
ATOM 3072 N N . THR A 1 379 ? 6.683 -9.157 -9.810 1.00 96.00 379 THR A N 1
ATOM 3073 C CA . THR A 1 379 ? 6.213 -10.296 -10.601 1.00 96.00 379 THR A CA 1
ATOM 3074 C C . THR A 1 379 ? 6.082 -9.844 -12.049 1.00 96.00 379 THR A C 1
ATOM 3076 O O . THR A 1 379 ? 5.958 -8.652 -12.308 1.00 96.00 379 THR A O 1
ATOM 3079 N N . TYR A 1 380 ? 6.152 -10.750 -13.015 1.00 95.25 380 TYR A N 1
ATOM 3080 C CA . TYR A 1 380 ? 5.999 -10.394 -14.424 1.00 95.25 380 TYR A CA 1
ATOM 3081 C C . TYR A 1 380 ? 5.342 -11.523 -15.199 1.00 95.25 380 TYR A C 1
ATOM 3083 O O . TYR A 1 380 ? 5.393 -12.680 -14.783 1.00 95.25 380 TYR A O 1
ATOM 3091 N N . ASN A 1 381 ? 4.719 -11.167 -16.319 1.00 95.00 381 ASN A N 1
ATOM 3092 C CA . ASN A 1 381 ? 4.244 -12.128 -17.299 1.00 95.00 381 ASN A CA 1
ATOM 3093 C C . ASN A 1 381 ? 5.253 -12.188 -18.448 1.00 95.00 381 ASN A C 1
ATOM 3095 O O . ASN A 1 381 ? 5.490 -11.190 -19.131 1.00 95.00 381 ASN A O 1
ATOM 3099 N N . ASP A 1 382 ? 5.860 -13.355 -18.628 1.00 93.75 382 ASP A N 1
ATOM 3100 C CA . ASP A 1 382 ? 6.902 -13.609 -19.619 1.00 93.75 382 ASP A CA 1
ATOM 3101 C C . ASP A 1 382 ? 6.380 -13.559 -21.060 1.00 93.75 382 ASP A C 1
ATOM 3103 O O . ASP A 1 382 ? 7.130 -13.156 -21.945 1.00 93.75 382 ASP A O 1
ATOM 3107 N N . GLN A 1 383 ? 5.112 -13.910 -21.288 1.00 92.88 383 GLN A N 1
ATOM 3108 C CA . GLN A 1 383 ? 4.496 -13.967 -22.617 1.00 92.88 383 GLN A CA 1
ATOM 3109 C C . GLN A 1 383 ? 3.868 -12.644 -23.067 1.00 92.88 383 GLN A C 1
ATOM 3111 O O . GLN A 1 383 ? 4.017 -12.242 -24.220 1.00 92.88 383 GLN A O 1
ATOM 3116 N N . LEU A 1 384 ? 3.165 -11.956 -22.167 1.00 93.56 384 LEU A N 1
ATOM 3117 C CA . LEU A 1 384 ? 2.481 -10.686 -22.443 1.00 93.56 384 LEU A CA 1
ATOM 3118 C C . LEU A 1 384 ? 3.407 -9.475 -22.283 1.00 93.56 384 LEU A C 1
ATOM 3120 O O . LEU A 1 384 ? 3.138 -8.415 -22.840 1.00 93.56 384 LEU A O 1
ATOM 3124 N N . GLY A 1 385 ? 4.505 -9.624 -21.541 1.00 93.88 385 GLY A N 1
ATOM 3125 C CA . GLY A 1 385 ? 5.514 -8.583 -21.386 1.00 93.88 385 GLY A CA 1
ATOM 3126 C C . GLY A 1 385 ? 5.037 -7.387 -20.564 1.00 93.88 385 GLY A C 1
ATOM 3127 O O . GLY A 1 385 ? 5.096 -6.240 -21.013 1.00 93.88 385 GLY A O 1
ATOM 3128 N N . PHE A 1 386 ? 4.610 -7.652 -19.330 1.00 95.25 386 PHE A N 1
ATOM 3129 C CA . PHE A 1 386 ? 4.394 -6.625 -18.311 1.00 95.25 386 PHE A CA 1
ATOM 3130 C C . PHE A 1 386 ? 5.003 -7.048 -16.973 1.00 95.25 386 PHE A C 1
ATOM 3132 O O . PHE A 1 386 ? 5.080 -8.237 -16.654 1.00 95.25 386 PHE A O 1
ATOM 3139 N N . VAL A 1 387 ? 5.399 -6.063 -16.174 1.00 95.81 387 VAL A N 1
ATOM 3140 C CA . VAL A 1 387 ? 5.902 -6.221 -14.810 1.00 95.81 387 VAL A CA 1
ATOM 3141 C C . VAL A 1 387 ? 4.935 -5.576 -13.823 1.00 95.81 387 VAL A C 1
ATOM 3143 O O . VAL A 1 387 ? 4.352 -4.527 -14.078 1.00 95.81 387 VAL A O 1
ATOM 3146 N N . SER A 1 388 ? 4.752 -6.227 -12.684 1.00 96.50 388 SER A N 1
ATOM 3147 C CA . SER A 1 388 ? 3.946 -5.767 -11.561 1.00 96.50 388 SER A CA 1
ATOM 3148 C C . SER A 1 388 ? 4.840 -5.663 -10.342 1.00 96.50 388 SER A C 1
ATOM 3150 O O . SER A 1 388 ? 5.369 -6.665 -9.856 1.00 96.50 388 SER A O 1
ATOM 3152 N N . ILE A 1 389 ? 5.029 -4.451 -9.849 1.00 94.81 389 ILE A N 1
ATOM 3153 C CA . ILE A 1 389 ? 5.897 -4.193 -8.709 1.00 94.81 389 ILE A CA 1
ATOM 3154 C C . ILE A 1 389 ? 5.064 -4.364 -7.426 1.00 94.81 389 ILE A C 1
ATOM 3156 O O . ILE A 1 389 ? 3.931 -3.904 -7.319 1.00 94.81 389 ILE A O 1
ATOM 3160 N N . ASN A 1 390 ? 5.588 -5.081 -6.432 1.00 91.94 390 ASN A N 1
ATOM 3161 C CA . ASN A 1 390 ? 4.869 -5.366 -5.183 1.00 91.94 390 ASN A CA 1
ATOM 3162 C C . ASN A 1 390 ? 4.905 -4.204 -4.178 1.00 91.94 390 ASN A C 1
ATOM 3164 O O . ASN A 1 390 ? 4.286 -4.282 -3.118 1.00 91.94 390 ASN A O 1
ATOM 3168 N N . LEU A 1 391 ? 5.623 -3.134 -4.506 1.00 86.88 391 LEU A N 1
ATOM 3169 C CA . LEU A 1 391 ? 5.687 -1.888 -3.754 1.00 86.88 391 LEU A CA 1
ATOM 3170 C C . LEU A 1 391 ? 5.017 -0.775 -4.560 1.00 86.88 391 LEU A C 1
ATOM 3172 O O . LEU A 1 391 ? 5.086 -0.770 -5.785 1.00 86.88 391 LEU A O 1
ATOM 3176 N N . ASN A 1 392 ? 4.371 0.153 -3.856 1.00 85.75 392 ASN A N 1
ATOM 3177 C CA . ASN A 1 392 ? 3.763 1.321 -4.478 1.00 85.75 392 ASN A CA 1
ATOM 3178 C C . ASN A 1 392 ? 4.868 2.294 -4.915 1.00 85.75 392 ASN A C 1
ATOM 3180 O O . ASN A 1 392 ? 5.531 2.891 -4.056 1.00 85.75 392 ASN A O 1
ATOM 3184 N N . VAL A 1 393 ? 5.079 2.408 -6.226 1.00 90.62 393 VAL A N 1
ATOM 3185 C CA . VAL A 1 393 ? 6.064 3.321 -6.812 1.00 90.62 393 VAL A CA 1
ATOM 3186 C C . VAL A 1 393 ? 5.530 4.743 -6.685 1.00 90.62 393 VAL A C 1
ATOM 3188 O O . VAL A 1 393 ? 4.417 5.039 -7.115 1.00 90.62 393 VAL A O 1
ATOM 3191 N N . GLN A 1 394 ? 6.305 5.622 -6.055 1.00 90.81 394 GLN A N 1
ATOM 3192 C CA . GLN A 1 394 ? 5.911 7.023 -5.925 1.00 90.81 394 GLN A CA 1
ATOM 3193 C C . GLN A 1 394 ? 6.061 7.755 -7.270 1.00 90.81 394 GLN A C 1
ATOM 3195 O O . GLN A 1 394 ? 6.947 7.399 -8.046 1.00 90.81 394 GLN A O 1
ATOM 3200 N N . PRO A 1 395 ? 5.252 8.792 -7.558 1.00 86.50 395 PRO A N 1
ATOM 3201 C CA . PRO A 1 395 ? 5.319 9.516 -8.834 1.00 86.50 395 PRO A CA 1
ATOM 3202 C C . PRO A 1 395 ? 6.674 10.176 -9.145 1.00 86.50 395 PRO A C 1
ATOM 3204 O O . PRO A 1 395 ? 6.958 10.480 -10.298 1.00 86.50 395 PRO A O 1
ATOM 3207 N N . ASP A 1 396 ? 7.498 10.430 -8.129 1.00 87.94 396 ASP A N 1
ATOM 3208 C CA . ASP A 1 396 ? 8.852 10.983 -8.239 1.00 87.94 396 ASP A CA 1
ATOM 3209 C C . ASP A 1 396 ? 9.947 9.906 -8.340 1.00 87.94 396 ASP A C 1
ATOM 3211 O O . ASP A 1 396 ? 11.118 10.223 -8.565 1.00 87.94 396 ASP A O 1
ATOM 3215 N N . GLN A 1 397 ? 9.588 8.628 -8.192 1.00 92.19 397 GLN A N 1
ATOM 3216 C CA . GLN A 1 397 ? 10.512 7.514 -8.352 1.00 92.19 397 GLN A CA 1
ATOM 3217 C C . GLN A 1 397 ? 10.642 7.109 -9.815 1.00 92.19 397 GLN A C 1
ATOM 3219 O O . GLN A 1 397 ? 9.691 7.107 -10.592 1.00 92.19 397 GLN A O 1
ATOM 3224 N N . VAL A 1 398 ? 11.850 6.687 -10.171 1.00 94.00 398 VAL A N 1
ATOM 3225 C CA . VAL A 1 398 ? 12.181 6.212 -11.508 1.00 94.00 398 VAL A CA 1
ATOM 3226 C C . VAL A 1 398 ? 12.313 4.704 -11.456 1.00 94.00 398 VAL A C 1
ATOM 3228 O O . VAL A 1 398 ? 13.015 4.164 -10.595 1.00 94.00 398 VAL A O 1
ATOM 3231 N N . VAL A 1 399 ? 11.662 4.041 -12.406 1.00 94.56 399 VAL A N 1
ATOM 3232 C CA . VAL A 1 399 ? 11.790 2.606 -12.649 1.00 94.56 399 VAL A CA 1
ATOM 3233 C C . VAL A 1 399 ? 12.511 2.415 -13.978 1.00 94.56 399 VAL A C 1
ATOM 3235 O O . VAL A 1 399 ? 12.054 2.892 -15.011 1.00 94.56 399 VAL A O 1
ATOM 3238 N N . GLY A 1 400 ? 13.646 1.723 -13.947 1.00 94.69 400 GLY A N 1
ATOM 3239 C CA . GLY A 1 400 ? 14.383 1.298 -15.134 1.00 94.69 400 GLY A CA 1
ATOM 3240 C C . GLY A 1 400 ? 14.353 -0.219 -15.256 1.00 94.69 400 GLY A C 1
ATOM 3241 O O . GLY A 1 400 ? 14.507 -0.921 -14.258 1.00 94.69 400 GLY A O 1
ATOM 3242 N N . ILE A 1 401 ? 14.172 -0.737 -16.466 1.00 95.19 401 ILE A N 1
ATOM 3243 C CA . ILE A 1 401 ? 14.155 -2.178 -16.730 1.00 95.19 401 ILE A CA 1
ATOM 3244 C C . ILE A 1 401 ? 15.215 -2.479 -17.782 1.00 95.19 401 ILE A C 1
ATOM 3246 O O . ILE A 1 401 ? 15.304 -1.780 -18.784 1.00 95.19 401 ILE A O 1
ATOM 3250 N N . ALA A 1 402 ? 16.012 -3.514 -17.535 1.00 94.88 402 ALA A N 1
ATOM 3251 C CA . ALA A 1 402 ? 16.892 -4.114 -18.528 1.00 94.88 402 ALA A CA 1
ATOM 3252 C C . ALA A 1 402 ? 16.481 -5.574 -18.692 1.00 94.88 402 ALA A C 1
ATOM 3254 O O . ALA A 1 402 ? 16.321 -6.287 -17.693 1.00 94.88 402 ALA A O 1
ATOM 3255 N N . LEU A 1 403 ? 16.275 -6.027 -19.926 1.00 95.00 403 LEU A N 1
ATOM 3256 C CA . LEU A 1 403 ? 15.717 -7.353 -20.159 1.00 95.00 403 LEU A CA 1
ATOM 3257 C C . LEU A 1 403 ? 16.308 -8.055 -21.380 1.00 95.00 403 LEU A C 1
ATOM 3259 O O . LEU A 1 403 ? 16.753 -7.456 -22.357 1.00 95.00 403 LEU A O 1
ATOM 3263 N N . GLU A 1 404 ? 16.276 -9.378 -21.315 1.00 96.06 404 GLU A N 1
ATOM 3264 C CA . GLU A 1 404 ? 16.539 -10.275 -22.427 1.00 96.06 404 GLU A CA 1
ATOM 3265 C C . GLU A 1 404 ? 15.279 -11.097 -22.658 1.00 96.06 404 GLU A C 1
ATOM 3267 O O . GLU A 1 404 ? 14.651 -11.596 -21.718 1.00 96.06 404 GLU A O 1
ATOM 3272 N N . TYR A 1 405 ? 14.896 -11.229 -23.918 1.00 96.31 405 TYR A N 1
ATOM 3273 C CA . TYR A 1 405 ? 13.727 -11.995 -24.310 1.00 96.31 405 TYR A CA 1
ATOM 3274 C C . TYR A 1 405 ? 14.019 -12.758 -25.591 1.00 96.31 405 TYR A C 1
ATOM 3276 O O . TYR A 1 405 ? 14.990 -12.486 -26.296 1.00 96.31 405 TYR A O 1
ATOM 3284 N N . THR A 1 406 ? 13.179 -13.735 -25.890 1.00 96.00 406 THR A N 1
ATOM 3285 C CA . THR A 1 406 ? 13.172 -14.412 -27.180 1.00 96.00 406 THR A CA 1
ATOM 3286 C C . THR A 1 406 ? 11.870 -14.128 -27.899 1.00 96.00 406 THR A C 1
ATOM 3288 O O . THR A 1 406 ? 10.810 -14.200 -27.279 1.00 96.00 406 THR A O 1
ATOM 3291 N N . TYR A 1 407 ? 11.947 -13.855 -29.196 1.00 94.50 407 TYR A N 1
ATOM 3292 C CA . TYR A 1 407 ? 10.795 -13.842 -30.086 1.00 94.50 407 TYR A CA 1
ATOM 3293 C C . TYR A 1 407 ? 10.946 -14.983 -31.085 1.00 94.50 407 TYR A C 1
ATOM 3295 O O . TYR A 1 407 ? 11.932 -15.041 -31.816 1.00 94.50 407 TYR A O 1
ATOM 3303 N N . ASN A 1 408 ? 10.011 -15.936 -31.079 1.00 92.38 408 ASN A N 1
ATOM 3304 C CA . ASN A 1 408 ? 10.061 -17.105 -31.969 1.00 92.38 408 ASN A CA 1
ATOM 3305 C C . ASN A 1 408 ? 11.418 -17.861 -31.917 1.00 92.38 408 ASN A C 1
ATOM 3307 O O . ASN A 1 408 ? 11.940 -18.333 -32.925 1.00 92.38 408 ASN A O 1
ATOM 3311 N N . GLY A 1 409 ? 12.028 -17.928 -30.726 1.00 90.94 409 GLY A N 1
ATOM 3312 C CA . GLY A 1 409 ? 13.333 -18.560 -30.491 1.00 90.94 409 GLY A CA 1
ATOM 3313 C C . GLY A 1 409 ? 14.565 -17.700 -30.812 1.00 90.94 409 GLY A C 1
ATOM 3314 O O . GLY A 1 409 ? 15.680 -18.135 -30.524 1.00 90.94 409 GLY A O 1
ATOM 3315 N N . ILE A 1 410 ? 14.397 -16.490 -31.353 1.00 93.31 410 ILE A N 1
ATOM 3316 C CA . ILE A 1 410 ? 15.493 -15.548 -31.624 1.00 93.31 410 ILE A CA 1
ATOM 3317 C C . ILE A 1 410 ? 15.693 -14.644 -30.398 1.00 93.31 410 ILE A C 1
ATOM 3319 O O . ILE A 1 410 ? 14.722 -14.046 -29.936 1.00 93.31 410 ILE A O 1
ATOM 3323 N N . PRO A 1 411 ? 16.910 -14.556 -29.826 1.00 95.00 411 PRO A N 1
ATOM 3324 C CA . PRO A 1 411 ? 17.168 -13.738 -28.647 1.00 95.00 411 PRO A CA 1
ATOM 3325 C C . PRO A 1 411 ? 17.351 -12.254 -28.993 1.00 95.00 411 PRO A C 1
ATOM 3327 O O . PRO A 1 411 ? 18.128 -11.903 -29.878 1.00 95.00 411 PRO A O 1
ATOM 3330 N N . HIS A 1 412 ? 16.726 -11.388 -28.201 1.00 94.44 412 HIS A N 1
ATOM 3331 C CA . HIS A 1 412 ? 16.815 -9.931 -28.275 1.00 94.44 412 HIS A CA 1
ATOM 3332 C C . HIS A 1 412 ? 17.093 -9.339 -26.885 1.00 94.44 412 HIS A C 1
ATOM 3334 O O . HIS A 1 412 ? 16.884 -9.990 -25.855 1.00 94.44 412 HIS A O 1
ATOM 3340 N N . LYS A 1 413 ? 17.595 -8.099 -26.851 1.00 93.94 413 LYS A N 1
ATOM 3341 C CA . LYS A 1 413 ? 17.931 -7.376 -25.615 1.00 93.94 413 LYS A CA 1
ATOM 3342 C C . LYS A 1 413 ? 17.473 -5.930 -25.688 1.00 93.94 413 LYS A C 1
ATOM 3344 O O . LYS A 1 413 ? 17.593 -5.321 -26.757 1.00 93.94 413 LYS A O 1
ATOM 3349 N N . ILE A 1 414 ? 17.036 -5.409 -24.548 1.00 90.06 414 ILE A N 1
ATOM 3350 C CA . ILE A 1 414 ? 16.653 -4.012 -24.336 1.00 90.06 414 ILE A CA 1
ATOM 3351 C C . ILE A 1 414 ? 17.337 -3.550 -23.057 1.00 90.06 414 ILE A C 1
ATOM 3353 O O . ILE A 1 414 ? 17.157 -4.223 -22.012 1.00 90.06 414 ILE A O 1
#

Foldseek 3Di:
DFDDDPPHTPDDDDDDDPVRVVVVVVVVVVVVVVCVVVVDDDDDDDDPDDDDDPCVVDPVVQVVLCVQQVDADKDKDKDFDKDKDWDKDWAAAPDPVDDNVRRIDIDIDIDIFTFMWMWMGGNHFKTWTATDGPPDPDPVRGWTKIKGACVVPDVPFQWGIKIAAQDWDADPDPVDGTAHRWHGIWTWGDDPPDIDIDTDTDRPDDDDDFDDDPNDGDDDDDDDPPPDQPQFKFFQAPVLVVCQVVQPPDPPGGPFLKFFPDKWKKKFDPVPDDPQKDKDKAFQCAQPLDRPDAAADPVRNGQDGFHDPQAPDAAPVRHRDRFNRSTNVNVVVVVVCVVPVCCPPPVNVVVCCCPVVVDDEPPGMHIHGIHIDDPVQWDADRGSGMIGGNDRHDPPMDMHMWTWMDRNNRIGTD

pLDDT: mean 85.36, std 12.15, range [34.0, 96.5]

Radius of gyration: 46.93 Å; chains: 1; bounding box: 110×53×127 Å